Protein AF-A0A9D8JI64-F1 (afdb_monomer_lite)

Radius of gyration: 30.97 Å; chains: 1; bounding box: 107×60×76 Å

Secondary structure (DSSP, 8-state):
----SHHHHHHHHHHHHTTTT------S--B--SS---EE---HHHHHHEEEEE-TT--EEEEEEESSSSEEEEEGGGSPTTPPTT--EEEETTTEEEEEEEEE--S-SSSEEEEEESS--SS---B----TTSSPPEEEEEETTTTEEEEE-S--EEEEEEETTEEEE---B-TT-TTPEEEETTEEEEEEEEE-TTSSSEEEEETHHHHGGGS-------PPP-HHHHHHHHT-HHHHHHHHHHHHHTT--STHHHHHHHHHHHHHHHHHHHHHHHHHHHHHHHHHHHHS-------------------------------------HHHHHHHHHHHHHHHHHHHHHTT-S-HHHHHHHHHHHHTT--HHHHHHHHHTTS-EEEEEEE-SSS-HHHHHH-TTSSSSPPEEEEEEETTT--EE-TT---GGGS-PPEEEEEE--EEEEEEE-SSS-HHHHHH-GGGSS-EEEEEEEESEEE-TT---SS-EEEEEEE---

Foldseek 3Di:
DDDDDPVVVVVVVVVVVVVPPPPQVLPFDWQQQPDDQKDFDPDVLCLLFKFFKAFLVRDTQAIWGAQFFFKIKFFQVSDDPPRDFFSMWTAGPVPGTWTWGFPDPLPDLGRMGMTTTPGTRHRGAHADADDPPFPQKKWWTADPVVRTIIIFRPKDWAPPAPDVFKIKMNGTDGRRHGQIFTDTPSHGQWGWHYADPVSNITMTGGVVVVVCSVPDDDDDHDDPDDVVVVVCPVCPVVNVVVVVLVVVLVPDDDPVNVVVNVVVVVVVVVVVVVVVVVVVVVVVVVVVVVVVDPDDDDDDDDDDDDDDDDDDDDDDDDDDDDDDDDDDPPPVVVVVCVVVVCVVCVVVVVVVVDDPVRVVVVVVCVVVVHDPVVVCCVVVVLFPFDWDWDQQLQAFLQVVQQDCPVPQGRWGFPWKAFPVPRHTDDRRDSVDCPVRGTMTTTTGDQWHKQFDLQLQFFLQVVQCDPVSPHHAGFPWKDDPHTDDSRGSPNGGIITIGGHPRD

Sequence (502 aa):
MQLSASRYLVGLLLALTTVGCLQRNTSSTKAIIGGDDRQVVTDQTINAAVGTLHSGDGSALCTAFASSADEVVTAAHCLVAGTSDGQYQFWTKKHGYRKLERLSQSGVKSDVAVFKSSQLTPDFLPLASVQPNGSSARLIGFDFKTLSLVETTKGAIDVTSLKAGVYRHTFDTLPGQSGSPIVQDGKVVAVHIGSLKDGKVNLAVATREMEKADVLGGYPDFAPENPAASIIRRIGVKKIRDKVIEVILDDLTSDAYESAKTMVVNYIEKVWDRIKREAEAREFRTRALDRDNPGNLSPGGWTGPDFNRGADSRGTAIALTADGDADIDHKTELKIFLGGALGIIYERVLNRDFTADELRAMAQHIRNGGSYGFLKATVLKKLPINERHGNNGTVSCDTFCAERRFTDAPGSCVSAKISTTGRGVHCSEVPGFVDGGELTCSCLGDGFSKPGNNGTVSCRDFCWGEQWGAVGNCLAAYKGDSISCDTASGSPQDCVCGGFTQ

Structure (mmCIF, N/CA/C/O backbone):
data_AF-A0A9D8JI64-F1
#
_entry.id   AF-A0A9D8JI64-F1
#
loop_
_atom_site.group_PDB
_atom_site.id
_atom_site.type_symbol
_atom_site.label_atom_id
_atom_site.label_alt_id
_atom_site.label_comp_id
_atom_site.label_asym_id
_atom_site.label_entity_id
_atom_site.label_seq_id
_atom_site.pdbx_PDB_ins_code
_atom_site.Cartn_x
_atom_site.Cartn_y
_atom_site.Cartn_z
_atom_site.occupancy
_atom_site.B_iso_or_equiv
_atom_site.auth_seq_id
_atom_site.auth_comp_id
_atom_site.auth_asym_id
_atom_site.auth_atom_id
_atom_site.pdbx_PDB_model_num
ATOM 1 N N . MET A 1 1 ? 50.544 25.658 -16.348 1.00 45.50 1 MET A N 1
ATOM 2 C CA . MET A 1 1 ? 49.418 26.058 -15.470 1.00 45.50 1 MET A CA 1
ATOM 3 C C . MET A 1 1 ? 48.129 25.791 -16.240 1.00 45.50 1 MET A C 1
ATOM 5 O O . MET A 1 1 ? 48.132 26.077 -17.424 1.00 45.50 1 MET A O 1
ATOM 9 N N . GLN A 1 2 ? 47.095 25.240 -15.591 1.00 39.62 2 GLN A N 1
ATOM 10 C CA . GLN A 1 2 ? 45.799 24.774 -16.145 1.00 39.62 2 GLN A CA 1
ATOM 11 C C . GLN A 1 2 ? 45.737 23.332 -16.694 1.00 39.62 2 GLN A C 1
ATOM 13 O O . GLN A 1 2 ? 45.473 23.088 -17.862 1.00 39.62 2 GLN A O 1
ATOM 18 N N . LEU A 1 3 ? 45.881 22.358 -15.792 1.00 40.97 3 LEU A N 1
ATOM 19 C CA . LEU A 1 3 ? 45.312 21.009 -15.931 1.00 40.97 3 LEU A CA 1
ATOM 20 C C . LEU A 1 3 ? 44.625 20.658 -14.601 1.00 40.97 3 LEU A C 1
ATOM 22 O O . LEU A 1 3 ? 45.195 19.974 -13.758 1.00 40.97 3 LEU A O 1
ATOM 26 N N . SER A 1 4 ? 43.425 21.196 -14.361 1.00 43.09 4 SER A N 1
ATOM 27 C CA . SER A 1 4 ? 42.609 20.800 -13.197 1.00 43.09 4 SER A CA 1
ATOM 28 C C . SER A 1 4 ? 41.092 20.787 -13.429 1.00 43.09 4 SER A C 1
ATOM 30 O O . SER A 1 4 ? 40.374 20.319 -12.554 1.00 43.09 4 SER A O 1
ATOM 32 N N . ALA A 1 5 ? 40.580 21.199 -14.596 1.00 43.56 5 ALA A N 1
ATOM 33 C CA . ALA A 1 5 ? 39.131 21.258 -14.837 1.00 43.56 5 ALA A CA 1
ATOM 34 C C . ALA A 1 5 ? 38.501 19.917 -15.282 1.00 43.56 5 ALA A C 1
ATOM 36 O O . ALA A 1 5 ? 37.335 19.664 -14.992 1.00 43.56 5 ALA A O 1
ATOM 37 N N . SER A 1 6 ? 39.252 19.011 -15.926 1.00 42.59 6 SER A N 1
ATOM 38 C CA . SER A 1 6 ? 38.662 17.796 -16.525 1.00 42.59 6 SER A CA 1
ATOM 39 C C . SER A 1 6 ? 38.398 16.648 -15.542 1.00 42.59 6 SER A C 1
ATOM 41 O O . SER A 1 6 ? 37.558 15.794 -15.812 1.00 42.59 6 SER A O 1
ATOM 43 N N . ARG A 1 7 ? 39.051 16.632 -14.370 1.00 45.44 7 ARG A N 1
ATOM 44 C CA . ARG A 1 7 ? 38.837 15.585 -13.350 1.00 45.44 7 ARG A CA 1
ATOM 45 C C . ARG A 1 7 ? 37.571 15.801 -12.507 1.00 45.44 7 ARG A C 1
ATOM 47 O O . ARG A 1 7 ? 37.080 14.840 -11.926 1.00 45.44 7 ARG A O 1
ATOM 54 N N . TYR A 1 8 ? 37.008 17.014 -12.489 1.00 40.28 8 TYR A N 1
ATOM 55 C CA . TYR A 1 8 ? 35.777 17.317 -11.744 1.00 40.28 8 TYR A CA 1
ATOM 56 C C . TYR A 1 8 ? 34.495 17.055 -12.551 1.00 40.28 8 TYR A C 1
ATOM 58 O O . TYR A 1 8 ? 33.478 16.695 -11.965 1.00 40.28 8 TYR A O 1
ATOM 66 N N . LEU A 1 9 ? 34.541 17.148 -13.886 1.00 44.00 9 LEU A N 1
ATOM 67 C CA . LEU A 1 9 ? 33.356 16.943 -14.730 1.00 44.00 9 LEU A CA 1
ATOM 68 C C . LEU A 1 9 ? 32.970 15.455 -14.856 1.00 44.00 9 LEU A C 1
ATOM 70 O O . LEU A 1 9 ? 31.791 15.117 -14.823 1.00 44.00 9 LEU A O 1
ATOM 74 N N . VAL A 1 10 ? 33.959 14.552 -14.901 1.00 46.72 10 VAL A N 1
ATOM 75 C CA . VAL A 1 10 ? 33.727 13.093 -14.957 1.00 46.72 10 VAL A CA 1
ATOM 76 C C . VAL A 1 10 ? 33.235 12.543 -13.608 1.00 46.72 10 VAL A C 1
ATOM 78 O O . VAL A 1 10 ? 32.391 11.650 -13.579 1.00 46.72 10 VAL A O 1
ATOM 81 N N . GLY A 1 11 ? 33.675 13.125 -12.484 1.00 39.78 11 GLY A N 1
ATOM 82 C CA . GLY A 1 11 ? 33.158 12.787 -11.151 1.00 39.78 11 GLY A CA 1
ATOM 83 C C . GLY A 1 11 ? 31.704 13.229 -10.922 1.00 39.78 11 GLY A C 1
ATOM 84 O O . GLY A 1 11 ? 30.951 12.523 -10.257 1.00 39.78 11 GLY A O 1
ATOM 85 N N . LEU A 1 12 ? 31.282 14.355 -11.515 1.00 39.50 12 LEU A N 1
ATOM 86 C CA . LEU A 1 12 ? 29.910 14.873 -11.414 1.00 39.50 12 LEU A CA 1
ATOM 87 C C . LEU A 1 12 ? 28.910 14.054 -12.258 1.00 39.50 12 LEU A C 1
ATOM 89 O O . LEU A 1 12 ? 27.781 13.825 -11.831 1.00 39.50 12 LEU A O 1
ATOM 93 N N . LEU A 1 13 ? 29.337 13.555 -13.425 1.00 41.25 13 LEU A N 1
ATOM 94 C CA . LEU A 1 13 ? 28.503 12.756 -14.338 1.00 41.25 13 LEU A CA 1
ATOM 95 C C . LEU A 1 13 ? 28.274 11.304 -13.862 1.00 41.25 13 LEU A C 1
ATOM 97 O O . LEU A 1 13 ? 27.197 10.751 -14.088 1.00 41.25 13 LEU A O 1
ATOM 101 N N . LEU A 1 14 ? 29.219 10.706 -13.125 1.00 40.28 14 LEU A N 1
ATOM 102 C CA . LEU A 1 14 ? 29.039 9.393 -12.473 1.00 40.28 14 LEU A CA 1
ATOM 103 C C . LEU A 1 14 ? 28.172 9.460 -11.198 1.00 40.28 14 LEU A C 1
ATOM 105 O O . LEU A 1 14 ? 27.495 8.491 -10.853 1.00 40.28 14 LEU A O 1
ATOM 109 N N . ALA A 1 15 ? 28.123 10.613 -10.523 1.00 34.25 15 ALA A N 1
ATOM 110 C CA . ALA A 1 15 ? 27.244 10.828 -9.370 1.00 34.25 15 ALA A CA 1
ATOM 111 C C . ALA A 1 15 ? 25.772 11.082 -9.763 1.00 34.25 15 ALA A C 1
ATOM 113 O O . ALA A 1 15 ? 24.874 10.829 -8.966 1.00 34.25 15 ALA A O 1
ATOM 114 N N . LEU A 1 16 ? 25.502 11.549 -10.989 1.00 39.34 16 LEU A N 1
ATOM 115 C CA . LEU A 1 16 ? 24.140 11.837 -11.466 1.00 39.34 16 LEU A CA 1
ATOM 116 C C . LEU A 1 16 ? 23.422 10.614 -12.063 1.00 39.34 16 LEU A C 1
ATOM 118 O O . LEU A 1 16 ? 22.196 10.550 -12.023 1.00 39.34 16 LEU A O 1
ATOM 122 N N . THR A 1 17 ? 24.154 9.612 -12.556 1.00 38.16 17 THR A N 1
ATOM 123 C CA . THR A 1 17 ? 23.569 8.388 -13.143 1.00 38.16 17 THR A CA 1
ATOM 124 C C . THR A 1 17 ? 23.194 7.323 -12.106 1.00 38.16 17 THR A C 1
ATOM 126 O O . THR A 1 17 ? 22.336 6.486 -12.372 1.00 38.16 17 THR A O 1
ATOM 129 N N . THR A 1 18 ? 23.728 7.388 -10.883 1.00 39.91 18 THR A N 1
ATOM 130 C CA . THR A 1 18 ? 23.382 6.457 -9.788 1.00 39.91 18 THR A CA 1
ATOM 131 C C . THR A 1 18 ? 22.129 6.853 -8.991 1.00 39.91 18 THR A C 1
ATOM 133 O O . THR A 1 18 ? 21.651 6.071 -8.173 1.00 39.91 18 THR A O 1
ATOM 136 N N . VAL A 1 19 ? 21.528 8.018 -9.261 1.00 37.47 19 VAL A N 1
ATOM 137 C CA . VAL A 1 19 ? 20.305 8.500 -8.578 1.00 37.47 19 VAL A CA 1
ATOM 138 C C . VAL A 1 19 ? 19.015 8.138 -9.351 1.00 37.47 19 VAL A C 1
ATOM 140 O O . VAL A 1 19 ? 17.908 8.303 -8.843 1.00 37.47 19 VAL A O 1
ATOM 143 N N . GLY A 1 20 ? 19.128 7.581 -10.564 1.00 34.72 20 GLY A N 1
ATOM 144 C CA . GLY A 1 20 ? 18.019 7.449 -11.522 1.00 34.72 20 GLY A CA 1
ATOM 145 C C . GLY A 1 20 ? 17.162 6.173 -11.497 1.00 34.72 20 GLY A C 1
ATOM 146 O O . GLY A 1 20 ? 16.250 6.082 -12.309 1.00 34.72 20 GLY A O 1
ATOM 147 N N . CYS A 1 21 ? 17.395 5.188 -10.620 1.00 32.38 21 CYS A N 1
ATOM 148 C CA . CYS A 1 21 ? 16.613 3.927 -10.609 1.00 32.38 21 CYS A CA 1
ATOM 149 C C . CYS A 1 21 ? 15.942 3.579 -9.268 1.00 32.38 21 CYS A C 1
ATOM 151 O O . CYS A 1 21 ? 15.523 2.447 -9.055 1.00 32.38 21 CYS A O 1
ATOM 153 N N . LEU A 1 22 ? 15.772 4.547 -8.365 1.00 36.75 22 LEU A N 1
ATOM 154 C CA . LEU A 1 22 ? 15.004 4.356 -7.127 1.00 36.75 22 LEU A CA 1
ATOM 155 C C . LEU A 1 22 ? 14.008 5.498 -6.893 1.00 36.75 22 LEU A C 1
ATOM 157 O O . LEU A 1 22 ? 13.901 6.044 -5.798 1.00 36.75 22 LEU A O 1
ATOM 161 N N . GLN A 1 23 ? 13.202 5.835 -7.902 1.00 36.44 23 GLN A N 1
ATOM 162 C CA . GLN A 1 23 ? 11.906 6.452 -7.616 1.00 36.44 23 GLN A CA 1
ATOM 163 C C . GLN A 1 23 ? 10.962 5.364 -7.098 1.00 36.44 23 GLN A C 1
ATOM 165 O O . GLN A 1 23 ? 10.094 4.866 -7.806 1.00 36.44 23 GLN A O 1
ATOM 170 N N . ARG A 1 24 ? 11.143 4.987 -5.823 1.00 42.84 24 ARG A N 1
ATOM 171 C CA . ARG A 1 24 ? 10.059 4.362 -5.059 1.00 42.84 24 ARG A CA 1
ATOM 172 C C . ARG A 1 24 ? 8.864 5.301 -5.165 1.00 42.84 24 ARG A C 1
ATOM 174 O O . ARG A 1 24 ? 9.017 6.497 -4.918 1.00 42.84 24 ARG A O 1
ATOM 181 N N . ASN A 1 25 ? 7.705 4.765 -5.530 1.00 38.69 25 ASN A N 1
ATOM 182 C CA . ASN A 1 25 ? 6.422 5.460 -5.497 1.00 38.69 25 ASN A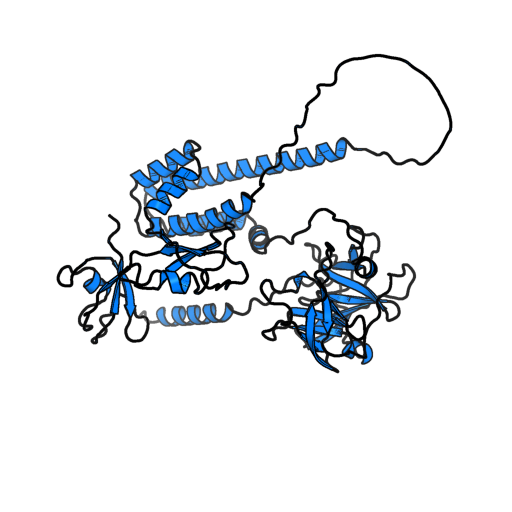 CA 1
ATOM 183 C C . ASN A 1 25 ? 6.110 5.918 -4.060 1.00 38.69 25 ASN A C 1
ATOM 185 O O . ASN A 1 25 ? 5.294 5.327 -3.367 1.00 38.69 25 ASN A O 1
ATOM 189 N N . THR A 1 26 ? 6.756 6.977 -3.572 1.00 38.41 26 THR A N 1
ATOM 190 C CA . THR A 1 26 ? 6.401 7.628 -2.311 1.00 38.41 26 THR A CA 1
ATOM 191 C C . THR A 1 26 ? 5.301 8.637 -2.609 1.00 38.41 26 THR A C 1
ATOM 193 O O . THR A 1 26 ? 5.514 9.851 -2.579 1.00 38.41 26 THR A O 1
ATOM 196 N N . SER A 1 27 ? 4.129 8.133 -2.993 1.00 39.97 27 SER A N 1
ATOM 197 C CA . SER A 1 27 ? 2.916 8.941 -2.961 1.00 39.97 27 SER A CA 1
ATOM 198 C C . SER A 1 27 ? 2.535 9.183 -1.498 1.00 39.97 27 SER A C 1
ATOM 200 O O . SER A 1 27 ? 2.616 8.275 -0.673 1.00 39.97 27 SER A O 1
ATOM 202 N N . SER A 1 28 ? 2.128 10.422 -1.217 1.00 48.34 28 SER A N 1
ATOM 203 C CA . SER A 1 28 ? 1.803 11.025 0.082 1.00 48.34 28 SER A CA 1
ATOM 204 C C . SER A 1 28 ? 3.001 11.595 0.853 1.00 48.34 28 SER A C 1
ATOM 206 O O . SER A 1 28 ? 3.819 10.906 1.463 1.00 48.34 28 SER A O 1
ATOM 208 N N . THR A 1 29 ? 3.097 12.925 0.805 1.00 55.81 29 THR A N 1
ATOM 209 C CA . THR A 1 29 ? 3.899 13.741 1.716 1.00 55.81 29 THR A CA 1
ATOM 210 C C . THR A 1 29 ? 3.515 13.406 3.150 1.00 55.81 29 THR A C 1
ATOM 212 O O . THR A 1 29 ? 2.342 13.501 3.488 1.00 55.81 29 THR A O 1
ATOM 215 N N . LYS A 1 30 ? 4.507 13.057 3.977 1.00 67.00 30 LYS A N 1
ATOM 216 C CA . LYS A 1 30 ? 4.402 12.950 5.438 1.00 67.00 30 LYS A CA 1
ATOM 217 C C . LYS A 1 30 ? 3.389 13.965 5.989 1.00 67.00 30 LYS A C 1
ATOM 219 O O . LYS A 1 30 ? 3.634 15.168 5.893 1.00 67.00 30 LYS A O 1
ATOM 224 N N . ALA A 1 31 ? 2.296 13.480 6.566 1.00 77.44 31 ALA A N 1
ATOM 225 C CA . ALA A 1 31 ? 1.298 14.302 7.234 1.00 77.44 31 ALA A CA 1
ATOM 226 C C . ALA A 1 31 ? 1.407 14.026 8.733 1.00 77.44 31 ALA A C 1
ATOM 228 O O . ALA A 1 31 ? 0.638 13.249 9.292 1.00 77.44 31 ALA A O 1
ATOM 229 N N . ILE A 1 32 ? 2.432 14.621 9.352 1.00 83.25 32 ILE A N 1
ATOM 230 C CA . ILE A 1 32 ? 2.481 14.741 10.809 1.00 83.25 32 ILE A CA 1
ATOM 231 C C . ILE A 1 32 ? 1.705 15.995 11.180 1.00 83.25 32 ILE A C 1
ATOM 233 O O . ILE A 1 32 ? 2.077 17.106 10.788 1.00 83.25 32 ILE A O 1
ATOM 237 N N . ILE A 1 33 ? 0.615 15.799 11.904 1.00 81.06 33 ILE A N 1
ATOM 238 C CA . ILE A 1 33 ? -0.328 16.825 12.311 1.00 81.06 33 ILE A CA 1
ATOM 239 C C . ILE A 1 33 ? 0.003 17.185 13.761 1.00 81.06 33 ILE A C 1
ATOM 241 O O . ILE A 1 33 ? -0.560 16.667 14.719 1.00 81.06 33 ILE A O 1
ATOM 245 N N . GLY A 1 34 ? 0.938 18.123 13.918 1.00 84.56 34 GLY A N 1
ATOM 246 C CA . GLY A 1 34 ? 1.419 18.562 15.227 1.00 84.56 34 GLY A CA 1
ATOM 247 C C . GLY A 1 34 ? 2.734 17.889 15.618 1.00 84.56 34 GLY A C 1
ATOM 248 O O . GLY A 1 34 ? 3.697 17.926 14.852 1.00 84.56 34 GLY A O 1
ATOM 249 N N . GLY A 1 35 ? 2.806 17.371 16.844 1.00 86.62 35 GLY A N 1
ATOM 250 C CA . GLY A 1 35 ? 3.982 16.657 17.341 1.00 86.62 35 GLY A CA 1
ATOM 251 C C . GLY A 1 35 ? 3.896 15.170 17.017 1.00 86.62 35 GLY A C 1
ATOM 252 O O . GLY A 1 35 ? 2.854 14.577 17.258 1.00 86.62 35 GLY A O 1
ATOM 253 N N . ASP A 1 36 ? 5.006 14.602 16.543 1.00 89.88 36 ASP A N 1
ATOM 254 C CA . ASP A 1 36 ? 5.134 13.183 16.198 1.00 89.88 36 ASP A CA 1
ATOM 255 C C . ASP A 1 36 ? 4.851 12.294 17.416 1.00 89.88 36 ASP A C 1
ATOM 257 O O . ASP A 1 36 ? 5.644 12.252 18.361 1.00 89.88 36 ASP A O 1
ATOM 261 N N . ASP A 1 37 ? 3.703 11.627 17.420 1.00 91.19 37 ASP A N 1
ATOM 262 C CA . ASP A 1 37 ? 3.229 10.830 18.555 1.00 91.19 37 ASP A CA 1
ATOM 263 C C . ASP A 1 37 ? 3.331 9.316 18.329 1.00 91.19 37 ASP A C 1
ATOM 265 O O . ASP A 1 37 ? 2.855 8.532 19.155 1.00 91.19 37 ASP A O 1
ATOM 269 N N . ARG A 1 38 ? 3.947 8.916 17.214 1.00 94.81 38 ARG A N 1
ATOM 270 C CA . ARG A 1 38 ? 4.038 7.526 16.773 1.00 94.81 38 ARG A CA 1
ATOM 271 C C . ARG A 1 38 ? 4.846 6.683 17.751 1.00 94.81 38 ARG A C 1
ATOM 273 O O . ARG A 1 38 ? 5.925 7.074 18.196 1.00 94.81 38 ARG A O 1
ATOM 280 N N . GLN A 1 39 ? 4.346 5.488 18.040 1.00 96.75 39 GLN A N 1
ATOM 281 C CA . GLN A 1 39 ? 4.976 4.517 18.935 1.00 96.75 39 GLN A CA 1
ATOM 282 C C . GLN A 1 39 ? 5.130 3.177 18.228 1.00 96.75 39 GLN A C 1
ATOM 284 O O . GLN A 1 39 ? 4.325 2.827 17.374 1.00 96.75 39 GLN A O 1
ATOM 289 N N . VAL A 1 40 ? 6.165 2.413 18.573 1.00 97.00 40 VAL A N 1
ATOM 290 C CA . VAL A 1 40 ? 6.356 1.067 18.016 1.00 97.00 40 VAL A CA 1
ATOM 291 C C . VAL A 1 40 ? 5.290 0.127 18.573 1.00 97.00 40 VAL A C 1
ATOM 293 O O . VAL A 1 40 ? 5.096 0.053 19.785 1.00 97.00 40 VAL A O 1
ATOM 296 N N . VAL A 1 41 ? 4.644 -0.639 17.696 1.00 96.56 41 VAL A N 1
ATOM 297 C CA . VAL A 1 41 ? 3.628 -1.622 18.087 1.00 96.56 41 VAL A CA 1
ATOM 298 C C . VAL A 1 41 ? 4.287 -2.842 18.729 1.00 96.56 41 VAL A C 1
ATOM 300 O O . VAL A 1 41 ? 5.047 -3.571 18.088 1.00 96.56 41 VAL A O 1
ATOM 303 N N . THR A 1 42 ? 3.946 -3.116 19.988 1.00 95.56 42 THR A N 1
ATOM 304 C CA . THR A 1 42 ? 4.435 -4.288 20.741 1.00 95.56 42 THR A CA 1
ATOM 305 C C . THR A 1 42 ? 3.450 -5.462 20.754 1.00 95.56 42 THR A C 1
ATOM 307 O O . THR A 1 42 ? 3.853 -6.600 21.009 1.00 95.56 42 THR A O 1
ATOM 310 N N . ASP A 1 43 ? 2.180 -5.210 20.426 1.00 95.38 43 ASP A N 1
ATOM 311 C CA . ASP A 1 43 ? 1.116 -6.213 20.349 1.00 95.38 43 ASP A CA 1
ATOM 312 C C . ASP A 1 43 ? 1.420 -7.253 19.255 1.00 95.38 43 ASP A C 1
ATOM 314 O O . ASP A 1 43 ? 1.556 -6.929 18.071 1.00 95.38 43 ASP A O 1
ATOM 318 N N . GLN A 1 44 ? 1.552 -8.520 19.652 1.00 94.69 44 GLN A N 1
ATOM 319 C CA . GLN A 1 44 ? 1.896 -9.618 18.743 1.00 94.69 44 GLN A CA 1
ATOM 320 C C . GLN A 1 44 ? 0.768 -9.964 17.768 1.00 94.69 44 GLN A C 1
ATOM 322 O O . GLN A 1 44 ? 1.048 -10.390 16.649 1.00 94.69 44 GLN A O 1
ATOM 327 N N . THR A 1 45 ? -0.488 -9.757 18.164 1.00 93.56 45 THR A N 1
ATOM 328 C CA . THR A 1 45 ? -1.658 -9.994 17.310 1.00 93.56 45 THR A CA 1
ATOM 329 C C . THR A 1 45 ? -1.672 -8.978 16.175 1.00 93.56 45 THR A C 1
ATOM 331 O O . THR A 1 45 ? -1.814 -9.340 15.010 1.00 93.56 45 THR A O 1
ATOM 334 N N . ILE A 1 46 ? -1.411 -7.706 16.491 1.00 96.12 46 ILE A N 1
ATOM 335 C CA . ILE A 1 46 ? -1.307 -6.645 15.480 1.00 96.12 46 ILE A CA 1
ATOM 336 C C . ILE A 1 46 ? -0.101 -6.876 14.566 1.00 96.12 46 ILE A C 1
ATOM 338 O O . ILE A 1 46 ? -0.238 -6.790 13.349 1.00 96.12 46 ILE A O 1
ATOM 342 N N . ASN A 1 47 ? 1.062 -7.231 15.126 1.00 93.94 47 ASN A N 1
ATOM 343 C CA . ASN A 1 47 ? 2.263 -7.552 14.342 1.00 93.94 47 ASN A CA 1
ATOM 344 C C . ASN A 1 47 ? 2.084 -8.754 13.397 1.00 93.94 47 ASN A C 1
ATOM 346 O O . ASN A 1 47 ? 2.850 -8.922 12.444 1.00 93.94 47 ASN A O 1
ATOM 350 N N . ALA A 1 48 ? 1.109 -9.615 13.681 1.00 96.12 48 ALA A N 1
ATOM 351 C CA . ALA A 1 48 ? 0.771 -10.756 12.850 1.00 96.12 48 ALA A CA 1
ATOM 352 C C . ALA A 1 48 ? -0.241 -10.419 11.749 1.00 96.12 48 ALA A C 1
ATOM 354 O O . ALA A 1 48 ? -0.160 -11.016 10.676 1.00 96.12 48 ALA A O 1
ATOM 355 N N . ALA A 1 49 ? -1.158 -9.486 12.018 1.00 97.69 49 ALA A N 1
ATOM 356 C CA . ALA A 1 49 ? -2.257 -9.124 11.129 1.00 97.69 49 ALA A CA 1
ATOM 357 C C . ALA A 1 49 ? -1.948 -7.934 10.206 1.00 97.69 49 ALA A C 1
ATOM 359 O O . ALA A 1 49 ? -2.546 -7.828 9.140 1.00 97.69 49 ALA A O 1
ATOM 360 N N . VAL A 1 50 ? -1.036 -7.036 10.591 1.00 98.12 50 VAL A N 1
ATOM 361 C CA . VAL A 1 50 ? -0.631 -5.863 9.798 1.00 98.12 50 VAL A CA 1
ATOM 362 C C . VAL A 1 50 ? 0.782 -6.070 9.263 1.00 98.12 50 VAL A C 1
ATOM 364 O O . VAL A 1 50 ? 1.643 -6.639 9.933 1.00 98.12 50 VAL A O 1
ATOM 367 N N . GLY A 1 51 ? 1.032 -5.612 8.043 1.00 97.56 51 GLY A N 1
ATOM 368 C CA . GLY A 1 51 ? 2.301 -5.819 7.367 1.00 97.56 51 GLY A CA 1
ATOM 369 C C . GLY A 1 51 ? 2.456 -4.957 6.126 1.00 97.56 51 GLY A C 1
ATOM 370 O O . GLY A 1 51 ? 1.901 -3.860 6.041 1.00 97.56 51 GLY A O 1
ATOM 371 N N . THR A 1 52 ? 3.220 -5.449 5.160 1.00 97.62 52 THR A N 1
ATOM 372 C CA . THR A 1 52 ? 3.537 -4.728 3.925 1.00 97.62 52 THR A CA 1
ATOM 373 C C . THR A 1 52 ? 3.005 -5.457 2.701 1.00 97.62 52 THR A C 1
ATOM 375 O O . THR A 1 52 ? 3.051 -6.685 2.605 1.00 97.62 52 THR A O 1
ATOM 378 N N . LEU A 1 53 ? 2.517 -4.679 1.740 1.00 96.62 53 LEU A N 1
ATOM 379 C CA . LEU A 1 53 ? 2.245 -5.130 0.384 1.00 96.62 53 LEU A CA 1
ATOM 380 C C . LEU A 1 53 ? 3.536 -5.057 -0.430 1.00 96.62 53 LEU A C 1
ATOM 382 O O . LEU A 1 53 ? 4.196 -4.016 -0.453 1.00 96.62 53 LEU A O 1
ATOM 386 N N . HIS A 1 54 ? 3.860 -6.135 -1.129 1.00 95.38 54 HIS A N 1
ATOM 387 C CA . HIS A 1 54 ? 4.987 -6.219 -2.044 1.00 95.38 54 HIS A CA 1
ATOM 388 C C . HIS A 1 54 ? 4.511 -6.506 -3.463 1.00 95.38 54 HIS A C 1
ATOM 390 O O . HIS A 1 54 ? 3.556 -7.256 -3.668 1.00 95.38 54 HIS A O 1
ATOM 396 N N . SER A 1 55 ? 5.193 -5.906 -4.432 1.00 92.12 55 SER A N 1
ATOM 397 C CA . SER A 1 55 ? 5.049 -6.209 -5.856 1.00 92.12 55 SER A CA 1
ATOM 398 C C . SER A 1 55 ? 5.737 -7.542 -6.213 1.00 92.12 55 SER A C 1
ATOM 400 O O . SER A 1 55 ? 6.465 -8.109 -5.393 1.00 92.12 55 SER A O 1
ATOM 402 N N . GLY A 1 56 ? 5.534 -8.039 -7.439 1.00 84.75 56 GLY A N 1
ATOM 403 C CA . GLY A 1 56 ? 6.154 -9.280 -7.930 1.00 84.75 56 GLY A CA 1
ATOM 404 C C . GLY A 1 56 ? 7.679 -9.251 -7.968 1.00 84.75 56 GLY A C 1
ATOM 405 O O . GLY A 1 56 ? 8.312 -10.299 -7.870 1.00 84.75 56 GLY A O 1
ATOM 406 N N . ASP A 1 57 ? 8.270 -8.059 -8.040 1.00 87.19 57 ASP A N 1
ATOM 407 C CA . ASP A 1 57 ? 9.717 -7.837 -7.932 1.00 87.19 57 ASP A CA 1
ATOM 408 C C . ASP A 1 57 ? 10.232 -7.804 -6.476 1.00 87.19 57 ASP A C 1
ATOM 410 O O . ASP A 1 57 ? 11.420 -7.595 -6.234 1.00 87.19 57 ASP A O 1
ATOM 414 N N . GLY A 1 58 ? 9.345 -7.987 -5.492 1.00 87.31 58 GLY A N 1
ATOM 415 C CA . GLY A 1 58 ? 9.659 -7.927 -4.067 1.00 87.31 58 GLY A CA 1
ATOM 416 C C . GLY A 1 58 ? 9.762 -6.510 -3.494 1.00 87.31 58 GLY A C 1
ATOM 417 O O . GLY A 1 58 ? 10.015 -6.363 -2.295 1.00 87.31 58 GLY A O 1
ATOM 418 N N . SER A 1 59 ? 9.548 -5.455 -4.287 1.00 88.38 59 SER A N 1
ATOM 419 C CA . SER A 1 59 ? 9.544 -4.080 -3.786 1.00 88.38 59 SER A CA 1
ATOM 420 C C . SER A 1 59 ? 8.344 -3.838 -2.873 1.00 88.38 59 SER A C 1
ATOM 422 O O . SER A 1 59 ? 7.203 -4.158 -3.205 1.00 88.38 59 SER A O 1
ATOM 424 N N . ALA A 1 60 ? 8.611 -3.287 -1.689 1.00 84.62 60 ALA A N 1
ATOM 425 C CA . ALA A 1 60 ? 7.570 -2.950 -0.732 1.00 84.62 60 ALA A CA 1
ATOM 426 C C . ALA A 1 60 ? 6.882 -1.645 -1.158 1.00 84.62 60 ALA A C 1
ATOM 428 O O . ALA A 1 60 ? 7.551 -0.632 -1.386 1.00 84.62 60 ALA A O 1
ATOM 429 N N . LEU A 1 61 ? 5.559 -1.690 -1.276 1.00 87.69 61 LEU A N 1
ATOM 430 C CA . LEU A 1 61 ? 4.744 -0.620 -1.845 1.00 87.69 61 LEU A CA 1
ATOM 431 C C . LEU A 1 61 ? 4.061 0.191 -0.744 1.00 87.69 61 LEU A C 1
ATOM 433 O O . LEU A 1 61 ? 4.220 1.407 -0.681 1.00 87.69 61 LEU A O 1
ATOM 437 N N . CYS A 1 62 ? 3.323 -0.496 0.130 1.00 96.12 62 CYS A N 1
ATOM 438 C CA . CYS A 1 62 ? 2.404 0.118 1.086 1.00 96.12 62 CYS A CA 1
ATOM 439 C C . CYS A 1 62 ? 2.166 -0.755 2.323 1.00 96.12 62 CYS A C 1
ATOM 441 O O . CYS A 1 62 ? 2.552 -1.926 2.341 1.00 96.12 62 CYS A O 1
ATOM 443 N N . THR A 1 63 ? 1.493 -0.214 3.339 1.00 97.88 63 THR A N 1
ATOM 444 C CA . THR A 1 63 ? 0.901 -1.018 4.414 1.00 97.88 63 THR A CA 1
ATOM 445 C C . THR A 1 63 ? -0.259 -1.855 3.864 1.00 97.88 63 THR A C 1
ATOM 447 O O . THR A 1 63 ? -1.033 -1.414 3.012 1.00 97.88 63 THR A O 1
ATOM 450 N N . ALA A 1 64 ? -0.413 -3.067 4.383 1.00 97.81 64 ALA A N 1
ATOM 451 C CA . ALA A 1 64 ? -1.598 -3.894 4.192 1.00 97.81 64 ALA A CA 1
ATOM 452 C C . ALA A 1 64 ? -1.960 -4.602 5.502 1.00 97.81 64 ALA A C 1
ATOM 454 O O . ALA A 1 64 ? -1.138 -4.683 6.419 1.00 97.81 64 ALA A O 1
ATOM 455 N N . PHE A 1 65 ? -3.178 -5.124 5.601 1.00 98.31 65 PHE A N 1
ATOM 456 C CA . PHE A 1 65 ? -3.611 -5.900 6.762 1.00 98.31 65 PHE A CA 1
ATOM 457 C C . PHE A 1 65 ? -4.543 -7.043 6.365 1.00 98.31 65 PHE A C 1
ATOM 459 O O . PHE A 1 65 ? -5.274 -6.933 5.385 1.00 98.31 65 PHE A O 1
ATOM 466 N N . ALA A 1 66 ? -4.534 -8.127 7.137 1.00 97.75 66 ALA A N 1
ATOM 467 C CA . ALA A 1 66 ? -5.497 -9.211 6.999 1.00 97.75 66 ALA A CA 1
ATOM 468 C C . ALA A 1 66 ? -6.831 -8.817 7.657 1.00 97.75 66 ALA A C 1
ATOM 470 O O . ALA A 1 66 ? -6.855 -8.520 8.855 1.00 97.75 66 ALA A O 1
ATOM 471 N N . SER A 1 67 ? -7.926 -8.793 6.892 1.00 96.44 67 SER A N 1
ATOM 472 C CA . SER A 1 67 ? -9.282 -8.491 7.393 1.00 96.44 67 SER A CA 1
ATOM 473 C C . SER A 1 67 ? -10.057 -9.739 7.813 1.00 96.44 67 SER A C 1
ATOM 475 O O . SER A 1 67 ? -10.965 -9.665 8.642 1.00 96.44 67 SER A O 1
ATOM 477 N N . SER A 1 68 ? -9.682 -10.886 7.256 1.00 96.31 68 SER A N 1
ATOM 478 C CA . SER A 1 68 ? -10.205 -12.211 7.577 1.00 96.31 68 SER A CA 1
ATOM 479 C C . SER A 1 68 ? -9.090 -13.252 7.415 1.00 96.31 68 SER A C 1
ATOM 481 O O . SER A 1 68 ? -7.929 -12.903 7.182 1.00 96.31 68 SER A O 1
ATOM 483 N N . ALA A 1 69 ? -9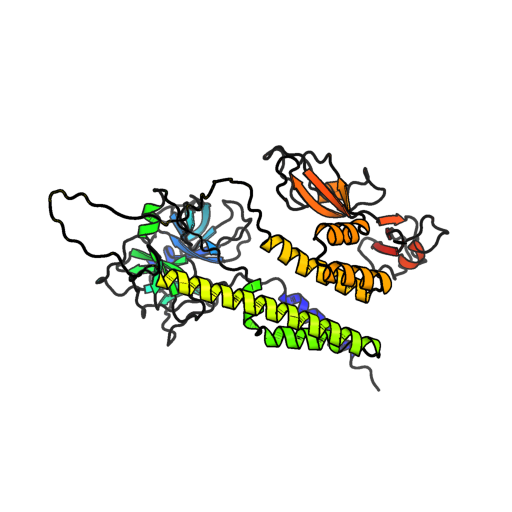.417 -14.538 7.566 1.00 96.19 69 ALA A N 1
ATOM 484 C CA . ALA A 1 69 ? -8.426 -15.603 7.458 1.00 96.19 69 ALA A CA 1
ATOM 485 C C . ALA A 1 69 ? -7.804 -15.701 6.056 1.00 96.19 69 ALA A C 1
ATOM 487 O O . ALA A 1 69 ? -6.668 -16.147 5.933 1.00 96.19 69 ALA A O 1
ATOM 488 N N . ASP A 1 70 ? -8.501 -15.293 5.002 1.00 96.19 70 ASP A N 1
ATOM 489 C CA . ASP A 1 70 ? -8.027 -15.384 3.623 1.00 96.19 70 ASP A CA 1
ATOM 490 C C . ASP A 1 70 ? -8.109 -14.062 2.859 1.00 96.19 70 ASP A C 1
ATOM 492 O O . ASP A 1 70 ? -7.824 -14.060 1.668 1.00 96.19 70 ASP A O 1
ATOM 496 N N . GLU A 1 71 ? -8.403 -12.935 3.511 1.00 95.56 71 GLU A N 1
ATOM 497 C CA . GLU A 1 71 ? -8.464 -11.628 2.850 1.00 95.56 71 GLU A CA 1
ATOM 498 C C . GLU A 1 71 ? -7.419 -10.644 3.370 1.00 95.56 71 GLU A C 1
ATOM 500 O O . GLU A 1 71 ? -7.212 -10.498 4.577 1.00 95.56 71 GLU A O 1
ATOM 505 N N . VAL A 1 72 ? -6.798 -9.920 2.438 1.00 96.06 72 VAL A N 1
ATOM 506 C CA . VAL A 1 72 ? -5.844 -8.839 2.702 1.00 96.06 72 VAL A CA 1
ATOM 507 C C . VAL A 1 72 ? -6.329 -7.552 2.048 1.00 96.06 72 VAL A C 1
ATOM 509 O O . VAL A 1 72 ? -6.712 -7.538 0.880 1.00 96.06 72 VAL A O 1
ATOM 512 N N . VAL A 1 73 ? -6.270 -6.456 2.798 1.00 95.75 73 VAL A N 1
ATOM 513 C CA . VAL A 1 73 ? -6.763 -5.136 2.406 1.00 95.75 73 VAL A CA 1
ATOM 514 C C . VAL A 1 73 ? -5.612 -4.134 2.374 1.00 95.75 73 VAL A C 1
ATOM 516 O O . VAL A 1 73 ? -4.731 -4.137 3.235 1.00 95.75 73 VAL A O 1
ATOM 519 N N . THR A 1 74 ? -5.626 -3.254 1.376 1.00 96.69 74 THR A N 1
ATOM 520 C CA . THR A 1 74 ? -4.685 -2.134 1.227 1.00 96.69 74 THR A CA 1
ATOM 521 C C . THR A 1 74 ? -5.333 -0.996 0.426 1.00 96.69 74 THR A C 1
ATOM 523 O O . THR A 1 74 ? -6.503 -1.088 0.049 1.00 96.69 74 THR A O 1
ATOM 526 N N . ALA A 1 75 ? -4.604 0.089 0.162 1.00 94.56 75 ALA A N 1
ATOM 527 C CA . ALA A 1 75 ? -5.082 1.157 -0.713 1.00 94.56 75 ALA A CA 1
ATOM 528 C C . ALA A 1 75 ? -4.900 0.787 -2.197 1.00 94.56 75 ALA A C 1
ATOM 530 O O . ALA A 1 75 ? -3.901 0.180 -2.580 1.00 94.56 75 ALA A O 1
ATOM 531 N N . ALA A 1 76 ? -5.847 1.163 -3.056 1.00 92.50 76 ALA A N 1
ATOM 532 C CA . ALA A 1 76 ? -5.827 0.773 -4.468 1.00 92.50 76 ALA A CA 1
ATOM 533 C C . ALA A 1 76 ? -4.715 1.468 -5.268 1.00 92.50 76 ALA A C 1
ATOM 535 O O . ALA A 1 76 ? -4.145 0.864 -6.174 1.00 92.50 76 ALA A O 1
ATOM 536 N N . HIS A 1 77 ? -4.350 2.704 -4.926 1.00 90.81 77 HIS A N 1
ATOM 537 C CA . HIS A 1 77 ? -3.257 3.426 -5.583 1.00 90.81 77 HIS A CA 1
ATOM 538 C C . HIS A 1 77 ? -1.872 2.836 -5.290 1.00 90.81 77 HIS A C 1
ATOM 540 O O . HIS A 1 77 ? -0.892 3.229 -5.921 1.00 90.81 77 HIS A O 1
ATOM 546 N N . CYS A 1 78 ? -1.769 1.915 -4.328 1.00 91.88 78 CYS A N 1
ATOM 547 C CA . CYS A 1 78 ? -0.544 1.165 -4.075 1.00 91.88 78 CYS A CA 1
ATOM 548 C C . CYS A 1 78 ? -0.255 0.143 -5.172 1.00 91.88 78 CYS A C 1
ATOM 550 O O . CYS A 1 78 ? 0.854 -0.376 -5.245 1.00 91.88 78 CYS A O 1
ATOM 552 N N . LEU A 1 79 ? -1.242 -0.165 -6.013 1.00 90.19 79 LEU A N 1
ATOM 553 C CA . LEU A 1 79 ? -1.106 -1.147 -7.071 1.00 90.19 79 LEU A CA 1
ATOM 554 C C . LEU A 1 79 ? -0.389 -0.527 -8.267 1.00 90.19 79 LEU A C 1
ATOM 556 O O . LEU A 1 79 ? -0.819 0.479 -8.831 1.00 90.19 79 LEU A O 1
ATOM 560 N N . VAL A 1 80 ? 0.729 -1.139 -8.643 1.00 80.44 80 VAL A N 1
ATOM 561 C CA . VAL A 1 80 ? 1.506 -0.754 -9.821 1.00 80.44 80 VAL A CA 1
ATOM 562 C C . VAL A 1 80 ? 0.757 -1.196 -11.080 1.00 80.44 80 VAL A C 1
ATOM 564 O O . VAL A 1 80 ? 0.417 -2.368 -11.238 1.00 80.44 80 VAL A O 1
ATOM 567 N N . ALA A 1 81 ? 0.486 -0.250 -11.981 1.00 74.25 81 ALA A N 1
ATOM 568 C CA . ALA A 1 81 ? -0.135 -0.551 -13.266 1.00 74.25 81 ALA A CA 1
ATOM 569 C C . ALA A 1 81 ? 0.739 -1.529 -14.073 1.00 74.25 81 ALA A C 1
ATOM 571 O O . ALA A 1 81 ? 1.956 -1.369 -14.134 1.00 74.25 81 ALA A O 1
ATOM 572 N N . GLY A 1 82 ? 0.116 -2.531 -14.696 1.00 68.50 82 GLY A N 1
ATOM 573 C CA . GLY A 1 82 ? 0.812 -3.543 -15.501 1.00 68.50 82 GLY A CA 1
ATOM 574 C C . GLY A 1 82 ? 1.358 -4.739 -14.713 1.00 68.50 82 GLY A C 1
ATOM 575 O O . GLY A 1 82 ? 1.801 -5.709 -15.322 1.00 68.50 82 GLY A O 1
ATOM 576 N N . THR A 1 83 ? 1.287 -4.730 -13.380 1.00 73.94 83 THR A N 1
ATOM 577 C CA . THR A 1 83 ? 1.526 -5.932 -12.574 1.00 73.94 83 THR A CA 1
ATOM 578 C C . THR A 1 83 ? 0.345 -6.887 -12.754 1.00 73.94 83 THR A C 1
ATOM 580 O O . THR A 1 83 ? -0.790 -6.532 -12.434 1.00 73.94 83 THR A O 1
ATOM 583 N N . SER A 1 84 ? 0.591 -8.084 -13.294 1.00 72.50 84 SER A N 1
ATOM 584 C CA . SER A 1 84 ? -0.463 -9.085 -13.487 1.00 72.50 84 SER A CA 1
ATOM 585 C C . SER A 1 84 ? -1.018 -9.568 -12.143 1.00 72.50 84 SER A C 1
ATOM 587 O O . SER A 1 84 ? -0.289 -9.640 -11.146 1.00 72.50 84 SER A O 1
ATOM 589 N N . ASP A 1 85 ? -2.292 -9.961 -12.122 1.00 66.25 85 ASP A N 1
ATOM 590 C CA . ASP A 1 85 ? -2.896 -10.602 -10.954 1.00 66.25 85 ASP A CA 1
ATOM 591 C C . ASP A 1 85 ? -2.054 -11.828 -10.532 1.00 66.25 85 ASP A C 1
ATOM 593 O O . ASP A 1 85 ? -1.529 -12.563 -11.370 1.00 66.25 85 ASP A O 1
ATOM 597 N N . GLY A 1 86 ? -1.835 -12.006 -9.224 1.00 65.56 86 GLY A N 1
ATOM 598 C CA . GLY A 1 86 ? -0.982 -13.076 -8.681 1.00 65.56 86 GLY A CA 1
ATOM 599 C C . GLY A 1 86 ? 0.483 -12.701 -8.411 1.00 65.56 86 GLY A C 1
ATOM 600 O O . GLY A 1 86 ? 1.222 -13.513 -7.850 1.00 65.56 86 GLY A O 1
ATOM 601 N N . GLN A 1 87 ? 0.920 -11.489 -8.766 1.00 86.75 87 GLN A N 1
ATOM 602 C CA . GLN A 1 87 ? 2.283 -11.023 -8.471 1.00 86.75 87 GLN A CA 1
ATOM 603 C C . GLN A 1 87 ? 2.424 -10.323 -7.115 1.00 86.75 87 GLN A C 1
ATOM 605 O O . GLN A 1 87 ? 3.542 -10.121 -6.653 1.00 86.75 87 GLN A O 1
ATOM 610 N N . TYR A 1 88 ? 1.331 -9.972 -6.443 1.00 94.25 88 TYR A N 1
ATOM 611 C CA . TYR A 1 88 ? 1.430 -9.316 -5.143 1.00 94.25 88 TYR A CA 1
ATOM 612 C C . TYR A 1 88 ? 1.698 -10.315 -4.019 1.00 94.25 88 TYR A C 1
ATOM 614 O O . TYR A 1 88 ? 1.224 -11.455 -4.028 1.00 94.25 88 TYR A O 1
ATOM 622 N N . GLN A 1 89 ? 2.450 -9.865 -3.020 1.00 95.88 89 GLN A N 1
ATOM 623 C CA . GLN A 1 89 ? 2.700 -10.620 -1.802 1.00 95.88 89 GLN A CA 1
ATOM 624 C C . GLN A 1 89 ? 2.368 -9.774 -0.576 1.00 95.88 89 GLN A C 1
ATOM 626 O O . GLN A 1 89 ? 2.626 -8.573 -0.545 1.00 95.88 89 GLN A O 1
ATOM 631 N N . PHE A 1 90 ? 1.811 -10.410 0.447 1.00 96.88 90 PHE A N 1
ATOM 632 C CA . PHE A 1 90 ? 1.612 -9.820 1.763 1.00 96.88 90 PHE A CA 1
ATOM 633 C C . PHE A 1 90 ? 2.662 -10.366 2.717 1.00 96.88 90 PHE A C 1
ATOM 635 O O . PHE A 1 90 ? 2.761 -11.582 2.880 1.00 96.88 90 PHE A O 1
ATOM 642 N N . TRP A 1 91 ? 3.442 -9.487 3.337 1.00 96.88 91 TRP A N 1
ATOM 643 C CA . TRP A 1 91 ? 4.442 -9.874 4.322 1.00 96.88 91 TRP A CA 1
ATOM 644 C C . TRP A 1 91 ? 4.062 -9.393 5.714 1.00 96.88 91 TRP A C 1
ATOM 646 O O . TRP A 1 91 ? 3.794 -8.208 5.901 1.00 96.88 91 TRP A O 1
ATOM 656 N N . THR A 1 92 ? 4.114 -10.284 6.705 1.00 96.38 92 THR A N 1
ATOM 657 C CA . THR A 1 92 ? 4.066 -9.903 8.126 1.00 96.38 92 THR A CA 1
ATOM 658 C C . THR A 1 92 ? 5.233 -10.506 8.888 1.00 96.38 92 THR A C 1
ATOM 660 O O . THR A 1 92 ? 5.814 -11.518 8.488 1.00 96.38 92 THR A O 1
ATOM 663 N N . LYS A 1 93 ? 5.571 -9.907 10.035 1.00 92.44 93 LYS A N 1
ATOM 664 C CA . LYS A 1 93 ? 6.706 -10.358 10.849 1.00 92.44 93 LYS A CA 1
ATOM 665 C C . LYS A 1 93 ? 6.531 -11.794 11.356 1.00 92.44 93 LYS A C 1
ATOM 667 O O . LYS A 1 93 ? 7.515 -12.519 11.460 1.00 92.44 93 LYS A O 1
ATOM 672 N N . LYS A 1 94 ? 5.295 -12.196 11.676 1.00 94.56 94 LYS A N 1
ATOM 673 C CA . LYS A 1 94 ? 4.978 -13.537 12.198 1.00 94.56 94 LYS A CA 1
ATOM 674 C C . LYS A 1 94 ? 4.874 -14.586 11.093 1.00 94.56 94 LYS A C 1
ATOM 676 O O . LYS A 1 94 ? 5.307 -15.715 11.292 1.00 94.56 94 LYS A O 1
ATOM 681 N N . HIS A 1 95 ? 4.290 -14.221 9.952 1.00 93.69 95 HIS A N 1
ATOM 682 C CA . HIS A 1 95 ? 3.872 -15.191 8.937 1.00 93.69 95 HIS A CA 1
ATOM 683 C C . HIS A 1 95 ? 4.735 -15.210 7.675 1.00 93.69 95 HIS A C 1
ATOM 685 O O . HIS A 1 95 ? 4.567 -16.100 6.845 1.00 93.69 95 HIS A O 1
ATOM 691 N N . GLY A 1 96 ? 5.665 -14.266 7.522 1.00 94.88 96 GLY A N 1
ATOM 692 C CA . GLY A 1 96 ? 6.453 -14.137 6.302 1.00 94.88 96 GLY A CA 1
ATOM 693 C C . GLY A 1 96 ? 5.588 -13.734 5.106 1.00 94.88 96 GLY A C 1
ATOM 694 O O . GLY A 1 96 ? 4.567 -13.070 5.274 1.00 94.88 96 GLY A O 1
ATOM 695 N N . TYR A 1 97 ? 6.024 -14.108 3.901 1.00 95.75 97 TYR A N 1
ATOM 696 C CA . TYR A 1 97 ? 5.354 -13.762 2.645 1.00 95.75 97 TYR A CA 1
ATOM 697 C C . TYR A 1 97 ? 4.217 -14.728 2.307 1.00 95.75 97 TYR A C 1
ATOM 699 O O . TYR A 1 97 ? 4.395 -15.945 2.321 1.00 95.75 97 TYR A O 1
ATOM 707 N N . ARG A 1 98 ? 3.080 -14.173 1.886 1.00 95.19 98 ARG A N 1
ATOM 708 C CA . ARG A 1 98 ? 1.928 -14.897 1.341 1.00 95.19 98 ARG A CA 1
ATOM 709 C C . ARG A 1 98 ? 1.595 -14.361 -0.041 1.00 95.19 98 ARG A C 1
ATOM 711 O O . ARG A 1 98 ? 1.521 -13.149 -0.218 1.00 95.19 98 ARG A O 1
ATOM 718 N N . LYS A 1 99 ? 1.381 -15.241 -1.022 1.00 95.06 99 LYS A N 1
ATOM 719 C CA . LYS A 1 99 ? 0.950 -14.807 -2.359 1.00 95.06 99 LYS A CA 1
ATOM 720 C C . LYS A 1 99 ? -0.497 -14.347 -2.311 1.00 95.06 99 LYS A C 1
ATOM 722 O O . LYS A 1 99 ? -1.318 -15.005 -1.664 1.00 95.06 99 LYS A O 1
ATOM 727 N N . LEU A 1 100 ? -0.776 -13.266 -3.023 1.00 94.38 100 LEU A N 1
ATOM 728 C CA . LEU A 1 100 ? -2.089 -12.661 -3.124 1.00 94.38 100 LEU A CA 1
ATOM 729 C C . LEU A 1 100 ? -2.660 -12.847 -4.527 1.00 94.38 100 LEU A C 1
ATOM 731 O O . LEU A 1 100 ? -1.988 -12.599 -5.526 1.00 94.38 100 LEU A O 1
ATOM 735 N N . GLU A 1 101 ? -3.925 -13.227 -4.584 1.00 92.19 101 GLU A N 1
ATOM 736 C CA . GLU A 1 101 ? -4.761 -13.220 -5.776 1.00 92.19 101 GLU A CA 1
ATOM 737 C C . GLU A 1 101 ? -5.778 -12.091 -5.629 1.00 92.19 101 GLU A C 1
ATOM 739 O O . GLU A 1 101 ? -6.349 -11.885 -4.562 1.00 92.19 101 GLU A O 1
ATOM 744 N N . ARG A 1 102 ? -5.987 -11.293 -6.668 1.00 83.75 102 ARG A N 1
ATOM 745 C CA . ARG A 1 102 ? -6.901 -10.158 -6.576 1.00 83.75 102 ARG A CA 1
ATOM 746 C C . ARG A 1 102 ? -8.341 -10.663 -6.666 1.00 83.75 102 ARG A C 1
ATOM 748 O O . ARG A 1 102 ? -8.710 -11.234 -7.681 1.00 83.75 102 ARG A O 1
ATOM 755 N N . LEU A 1 103 ? -9.152 -10.450 -5.626 1.00 79.44 103 LEU A N 1
ATOM 756 C CA . LEU A 1 103 ? -10.541 -10.943 -5.605 1.00 79.44 103 LEU A CA 1
ATOM 757 C C . LEU A 1 103 ? -11.442 -10.169 -6.563 1.00 79.44 103 LEU A C 1
ATOM 759 O O . LEU A 1 103 ? -12.320 -10.739 -7.198 1.00 79.44 103 LEU A O 1
ATOM 763 N N . SER A 1 104 ? -11.212 -8.867 -6.673 1.00 64.31 104 SER A N 1
ATOM 764 C CA . SER A 1 104 ? -11.725 -7.995 -7.725 1.00 64.31 104 SER A CA 1
ATOM 765 C C . SER A 1 104 ? -11.122 -6.603 -7.516 1.00 64.31 104 SER A C 1
ATOM 767 O O . SER A 1 104 ? -10.753 -6.228 -6.399 1.00 64.31 104 SER A O 1
ATOM 769 N N . GLN A 1 105 ? -11.051 -5.781 -8.569 1.00 60.44 105 GLN A N 1
ATOM 770 C CA . GLN A 1 105 ? -11.366 -4.373 -8.332 1.00 60.44 105 GLN A CA 1
ATOM 771 C C . GLN A 1 105 ? -12.843 -4.372 -8.029 1.00 60.44 105 GLN A C 1
ATOM 773 O O . GLN A 1 105 ? -13.652 -4.486 -8.948 1.00 60.44 105 GLN A O 1
ATOM 778 N N . SER A 1 106 ? -13.188 -4.306 -6.748 1.00 48.44 106 SER A N 1
ATOM 779 C CA . SER A 1 106 ? -14.550 -3.967 -6.389 1.00 48.44 106 SER A CA 1
ATOM 780 C C . SER A 1 106 ? -14.895 -2.731 -7.227 1.00 48.44 106 SER A C 1
ATOM 782 O O . SER A 1 106 ? -14.071 -1.819 -7.348 1.00 48.44 106 SER A O 1
ATOM 784 N N . GLY A 1 107 ? -16.035 -2.734 -7.925 1.00 47.06 107 GLY A N 1
ATOM 785 C CA . GLY A 1 107 ? -16.430 -1.666 -8.864 1.00 47.06 107 GLY A CA 1
ATOM 786 C C . GLY A 1 107 ? -16.633 -0.298 -8.193 1.00 47.06 107 GLY A C 1
ATOM 787 O O . GLY A 1 107 ? -17.286 0.597 -8.731 1.00 47.06 107 GLY A O 1
ATOM 788 N N . VAL A 1 108 ? -16.116 -0.149 -6.979 1.00 46.16 108 VAL A N 1
ATOM 789 C CA . VAL A 1 108 ? -16.267 0.954 -6.071 1.00 46.16 108 VAL A CA 1
ATOM 790 C C . VAL A 1 108 ? -15.152 1.947 -6.336 1.00 46.16 108 VAL A C 1
ATOM 792 O O . VAL A 1 108 ? -13.963 1.653 -6.363 1.00 46.16 108 VAL A O 1
ATOM 795 N N . LYS A 1 109 ? -15.583 3.190 -6.485 1.00 63.16 109 LYS A N 1
ATOM 796 C CA . LYS A 1 109 ? -14.787 4.410 -6.641 1.00 63.16 109 LYS A CA 1
ATOM 797 C C . LYS A 1 109 ? -13.984 4.770 -5.384 1.00 63.16 109 LYS A C 1
ATOM 799 O O . LYS A 1 109 ? -13.716 5.947 -5.147 1.00 63.16 109 LYS A O 1
ATOM 804 N N . SER A 1 110 ? -13.688 3.790 -4.540 1.00 78.38 110 SER A N 1
ATOM 805 C CA . SER A 1 110 ? -12.905 3.933 -3.328 1.00 78.38 110 SER A CA 1
ATOM 806 C C . SER A 1 110 ? -11.481 3.463 -3.597 1.00 78.38 110 SER A C 1
ATOM 808 O O . SER A 1 110 ? -11.230 2.521 -4.340 1.00 78.38 110 SER A O 1
ATOM 810 N N . ASP A 1 111 ? -10.523 4.152 -2.995 1.00 90.50 111 ASP A N 1
ATOM 811 C CA . ASP A 1 111 ? -9.099 3.869 -3.140 1.00 90.50 111 ASP A CA 1
ATOM 812 C C . ASP A 1 111 ? -8.674 2.691 -2.242 1.00 90.50 111 ASP A C 1
ATOM 814 O O . ASP A 1 111 ? -7.758 2.798 -1.433 1.00 90.50 111 ASP A O 1
ATOM 818 N N . VAL A 1 112 ? -9.391 1.567 -2.334 1.00 92.19 112 VAL A N 1
ATOM 819 C CA . VAL A 1 112 ? -9.184 0.355 -1.527 1.00 92.19 112 VAL A CA 1
ATOM 820 C C . VAL A 1 112 ? -9.128 -0.864 -2.441 1.00 92.19 112 VAL A C 1
ATOM 822 O O . VAL A 1 112 ? -9.933 -1.005 -3.357 1.00 92.19 112 VAL A O 1
ATOM 825 N N . ALA A 1 113 ? -8.179 -1.757 -2.183 1.00 91.88 113 ALA A N 1
ATOM 826 C CA . ALA A 1 113 ? -8.046 -3.033 -2.869 1.00 91.88 113 ALA A CA 1
ATOM 827 C C . ALA A 1 113 ? -8.143 -4.189 -1.871 1.00 91.88 113 ALA A C 1
ATOM 829 O O . ALA A 1 113 ? -7.598 -4.107 -0.768 1.00 91.88 113 ALA A O 1
ATOM 830 N N . VAL A 1 114 ? -8.818 -5.262 -2.289 1.00 92.69 114 VAL A N 1
ATOM 831 C CA . VAL A 1 114 ? -8.984 -6.493 -1.511 1.00 92.69 114 VAL A CA 1
ATOM 832 C C . VAL A 1 114 ? -8.411 -7.669 -2.297 1.00 92.69 114 VAL A C 1
ATOM 834 O O . VAL A 1 114 ? -8.649 -7.827 -3.497 1.00 92.69 114 VAL A O 1
ATOM 837 N N . PHE A 1 115 ? -7.634 -8.488 -1.605 1.00 93.31 115 PHE A N 1
ATOM 838 C CA . PHE A 1 115 ? -6.946 -9.651 -2.136 1.00 93.31 115 PHE A CA 1
ATOM 839 C C . PHE A 1 115 ? -7.354 -10.903 -1.378 1.00 93.31 115 PHE A C 1
ATOM 841 O O . PHE A 1 115 ? -7.504 -10.854 -0.163 1.00 93.31 115 PHE A O 1
ATOM 848 N N . LYS A 1 116 ? -7.416 -12.031 -2.080 1.00 94.75 116 LYS A N 1
ATOM 849 C CA . LYS A 1 116 ? -7.389 -13.363 -1.495 1.00 94.75 116 LYS A CA 1
ATOM 850 C C . LYS A 1 116 ? -5.951 -13.741 -1.205 1.00 94.75 116 LYS A C 1
ATOM 852 O O . LYS A 1 116 ? -5.091 -13.662 -2.079 1.00 94.75 116 LYS A O 1
ATOM 857 N N . SER A 1 117 ? -5.676 -14.214 -0.007 1.00 94.94 117 SER A N 1
ATOM 858 C CA . SER A 1 117 ? -4.416 -14.852 0.323 1.00 94.94 117 SER A CA 1
ATOM 859 C C . SER A 1 117 ? -4.464 -16.326 -0.074 1.00 94.94 117 SER A C 1
ATOM 861 O O . SER A 1 117 ? -5.374 -17.062 0.295 1.00 94.94 117 SER A O 1
ATOM 863 N N . SER A 1 118 ? -3.427 -16.787 -0.771 1.00 92.75 118 SER A N 1
ATOM 864 C CA . SER A 1 118 ? -3.214 -18.213 -1.080 1.00 92.75 118 SER A CA 1
ATOM 865 C C . SER A 1 118 ? -3.024 -19.096 0.164 1.00 92.75 118 SER A C 1
ATOM 867 O O . SER A 1 118 ? -3.088 -20.321 0.076 1.00 92.75 118 SER A O 1
ATOM 869 N N . GLN A 1 119 ? -2.753 -18.485 1.320 1.00 94.62 119 GLN A N 1
ATOM 870 C CA . GLN A 1 119 ? -2.548 -19.157 2.598 1.00 94.62 119 GLN A CA 1
ATOM 871 C C . GLN A 1 119 ? -3.363 -18.476 3.694 1.00 94.62 119 GLN A C 1
ATOM 873 O O . GLN A 1 119 ? -3.398 -17.246 3.767 1.00 94.62 119 GLN A O 1
ATOM 878 N N . LEU A 1 120 ? -3.944 -19.269 4.595 1.00 93.94 120 LEU A N 1
ATOM 879 C CA . LEU A 1 120 ? -4.700 -18.729 5.720 1.00 93.94 120 LEU A CA 1
ATOM 880 C C . LEU A 1 120 ? -3.797 -17.933 6.675 1.00 93.94 120 LEU A C 1
ATOM 882 O O . LEU A 1 120 ? -2.711 -18.380 7.055 1.00 93.94 120 LEU A O 1
ATOM 886 N N . THR A 1 121 ? -4.281 -16.769 7.093 1.00 91.94 121 THR A N 1
ATOM 887 C CA . THR A 1 121 ? -3.693 -15.892 8.102 1.00 91.94 121 THR A CA 1
ATOM 888 C C . THR A 1 121 ? -4.568 -15.965 9.356 1.00 91.94 121 THR A C 1
ATOM 890 O O . THR A 1 121 ? -5.589 -15.289 9.425 1.00 91.94 121 THR A O 1
ATOM 893 N N . PRO A 1 122 ? -4.223 -16.802 10.353 1.00 91.62 122 PRO A N 1
ATOM 894 C CA . PRO A 1 122 ? -5.081 -17.013 11.523 1.00 91.62 122 PRO A CA 1
ATOM 895 C C . PRO A 1 122 ? -5.213 -15.763 12.406 1.00 91.62 122 PRO A C 1
ATOM 897 O O . PRO A 1 122 ? -6.154 -15.664 13.186 1.00 91.62 122 PRO A O 1
ATOM 900 N N . ASP A 1 123 ? -4.277 -14.820 12.284 1.00 96.38 123 ASP A N 1
ATOM 901 C CA . ASP A 1 123 ? -4.310 -13.532 12.968 1.00 96.38 123 ASP A CA 1
ATOM 902 C C . ASP A 1 123 ? -4.792 -12.455 11.984 1.00 96.38 123 ASP A C 1
ATOM 904 O O . ASP A 1 123 ? -4.085 -12.114 11.035 1.00 96.38 123 ASP A O 1
ATOM 908 N N . PHE A 1 124 ? -5.984 -11.912 12.207 1.00 97.06 124 PHE A N 1
ATOM 909 C CA . PHE A 1 124 ? -6.585 -10.880 11.360 1.00 97.06 124 PHE A CA 1
ATOM 910 C C . PHE A 1 124 ? -7.337 -9.848 12.206 1.00 97.06 124 PHE A C 1
ATOM 912 O O . PHE A 1 124 ? -7.630 -10.079 13.381 1.00 97.06 124 PHE A O 1
ATOM 919 N N . LEU A 1 125 ? -7.642 -8.696 11.608 1.00 97.44 125 LEU A N 1
ATOM 920 C CA . LEU A 1 125 ? -8.400 -7.619 12.238 1.00 97.44 125 LEU A CA 1
ATOM 921 C C . LEU A 1 125 ? -9.787 -7.521 11.584 1.00 97.44 125 LEU A C 1
ATOM 923 O O . LEU A 1 125 ? -9.880 -7.052 10.448 1.00 97.44 125 LEU A O 1
ATOM 927 N N . PRO A 1 126 ? -10.870 -7.929 12.271 1.00 96.31 126 PRO A N 1
ATOM 928 C CA . PRO A 1 126 ? -12.200 -7.915 11.677 1.00 96.31 126 PRO A CA 1
ATOM 929 C C . PRO A 1 126 ? -12.647 -6.486 11.364 1.00 96.31 126 PRO A C 1
ATOM 931 O O . PRO A 1 126 ? -12.326 -5.541 12.092 1.00 96.31 126 PRO A O 1
ATOM 934 N N . LEU A 1 127 ? -13.423 -6.335 10.294 1.00 95.56 127 LEU A N 1
ATOM 935 C CA . LEU A 1 127 ? -14.009 -5.055 9.908 1.00 95.56 127 LEU A CA 1
ATOM 936 C C . LEU A 1 127 ? -15.201 -4.702 10.818 1.00 95.56 127 LEU A C 1
ATOM 938 O O . LEU A 1 127 ? -15.900 -5.577 11.333 1.00 95.56 127 LEU A O 1
ATOM 942 N N . ALA A 1 128 ? -15.428 -3.410 11.047 1.00 95.25 128 ALA A N 1
ATOM 943 C CA . ALA A 1 128 ? -16.594 -2.885 11.756 1.00 95.25 128 ALA A CA 1
ATOM 944 C C . ALA A 1 128 ? -16.919 -1.455 11.321 1.00 95.25 128 ALA A C 1
ATOM 946 O O . ALA A 1 128 ? -16.070 -0.755 10.790 1.00 95.25 128 ALA A O 1
ATOM 947 N N . SER A 1 129 ? -18.126 -0.967 11.604 1.00 93.25 129 SER A N 1
ATOM 948 C CA . SER A 1 129 ? -18.444 0.455 11.420 1.00 93.25 129 SER A CA 1
ATOM 949 C C . SER A 1 129 ? -17.831 1.324 12.522 1.00 93.25 129 SER A C 1
ATOM 951 O O . SER A 1 129 ? -17.860 0.939 13.693 1.00 93.25 129 SER A O 1
ATOM 953 N N . VAL A 1 130 ? -17.356 2.523 12.152 1.00 91.31 130 VAL A N 1
ATOM 954 C CA . VAL A 1 130 ? -16.903 3.555 13.104 1.00 91.31 130 VAL A CA 1
ATOM 955 C C . VAL A 1 130 ? -17.995 3.820 14.138 1.00 91.31 130 VAL A C 1
ATOM 957 O O . VAL A 1 130 ? -19.148 4.060 13.774 1.00 91.31 130 VAL A O 1
ATOM 960 N N . GLN A 1 131 ? -17.621 3.813 15.415 1.00 89.94 131 GLN A N 1
ATOM 961 C CA . GLN A 1 131 ? -18.509 4.170 16.515 1.00 89.94 131 GLN A CA 1
ATOM 962 C C . GLN A 1 131 ? -18.232 5.625 16.925 1.00 89.94 131 GLN A C 1
ATOM 964 O O . GLN A 1 131 ? -17.140 5.901 17.426 1.00 89.94 131 GLN A O 1
ATOM 969 N N . PRO A 1 132 ? -19.190 6.562 16.762 1.00 83.00 132 PRO A N 1
ATOM 970 C CA . PRO A 1 132 ? -18.991 7.976 17.111 1.00 83.00 132 PRO A CA 1
ATOM 971 C C . PRO A 1 132 ? -18.591 8.200 18.576 1.00 83.00 132 PRO A C 1
ATOM 973 O O . PRO A 1 132 ? -17.866 9.140 18.878 1.00 83.00 132 PRO A O 1
ATOM 976 N N . ASN A 1 133 ? -19.042 7.307 19.463 1.00 78.00 133 ASN A N 1
ATOM 977 C CA . ASN A 1 133 ? -18.775 7.333 20.903 1.00 78.00 133 ASN A CA 1
ATOM 978 C C . ASN A 1 133 ? -17.898 6.153 21.362 1.00 78.00 133 ASN A C 1
ATOM 980 O O . ASN A 1 133 ? -17.894 5.824 22.547 1.00 78.00 133 ASN A O 1
ATOM 984 N N . GLY A 1 134 ? -17.243 5.448 20.435 1.00 68.00 134 GLY A N 1
ATOM 985 C CA . GLY A 1 134 ? -16.399 4.305 20.786 1.00 68.00 134 GLY A CA 1
ATOM 986 C C . GLY A 1 134 ? -15.087 4.729 21.445 1.00 68.00 134 GLY A C 1
ATOM 987 O O . GLY A 1 134 ? -14.804 5.918 21.605 1.00 68.00 134 GLY A O 1
ATOM 988 N N . SER A 1 135 ? -14.266 3.744 21.810 1.00 76.94 135 SER A N 1
ATOM 989 C CA . SER A 1 135 ? -12.931 3.993 22.362 1.00 76.94 135 SER A CA 1
ATOM 990 C C . SER A 1 135 ? -12.050 4.814 21.409 1.00 76.94 135 SER A C 1
ATOM 992 O O . SER A 1 135 ? -12.370 5.003 20.230 1.00 76.94 135 SER A O 1
ATOM 994 N N . SER A 1 136 ? -10.926 5.322 21.924 1.00 89.75 136 SER A N 1
ATOM 995 C CA . SER A 1 136 ? -9.923 6.018 21.117 1.00 89.75 136 SER A CA 1
ATOM 996 C C . SER A 1 136 ? -9.478 5.138 19.948 1.00 89.75 136 SER A C 1
ATOM 998 O O . SER A 1 136 ? -8.939 4.049 20.157 1.00 89.75 136 SER A O 1
ATOM 1000 N N . ALA A 1 137 ? -9.694 5.615 18.724 1.00 95.12 137 ALA A N 1
ATOM 1001 C CA . ALA A 1 137 ? -9.184 4.953 17.536 1.00 95.12 137 ALA A CA 1
ATOM 1002 C C . ALA A 1 137 ? -7.665 5.154 17.413 1.00 95.12 137 ALA A C 1
ATOM 1004 O O . ALA A 1 137 ? -7.105 6.119 17.932 1.00 95.12 137 ALA A O 1
ATOM 1005 N N . ARG A 1 138 ? -7.003 4.240 16.707 1.00 96.69 138 ARG A N 1
ATOM 1006 C CA . ARG A 1 138 ? -5.568 4.304 16.408 1.00 96.69 138 ARG A CA 1
ATOM 1007 C C . ARG A 1 138 ? -5.298 3.930 14.961 1.00 96.69 138 ARG A C 1
ATOM 1009 O O . ARG A 1 138 ? -5.961 3.045 14.428 1.00 96.69 138 ARG A O 1
ATOM 1016 N N . LEU A 1 139 ? -4.323 4.574 14.332 1.00 97.44 139 LEU A N 1
ATOM 1017 C CA . LEU A 1 139 ? -3.832 4.194 13.005 1.00 97.44 139 LEU A CA 1
ATOM 1018 C C . LEU A 1 139 ? -2.584 3.339 13.171 1.00 97.44 139 LEU A C 1
ATOM 1020 O O . LEU A 1 139 ? -1.675 3.747 13.886 1.00 97.44 139 LEU A O 1
ATOM 1024 N N . ILE A 1 140 ? -2.533 2.183 12.513 1.00 98.25 140 ILE A N 1
ATOM 1025 C CA . ILE A 1 140 ? -1.388 1.268 12.579 1.00 98.25 140 ILE A CA 1
ATOM 1026 C C . ILE A 1 140 ? -0.790 1.132 11.185 1.00 98.25 140 ILE A C 1
ATOM 1028 O O . ILE A 1 140 ? -1.464 0.660 10.277 1.00 98.25 140 ILE A O 1
ATOM 1032 N N . GLY A 1 141 ? 0.472 1.512 11.012 1.00 97.31 141 GLY A N 1
ATOM 1033 C CA . GLY A 1 141 ? 1.134 1.501 9.712 1.00 97.31 141 GLY A CA 1
ATOM 1034 C C . GLY A 1 141 ? 2.570 1.007 9.771 1.00 97.31 141 GLY A C 1
ATOM 1035 O O . GLY A 1 141 ? 3.209 1.027 10.821 1.00 97.31 141 GLY A O 1
ATOM 1036 N N . PHE A 1 142 ? 3.105 0.583 8.629 1.00 96.50 142 PHE A N 1
ATOM 1037 C CA . PHE A 1 142 ? 4.506 0.191 8.532 1.00 96.50 142 PHE A CA 1
ATOM 1038 C C . PHE A 1 142 ? 5.393 1.416 8.285 1.00 96.50 142 PHE A C 1
ATOM 1040 O O . PHE A 1 142 ? 5.156 2.204 7.369 1.00 96.50 142 PHE A O 1
ATOM 1047 N N . ASP A 1 143 ? 6.420 1.602 9.110 1.00 95.38 143 ASP A N 1
ATOM 1048 C CA . ASP A 1 143 ? 7.470 2.590 8.884 1.00 95.38 143 ASP A CA 1
ATOM 1049 C C . ASP A 1 143 ? 8.605 1.948 8.077 1.00 95.38 143 ASP A C 1
ATOM 1051 O O . ASP A 1 143 ? 9.443 1.214 8.599 1.00 95.38 143 ASP A O 1
ATOM 1055 N N . PHE A 1 144 ? 8.658 2.267 6.785 1.00 92.12 144 PHE A N 1
ATOM 1056 C CA . PHE A 1 144 ? 9.653 1.740 5.847 1.00 92.12 144 PHE A CA 1
ATOM 1057 C C . PHE A 1 144 ? 11.085 2.224 6.107 1.00 92.12 144 PHE A C 1
ATOM 1059 O O . PHE A 1 144 ? 12.022 1.675 5.528 1.00 92.12 144 PHE A O 1
ATOM 1066 N N . LYS A 1 145 ? 11.280 3.246 6.950 1.00 91.81 145 LYS A N 1
ATOM 1067 C CA . LYS A 1 145 ? 12.613 3.711 7.346 1.00 91.81 145 LYS A CA 1
ATOM 1068 C C . LYS A 1 145 ? 13.166 2.873 8.492 1.00 91.81 145 LYS A C 1
ATOM 1070 O O . LYS A 1 145 ? 14.344 2.530 8.477 1.00 91.81 145 LYS A O 1
ATOM 1075 N N . THR A 1 146 ? 12.334 2.582 9.488 1.00 92.75 146 THR A N 1
ATOM 1076 C CA . THR A 1 146 ? 12.733 1.805 10.674 1.00 92.75 146 THR A CA 1
ATOM 1077 C C . THR A 1 146 ? 12.444 0.312 10.536 1.00 92.75 146 THR A C 1
ATOM 1079 O O . THR A 1 146 ? 12.898 -0.468 11.368 1.00 92.75 146 THR A O 1
ATOM 1082 N N . LEU A 1 147 ? 11.726 -0.087 9.480 1.00 92.00 147 LEU A N 1
ATOM 1083 C CA . LEU A 1 147 ? 11.261 -1.451 9.226 1.00 92.00 147 LEU A CA 1
ATOM 1084 C C . LEU A 1 147 ? 10.451 -2.011 10.403 1.00 92.00 147 LEU A C 1
ATOM 1086 O O . LEU A 1 147 ? 10.599 -3.171 10.789 1.00 92.00 147 LEU A O 1
ATOM 1090 N N . SER A 1 148 ? 9.610 -1.161 10.994 1.00 95.25 148 SER A N 1
ATOM 1091 C CA . SER A 1 148 ? 8.799 -1.497 12.162 1.00 95.25 148 SER A CA 1
ATOM 1092 C C . SER A 1 148 ? 7.347 -1.068 11.977 1.00 95.25 148 SER A C 1
ATOM 1094 O O . SER A 1 148 ? 7.055 -0.119 11.251 1.00 95.25 148 SER A O 1
ATOM 1096 N N . LEU A 1 149 ? 6.424 -1.777 12.630 1.00 96.69 149 LEU A N 1
ATOM 1097 C CA . LEU A 1 149 ? 5.052 -1.302 12.760 1.00 96.69 149 LEU A CA 1
ATOM 1098 C C . LEU A 1 149 ? 5.000 -0.206 13.813 1.00 96.69 149 LEU A C 1
ATOM 1100 O O . LEU A 1 149 ? 5.508 -0.370 14.925 1.00 96.69 149 LEU A O 1
ATOM 1104 N N . VAL A 1 150 ? 4.351 0.891 13.453 1.00 96.94 150 VAL A N 1
ATOM 1105 C CA . VAL A 1 150 ? 4.109 2.021 14.337 1.00 96.94 150 VAL A CA 1
ATOM 1106 C C . VAL A 1 150 ? 2.616 2.290 14.434 1.00 96.94 150 VAL A C 1
ATOM 1108 O O . VAL A 1 150 ? 1.874 2.083 13.473 1.00 96.94 150 VAL A O 1
ATOM 1111 N N . GLU A 1 151 ? 2.176 2.758 15.594 1.00 97.06 151 GLU A N 1
ATOM 1112 C CA . GLU A 1 151 ? 0.820 3.234 15.817 1.00 97.06 151 GLU A CA 1
ATOM 1113 C C . GLU A 1 151 ? 0.802 4.704 16.231 1.00 97.06 151 GLU A C 1
ATOM 1115 O O . GLU A 1 151 ? 1.692 5.171 16.942 1.00 97.06 151 GLU A O 1
ATOM 1120 N N . THR A 1 152 ? -0.242 5.410 15.808 1.00 95.19 152 THR A N 1
ATOM 1121 C CA . THR A 1 152 ? -0.601 6.746 16.293 1.00 95.19 152 THR A CA 1
ATOM 1122 C C . THR A 1 152 ? -1.917 6.656 17.041 1.00 95.19 152 THR A C 1
ATOM 1124 O O . THR A 1 152 ? -2.909 6.150 16.510 1.00 95.19 152 THR A O 1
ATOM 1127 N N . THR A 1 153 ? -1.922 7.158 18.274 1.00 92.56 153 THR A N 1
ATOM 1128 C CA . THR A 1 153 ? -3.087 7.131 19.172 1.00 92.56 153 THR A CA 1
ATOM 1129 C C . THR A 1 153 ? -3.677 8.517 19.404 1.00 92.56 153 THR A C 1
ATOM 1131 O O . THR A 1 153 ? -4.845 8.628 19.772 1.00 92.56 153 THR A O 1
ATOM 1134 N N . LYS A 1 154 ? -2.922 9.593 19.145 1.00 89.25 154 LYS A N 1
ATOM 1135 C CA . LYS A 1 154 ? -3.442 10.960 19.156 1.00 89.25 154 LYS A CA 1
ATOM 1136 C C . LYS A 1 154 ? -3.956 11.293 17.766 1.00 89.25 154 LYS A C 1
ATOM 1138 O O . LYS A 1 154 ? -3.232 11.677 16.858 1.00 89.25 154 LYS A O 1
ATOM 1143 N N . GLY A 1 155 ? -5.257 11.147 17.615 1.00 88.69 155 GLY A N 1
ATOM 1144 C CA . GLY A 1 155 ? -5.975 11.581 16.436 1.00 88.69 155 GLY A CA 1
ATOM 1145 C C . GLY A 1 155 ? -7.461 11.346 16.621 1.00 88.69 155 GLY A C 1
ATOM 1146 O O . GLY A 1 155 ? -7.894 10.658 17.544 1.00 88.69 155 GLY A O 1
ATOM 1147 N N . ALA A 1 156 ? -8.248 11.944 15.745 1.00 91.38 156 ALA A N 1
ATOM 1148 C CA . ALA A 1 156 ? -9.678 11.720 15.678 1.00 91.38 156 ALA A CA 1
ATOM 1149 C C . ALA A 1 156 ? -10.057 11.362 14.247 1.00 91.38 156 ALA A C 1
ATOM 1151 O O . ALA A 1 156 ? -9.430 11.829 13.292 1.00 91.38 156 ALA A O 1
ATOM 1152 N N . ILE A 1 157 ? -11.095 10.541 14.116 1.00 91.50 157 ILE A N 1
ATOM 1153 C CA . ILE A 1 157 ? -11.799 10.344 12.854 1.00 91.50 157 ILE A CA 1
ATOM 1154 C C . ILE A 1 157 ? -12.933 11.359 12.834 1.00 91.50 157 ILE A C 1
ATOM 1156 O O . ILE A 1 157 ? -13.809 11.343 13.695 1.00 91.50 157 ILE A O 1
ATOM 1160 N N . ASP A 1 158 ? -12.924 12.225 11.837 1.00 90.94 158 ASP A N 1
ATOM 1161 C CA . ASP A 1 158 ? -14.057 13.071 11.525 1.00 90.94 158 ASP A CA 1
ATOM 1162 C C . ASP A 1 158 ? -14.969 12.313 10.553 1.00 90.94 158 ASP A C 1
ATOM 1164 O O . ASP A 1 158 ? -14.684 12.151 9.359 1.00 90.94 158 ASP A O 1
ATOM 1168 N N . VAL A 1 159 ? -16.063 11.795 11.117 1.00 85.56 159 VAL A N 1
ATOM 1169 C CA . VAL A 1 159 ? -17.101 11.051 10.395 1.00 85.56 159 VAL A CA 1
ATOM 1170 C C . VAL A 1 159 ? -18.032 11.962 9.596 1.00 85.56 159 VAL A C 1
ATOM 1172 O O . VAL A 1 159 ? -18.897 11.446 8.881 1.00 85.56 159 VAL A O 1
ATOM 1175 N N . THR A 1 160 ? -17.875 13.292 9.676 1.00 81.19 160 THR A N 1
ATOM 1176 C CA . THR A 1 160 ? -18.564 14.209 8.764 1.00 81.19 160 THR A CA 1
ATOM 1177 C C . THR A 1 160 ? -17.967 14.020 7.371 1.00 81.19 160 THR A C 1
ATOM 1179 O O . THR A 1 160 ? -16.901 14.512 7.005 1.00 81.19 160 THR A O 1
ATOM 1182 N N . SER A 1 161 ? -18.611 13.136 6.614 1.00 64.25 161 SER A N 1
ATOM 1183 C CA . SER A 1 161 ? -18.030 12.587 5.401 1.00 64.25 161 SER A CA 1
ATOM 1184 C C . SER A 1 161 ? -17.892 13.671 4.336 1.00 64.25 161 SER A C 1
ATOM 1186 O O . SER A 1 161 ? -18.876 14.334 4.010 1.00 64.25 161 SER A O 1
ATOM 1188 N N . LEU A 1 162 ? -16.708 13.795 3.730 1.00 65.38 162 LEU A N 1
ATOM 1189 C CA . LEU A 1 162 ? -16.514 14.639 2.540 1.00 65.38 162 LEU A CA 1
ATOM 1190 C C . LEU A 1 162 ? -17.395 14.182 1.370 1.00 65.38 162 LEU A C 1
ATOM 1192 O O . LEU A 1 162 ? -17.837 14.978 0.547 1.00 65.38 162 LEU A O 1
ATOM 1196 N N . LYS A 1 163 ? -17.593 12.867 1.306 1.00 77.38 163 LYS A N 1
ATOM 1197 C CA . LYS A 1 163 ? -18.414 12.104 0.372 1.00 77.38 163 LYS A CA 1
ATOM 1198 C C . LYS A 1 163 ? -18.795 10.814 1.094 1.00 77.38 163 LYS A C 1
ATOM 1200 O O . LYS A 1 163 ? -18.019 10.363 1.936 1.00 77.38 163 LYS A O 1
ATOM 1205 N N . ALA A 1 164 ? -19.941 10.216 0.763 1.00 78.44 164 ALA A N 1
ATOM 1206 C CA . ALA A 1 164 ? -20.361 8.939 1.341 1.00 78.44 164 ALA A CA 1
ATOM 1207 C C . ALA A 1 164 ? -19.189 7.939 1.354 1.00 78.44 164 ALA A C 1
ATOM 1209 O O . ALA A 1 164 ? -18.635 7.621 0.302 1.00 78.44 164 ALA A O 1
ATOM 1210 N N . GLY A 1 165 ? -18.769 7.530 2.556 1.00 85.81 165 GLY A N 1
ATOM 1211 C CA . GLY A 1 165 ? -17.700 6.551 2.734 1.00 85.81 165 GLY A CA 1
ATOM 1212 C C . GLY A 1 165 ? -16.276 7.064 2.896 1.00 85.81 165 GLY A C 1
ATOM 1213 O O . GLY A 1 165 ? -15.400 6.254 3.175 1.00 85.81 165 GLY A O 1
ATOM 1214 N N . VAL A 1 166 ? -16.017 8.364 2.734 1.00 91.00 166 VAL A N 1
ATOM 1215 C CA . VAL A 1 166 ? -14.677 8.945 2.911 1.00 91.00 166 VAL A CA 1
ATOM 1216 C C . VAL A 1 166 ? -14.658 9.825 4.154 1.00 91.00 166 VAL A C 1
ATOM 1218 O O . VAL A 1 166 ? -15.397 10.809 4.245 1.00 91.00 166 VAL A O 1
ATOM 1221 N N . TYR A 1 167 ? -13.785 9.478 5.093 1.00 92.50 167 TYR A N 1
ATOM 1222 C CA . TYR A 1 167 ? -13.567 10.185 6.348 1.00 92.50 167 TYR A CA 1
ATOM 1223 C C . TYR A 1 167 ? -12.287 11.005 6.311 1.00 92.50 167 TYR A C 1
ATOM 1225 O O . TYR A 1 167 ? -11.326 10.684 5.606 1.00 92.50 167 TYR A O 1
ATOM 1233 N N . ARG A 1 168 ? -12.277 12.060 7.120 1.00 93.00 168 ARG A N 1
ATOM 1234 C CA . ARG A 1 168 ? -11.062 12.792 7.467 1.00 93.00 168 ARG A CA 1
ATOM 1235 C C . ARG A 1 168 ? -10.514 12.228 8.771 1.00 93.00 168 ARG A C 1
ATOM 1237 O O . ARG A 1 168 ? -11.278 11.786 9.623 1.00 93.00 168 ARG A O 1
ATOM 1244 N N . HIS A 1 169 ? -9.203 12.257 8.953 1.00 94.12 169 HIS A N 1
ATOM 1245 C CA . HIS A 1 169 ? -8.606 11.972 10.250 1.00 94.12 169 HIS A CA 1
ATOM 1246 C C . HIS A 1 169 ? -7.345 12.790 10.499 1.00 94.12 169 HIS A C 1
ATOM 1248 O O . HIS A 1 169 ? -6.737 13.333 9.573 1.00 94.12 169 HIS A O 1
ATOM 1254 N N . THR A 1 170 ? -6.959 12.860 11.771 1.00 93.88 170 THR A N 1
ATOM 1255 C CA . THR A 1 170 ? -5.781 13.610 12.227 1.00 93.88 170 THR A CA 1
ATOM 1256 C C . THR A 1 170 ? -4.633 12.739 12.725 1.00 93.88 170 THR A C 1
ATOM 1258 O O . THR A 1 170 ? -3.645 13.281 13.196 1.00 93.88 170 THR A O 1
ATOM 1261 N N . PHE A 1 171 ? -4.733 11.409 12.608 1.00 95.06 171 PHE A N 1
ATOM 1262 C CA . PHE A 1 171 ? -3.603 10.525 12.915 1.00 95.06 171 PHE A CA 1
ATOM 1263 C C . PHE A 1 171 ? -2.387 10.855 12.042 1.00 95.06 171 PHE A C 1
ATOM 1265 O O . PHE A 1 171 ? -2.552 11.025 10.831 1.00 95.06 171 PHE A O 1
ATOM 1272 N N . ASP A 1 172 ? -1.202 10.892 12.650 1.00 95.00 172 ASP A N 1
ATOM 1273 C CA . ASP A 1 172 ? 0.080 11.060 11.969 1.00 95.00 172 ASP A CA 1
ATOM 1274 C C . ASP A 1 172 ? 0.359 9.908 11.004 1.00 95.00 172 ASP A C 1
ATOM 1276 O O . ASP A 1 172 ? 0.174 8.737 11.339 1.00 95.00 172 ASP A O 1
ATOM 1280 N N . THR A 1 173 ? 0.854 10.238 9.808 1.00 95.06 173 THR A N 1
ATOM 1281 C CA . THR A 1 173 ? 1.208 9.234 8.796 1.00 95.06 173 THR A CA 1
ATOM 1282 C C . THR A 1 173 ? 2.575 9.460 8.155 1.00 95.06 173 THR A C 1
ATOM 1284 O O . THR A 1 173 ? 3.113 10.573 8.097 1.00 95.06 173 THR A O 1
ATOM 1287 N N . LEU A 1 174 ? 3.157 8.370 7.648 1.00 93.88 174 LEU A N 1
ATOM 1288 C CA . LEU A 1 174 ? 4.396 8.364 6.869 1.00 93.88 174 LEU A CA 1
ATOM 1289 C C . LEU A 1 174 ? 4.182 7.964 5.405 1.00 93.88 174 LEU A C 1
ATOM 1291 O O . LEU A 1 174 ? 3.220 7.265 5.086 1.00 93.88 174 LEU A O 1
ATOM 1295 N N . PRO A 1 175 ? 5.135 8.310 4.517 1.00 93.00 175 PRO A N 1
ATOM 1296 C CA . PRO A 1 175 ? 5.218 7.694 3.199 1.00 93.00 175 PRO A CA 1
ATOM 1297 C C . PRO A 1 175 ? 5.203 6.161 3.293 1.00 93.00 175 PRO A C 1
ATOM 1299 O O . PRO A 1 175 ? 5.938 5.576 4.090 1.00 93.00 175 PRO A O 1
ATOM 1302 N N . GLY A 1 176 ? 4.363 5.533 2.469 1.00 92.69 176 GLY A N 1
ATOM 1303 C CA . GLY A 1 176 ? 4.131 4.086 2.468 1.00 92.69 176 GLY A CA 1
ATOM 1304 C C . GLY A 1 176 ? 3.012 3.620 3.406 1.00 92.69 176 GLY A C 1
ATOM 1305 O O . GLY A 1 176 ? 2.591 2.475 3.308 1.00 92.69 176 GLY A O 1
ATOM 1306 N N . GLN A 1 177 ? 2.462 4.480 4.269 1.00 96.44 177 GLN A N 1
ATOM 1307 C CA . GLN A 1 177 ? 1.370 4.079 5.164 1.00 96.44 177 GLN A CA 1
ATOM 1308 C C . GLN A 1 177 ? -0.017 4.061 4.514 1.00 96.44 177 GLN A C 1
ATOM 1310 O O . GLN A 1 177 ? -0.998 3.754 5.190 1.00 96.44 177 GLN A O 1
ATOM 1315 N N . SER A 1 178 ? -0.140 4.331 3.219 1.00 96.06 178 SER A N 1
ATOM 1316 C CA . SER A 1 178 ? -1.360 4.011 2.474 1.00 96.06 178 SER A CA 1
ATOM 1317 C C . SER A 1 178 ? -1.751 2.542 2.691 1.00 96.06 178 SER A C 1
ATOM 1319 O O . SER A 1 178 ? -0.887 1.673 2.753 1.00 96.06 178 SER A O 1
ATOM 1321 N N . GLY A 1 179 ? -3.041 2.270 2.878 1.00 97.12 179 GLY A N 1
ATOM 1322 C CA . GLY A 1 179 ? -3.564 0.953 3.250 1.00 97.12 179 GLY A CA 1
ATOM 1323 C C . GLY A 1 179 ? -3.516 0.635 4.750 1.00 97.12 179 GLY A C 1
ATOM 1324 O O . GLY A 1 179 ? -3.976 -0.431 5.151 1.00 97.12 179 GLY A O 1
ATOM 1325 N N . SER A 1 180 ? -2.999 1.537 5.593 1.00 98.25 180 SER A N 1
ATOM 1326 C CA . SER A 1 180 ? -2.954 1.330 7.048 1.00 98.25 180 SER A CA 1
ATOM 1327 C C . SER A 1 180 ? -4.360 1.261 7.659 1.00 98.25 180 SER A C 1
ATOM 1329 O O . SER A 1 180 ? -5.170 2.160 7.400 1.00 98.25 180 SER A O 1
ATOM 1331 N N . PRO A 1 181 ? -4.673 0.245 8.484 1.00 98.25 181 PRO A N 1
ATOM 1332 C CA . PRO A 1 181 ? -5.949 0.176 9.179 1.00 98.25 181 PRO A CA 1
ATOM 1333 C C . PRO A 1 181 ? -6.046 1.241 10.275 1.00 98.25 181 PRO A C 1
ATOM 1335 O O . PRO A 1 181 ? -5.103 1.481 11.036 1.00 98.25 181 PRO A O 1
ATOM 1338 N N . ILE A 1 182 ? -7.231 1.834 10.395 1.00 97.69 182 ILE A N 1
ATOM 1339 C CA . ILE A 1 182 ? -7.651 2.600 11.564 1.00 97.69 182 ILE A CA 1
ATOM 1340 C C . ILE A 1 182 ? -8.513 1.677 12.423 1.00 97.69 182 ILE A C 1
ATOM 1342 O O . ILE A 1 182 ? -9.562 1.209 11.977 1.00 97.69 182 ILE A O 1
ATOM 1346 N N . VAL A 1 183 ? -8.054 1.399 13.639 1.00 97.00 183 VAL A N 1
ATOM 1347 C CA . VAL A 1 183 ? -8.616 0.396 14.546 1.00 97.00 183 VAL A CA 1
ATOM 1348 C C . VAL A 1 183 ? -9.315 1.063 15.724 1.00 97.00 183 VAL A C 1
ATOM 1350 O O . VAL A 1 183 ? -8.739 1.932 16.374 1.00 97.00 183 VAL A O 1
ATOM 1353 N N . GLN A 1 184 ? -10.529 0.611 16.026 1.00 95.44 184 GLN A N 1
ATOM 1354 C CA . GLN A 1 184 ? -11.332 0.995 17.186 1.00 95.44 184 GLN A CA 1
ATOM 1355 C C . GLN A 1 184 ? -11.887 -0.281 17.832 1.00 95.44 184 GLN A C 1
ATOM 1357 O O . GLN A 1 184 ? -12.388 -1.155 17.125 1.00 95.44 184 GLN A O 1
ATOM 1362 N N . ASP A 1 185 ? -11.744 -0.438 19.152 1.00 94.19 185 ASP A N 1
ATOM 1363 C CA . ASP A 1 185 ? -12.190 -1.641 19.885 1.00 94.19 185 ASP A CA 1
ATOM 1364 C C . ASP A 1 185 ? -11.674 -2.974 19.293 1.00 94.19 185 ASP A C 1
ATOM 1366 O O . ASP A 1 185 ? -12.378 -3.983 19.253 1.00 94.19 185 ASP A O 1
ATOM 1370 N N . GLY A 1 186 ? -10.434 -2.976 18.788 1.00 94.75 186 GLY A N 1
ATOM 1371 C CA . GLY A 1 186 ? -9.809 -4.154 18.170 1.00 94.75 186 GLY A CA 1
ATOM 1372 C C . GLY A 1 186 ? -10.324 -4.501 16.767 1.00 94.75 186 GLY A C 1
ATOM 1373 O O . GLY A 1 186 ? -9.940 -5.534 16.225 1.00 94.75 186 GLY A O 1
ATOM 1374 N N . LYS A 1 187 ? -11.161 -3.650 16.164 1.00 96.25 187 LYS A N 1
ATOM 1375 C CA . LYS A 1 187 ? -11.734 -3.839 14.824 1.00 96.25 187 LYS A CA 1
ATOM 1376 C C . LYS A 1 187 ? -11.319 -2.716 13.882 1.00 96.25 187 LYS A C 1
ATOM 1378 O O . LYS A 1 187 ? -11.160 -1.578 14.315 1.00 96.25 187 LYS A O 1
ATOM 1383 N N . VAL A 1 188 ? -11.161 -3.007 12.593 1.00 97.06 188 VAL A N 1
ATOM 1384 C CA . VAL A 1 188 ? -10.846 -1.983 11.586 1.00 97.06 188 VAL A CA 1
ATOM 1385 C C . VAL A 1 188 ? -12.113 -1.232 11.213 1.00 97.06 188 VAL A C 1
ATOM 1387 O O . VAL A 1 188 ? -13.086 -1.829 10.757 1.00 97.06 188 VAL A O 1
ATOM 1390 N N . VAL A 1 189 ? -12.090 0.087 11.378 1.00 96.06 189 VAL A N 1
ATOM 1391 C CA . VAL A 1 189 ? -13.233 0.961 11.087 1.00 96.06 189 VAL A CA 1
ATOM 1392 C C . VAL A 1 189 ? -13.043 1.833 9.848 1.00 96.06 189 VAL A C 1
ATOM 1394 O O . VAL A 1 189 ? -14.017 2.313 9.261 1.00 96.06 189 VAL A O 1
ATOM 1397 N N . ALA A 1 190 ? -11.794 2.018 9.416 1.00 96.06 190 ALA A N 1
ATOM 1398 C CA . ALA A 1 190 ? -11.457 2.688 8.168 1.00 96.06 190 ALA A CA 1
ATOM 1399 C C . ALA A 1 190 ? -10.059 2.283 7.665 1.00 96.06 190 ALA A C 1
ATOM 1401 O O . ALA A 1 190 ? -9.248 1.757 8.425 1.00 96.06 190 ALA A O 1
ATOM 1402 N N . VAL A 1 191 ? -9.769 2.560 6.393 1.00 97.00 191 VAL A N 1
ATOM 1403 C CA . VAL A 1 191 ? -8.472 2.315 5.741 1.00 97.00 191 VAL A CA 1
ATOM 1404 C C . VAL A 1 191 ? -7.877 3.645 5.301 1.00 97.00 191 VAL A C 1
ATOM 1406 O O . VAL A 1 191 ? -8.521 4.376 4.552 1.00 97.00 191 VAL A O 1
ATOM 1409 N N . HIS A 1 192 ? -6.667 3.976 5.751 1.00 97.19 192 HIS A N 1
ATOM 1410 C CA . HIS A 1 192 ? -5.967 5.191 5.331 1.00 97.19 192 HIS A CA 1
ATOM 1411 C C . HIS A 1 192 ? -5.610 5.140 3.839 1.00 97.19 192 HIS A C 1
ATOM 1413 O O . HIS A 1 192 ? -5.005 4.172 3.382 1.00 97.19 192 HIS A O 1
ATOM 1419 N N . ILE A 1 193 ? -5.932 6.196 3.089 1.00 94.56 193 ILE A N 1
ATOM 1420 C CA . ILE A 1 193 ? -5.710 6.272 1.630 1.00 94.56 193 ILE A CA 1
ATOM 1421 C C . ILE A 1 193 ? -4.829 7.456 1.201 1.00 94.56 193 ILE A C 1
ATOM 1423 O O . ILE A 1 193 ? -4.615 7.677 0.015 1.00 94.56 193 ILE A O 1
ATOM 1427 N N . GLY A 1 194 ? -4.295 8.228 2.149 1.00 93.81 194 GLY A N 1
ATOM 1428 C CA . GLY A 1 194 ? -3.391 9.348 1.876 1.00 93.81 194 GLY A CA 1
ATOM 1429 C C . GLY A 1 194 ? -3.828 10.643 2.553 1.00 93.81 194 GLY A C 1
ATOM 1430 O O . GLY A 1 194 ? -4.615 10.632 3.496 1.00 93.81 194 GLY A O 1
ATOM 1431 N N . SER A 1 195 ? -3.316 11.778 2.081 1.00 90.94 195 SER A N 1
ATOM 1432 C CA . SER A 1 195 ? -3.585 13.095 2.666 1.00 90.94 195 SER A CA 1
ATOM 1433 C C . SER A 1 195 ? -4.179 14.076 1.657 1.00 90.94 195 SER A C 1
ATOM 1435 O O . SER A 1 195 ? -3.986 13.958 0.445 1.00 90.94 195 SER A O 1
ATOM 1437 N N . LEU A 1 196 ? -4.862 15.110 2.155 1.00 86.19 196 LEU A N 1
ATOM 1438 C CA . LEU A 1 196 ? -5.165 16.287 1.340 1.00 86.19 196 LEU A CA 1
ATOM 1439 C C . LEU A 1 196 ? -3.876 17.060 1.008 1.00 86.19 196 LEU A C 1
ATOM 1441 O O . LEU A 1 196 ? -2.843 16.906 1.664 1.00 86.19 196 LEU A O 1
ATOM 1445 N N . LYS A 1 197 ? -3.931 17.893 -0.044 1.00 74.69 197 LYS A N 1
ATOM 1446 C CA . LYS A 1 197 ? -2.768 18.602 -0.623 1.00 74.69 197 LYS A CA 1
ATOM 1447 C C . LYS A 1 197 ? -2.029 19.523 0.361 1.00 74.69 197 LYS A C 1
ATOM 1449 O O . LYS A 1 197 ? -0.891 19.887 0.085 1.00 74.69 197 LYS A O 1
ATOM 1454 N N . ASP A 1 198 ? -2.657 19.918 1.465 1.00 78.06 198 ASP A N 1
ATOM 1455 C CA . ASP A 1 198 ? -2.045 20.752 2.502 1.00 78.06 198 ASP A CA 1
ATOM 1456 C C . ASP A 1 198 ? -1.323 19.946 3.595 1.00 78.06 198 ASP A C 1
ATOM 1458 O O . ASP A 1 198 ? -0.662 20.547 4.439 1.00 78.06 198 ASP A O 1
ATOM 1462 N N . GLY A 1 199 ? -1.435 18.609 3.587 1.00 74.75 199 GLY A N 1
ATOM 1463 C CA . GLY A 1 199 ? -0.841 17.719 4.587 1.00 74.75 199 GLY A CA 1
ATOM 1464 C C . GLY A 1 199 ? -1.401 17.903 6.001 1.00 74.75 199 GLY A C 1
ATOM 1465 O O . GLY A 1 199 ? -0.857 17.339 6.944 1.00 74.75 199 GLY A O 1
ATOM 1466 N N . LYS A 1 200 ? -2.465 18.700 6.165 1.00 83.06 200 LYS A N 1
ATOM 1467 C CA . LYS A 1 200 ? -3.065 19.006 7.475 1.00 83.06 200 LYS A CA 1
ATOM 1468 C C . LYS A 1 200 ? -4.162 18.030 7.865 1.00 83.06 200 LYS A C 1
ATOM 1470 O O . LYS A 1 200 ? -4.573 18.003 9.019 1.00 83.06 200 LYS A O 1
ATOM 1475 N N . VAL A 1 201 ? -4.674 17.283 6.892 1.00 87.25 201 VAL A N 1
ATOM 1476 C CA . VAL A 1 201 ? -5.764 16.332 7.070 1.00 87.25 201 VAL A CA 1
ATOM 1477 C C . VAL A 1 201 ? -5.458 15.087 6.258 1.00 87.25 201 VAL A C 1
ATOM 1479 O O . VAL A 1 201 ? -5.152 15.163 5.063 1.00 87.25 201 VAL A O 1
ATOM 1482 N N . ASN A 1 202 ? -5.582 13.942 6.912 1.00 93.94 202 ASN A N 1
ATOM 1483 C CA . ASN A 1 202 ? -5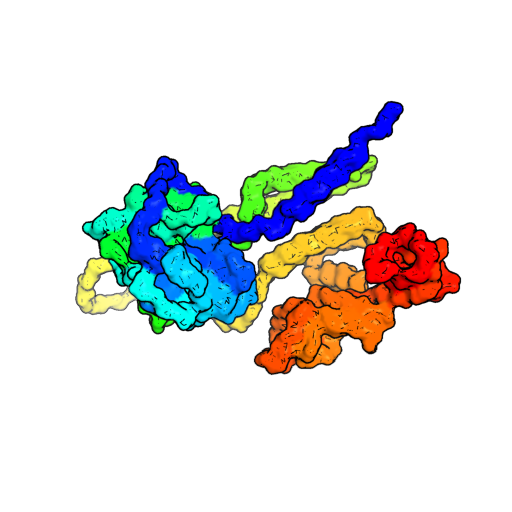.489 12.643 6.280 1.00 93.94 202 ASN A CA 1
ATOM 1484 C C . ASN A 1 202 ? -6.879 12.128 5.889 1.00 93.94 202 ASN A C 1
ATOM 1486 O O . ASN A 1 202 ? -7.896 12.537 6.451 1.00 93.94 202 ASN A O 1
ATOM 1490 N N . LEU A 1 203 ? -6.923 11.259 4.885 1.00 93.94 203 LEU A N 1
ATOM 1491 C CA . LEU A 1 203 ? -8.132 10.664 4.336 1.00 93.94 203 LEU A CA 1
ATOM 1492 C C . LEU A 1 203 ? -8.152 9.165 4.609 1.00 93.94 203 LEU A C 1
ATOM 1494 O O . LEU A 1 203 ? -7.131 8.481 4.504 1.00 93.94 203 LEU A O 1
ATOM 1498 N N . ALA A 1 204 ? -9.342 8.652 4.896 1.00 95.19 204 ALA A N 1
ATOM 1499 C CA . ALA A 1 204 ? -9.586 7.227 5.026 1.00 95.19 204 ALA A CA 1
ATOM 1500 C C . ALA A 1 204 ? -10.921 6.827 4.393 1.00 95.19 204 ALA A C 1
ATOM 1502 O O . ALA A 1 204 ? -11.845 7.635 4.310 1.00 95.19 204 ALA A O 1
ATOM 1503 N N . VAL A 1 205 ? -11.034 5.574 3.967 1.00 94.00 205 VAL A N 1
ATOM 1504 C CA . VAL A 1 205 ? -12.284 4.979 3.476 1.00 94.00 205 VAL A CA 1
ATOM 1505 C C . VAL A 1 205 ? -12.906 4.138 4.581 1.00 94.00 205 VAL A C 1
ATOM 1507 O O . VAL A 1 205 ? -12.222 3.335 5.208 1.00 94.00 205 VAL A O 1
ATOM 1510 N N . ALA A 1 206 ? -14.202 4.310 4.819 1.00 93.25 206 ALA A N 1
ATOM 1511 C CA . ALA A 1 206 ? -14.965 3.519 5.772 1.00 93.25 206 ALA A CA 1
ATOM 1512 C C . ALA A 1 206 ? -15.054 2.053 5.332 1.00 93.25 206 ALA A C 1
ATOM 1514 O O . ALA A 1 206 ? -15.430 1.760 4.198 1.00 93.25 206 ALA A O 1
ATOM 1515 N N . THR A 1 207 ? -14.822 1.124 6.252 1.00 90.50 207 THR A N 1
ATOM 1516 C CA . THR A 1 207 ? -14.923 -0.324 5.986 1.00 90.50 207 THR A CA 1
ATOM 1517 C C . THR A 1 207 ? -16.332 -0.772 5.599 1.00 90.50 207 THR A C 1
ATOM 1519 O O . THR A 1 207 ? -16.478 -1.649 4.758 1.00 90.50 207 THR A O 1
ATOM 1522 N N . ARG A 1 208 ? -17.386 -0.118 6.106 1.00 83.06 208 ARG A N 1
ATOM 1523 C CA . ARG A 1 208 ? -18.781 -0.394 5.701 1.00 83.06 208 ARG A CA 1
ATOM 1524 C C . ARG A 1 208 ? -19.045 -0.199 4.201 1.00 83.06 208 ARG A C 1
ATOM 1526 O O . ARG A 1 208 ? -20.008 -0.741 3.674 1.00 83.06 208 ARG A O 1
ATOM 1533 N N . GLU A 1 209 ? -18.241 0.619 3.517 1.00 76.31 209 GLU A N 1
ATOM 1534 C CA . GLU A 1 209 ? -18.362 0.758 2.061 1.00 76.31 209 GLU A CA 1
ATOM 1535 C C . GLU A 1 209 ? -17.672 -0.389 1.317 1.00 76.31 209 GLU A C 1
ATOM 1537 O O . GLU A 1 209 ? -17.971 -0.621 0.151 1.00 76.31 209 GLU A O 1
ATOM 1542 N N . MET A 1 210 ? -16.772 -1.119 1.982 1.00 74.75 210 MET A N 1
ATOM 1543 C CA . MET A 1 210 ? -16.180 -2.341 1.440 1.00 74.75 210 MET A CA 1
ATOM 1544 C C . MET A 1 210 ? -17.194 -3.489 1.463 1.00 74.75 210 MET A C 1
ATOM 1546 O O . MET A 1 210 ? -17.274 -4.241 0.502 1.00 74.75 210 MET A O 1
ATOM 1550 N N . GLU A 1 211 ? -18.023 -3.574 2.509 1.00 68.81 211 GLU A N 1
ATOM 1551 C CA . GLU A 1 211 ? -19.090 -4.586 2.629 1.00 68.81 211 GLU A CA 1
ATOM 1552 C C . GLU A 1 211 ? -20.193 -4.416 1.572 1.00 68.81 211 GLU A C 1
ATOM 1554 O O . GLU A 1 211 ? -20.821 -5.382 1.154 1.00 68.81 211 GLU A O 1
ATOM 1559 N N . LYS A 1 212 ? -20.428 -3.182 1.109 1.00 56.00 212 LYS A N 1
ATOM 1560 C CA . LYS A 1 212 ? -21.428 -2.877 0.073 1.00 56.00 212 LYS A CA 1
ATOM 1561 C C . LYS A 1 212 ? -20.935 -3.113 -1.351 1.00 56.00 212 LYS A C 1
ATOM 1563 O O . LYS A 1 212 ? -21.704 -2.907 -2.285 1.00 56.00 212 LYS A O 1
ATOM 1568 N N . ALA A 1 213 ? -19.678 -3.506 -1.535 1.00 49.75 213 ALA A N 1
ATOM 1569 C CA . ALA A 1 213 ? -19.068 -3.591 -2.854 1.00 49.75 213 ALA A CA 1
ATOM 1570 C C . ALA A 1 213 ? -19.641 -4.702 -3.758 1.00 49.75 213 ALA A C 1
ATOM 1572 O O . ALA A 1 213 ? -19.364 -4.695 -4.955 1.00 49.75 213 ALA A O 1
ATOM 1573 N N . ASP A 1 214 ? -20.505 -5.571 -3.222 1.00 41.06 214 ASP A N 1
ATOM 1574 C CA . ASP A 1 214 ? -21.348 -6.488 -4.004 1.00 41.06 214 ASP A CA 1
ATOM 1575 C C . ASP A 1 214 ? -22.595 -5.818 -4.630 1.00 41.06 214 ASP A C 1
ATOM 1577 O O . ASP A 1 214 ? -23.317 -6.452 -5.398 1.00 41.06 214 ASP A O 1
ATOM 1581 N N . VAL A 1 215 ? -22.874 -4.533 -4.359 1.00 31.47 215 VAL A N 1
ATOM 1582 C CA . VAL A 1 215 ? -24.085 -3.840 -4.841 1.00 31.47 215 VAL A CA 1
ATOM 1583 C C . VAL A 1 215 ? -23.725 -2.603 -5.678 1.00 31.47 215 VAL A C 1
ATOM 1585 O O . VAL A 1 215 ? -23.336 -1.552 -5.173 1.00 31.47 215 VAL A O 1
ATOM 1588 N N . LEU A 1 216 ? -23.862 -2.758 -6.997 1.00 29.47 216 LEU A N 1
ATOM 1589 C CA . LEU A 1 216 ? -23.541 -1.805 -8.068 1.00 29.47 216 LEU A CA 1
ATOM 1590 C C . LEU A 1 216 ? -24.271 -0.444 -7.969 1.00 29.47 216 LEU A C 1
ATOM 1592 O O . LEU A 1 216 ? -25.481 -0.392 -7.760 1.00 29.47 216 LEU A O 1
ATOM 1596 N N . GLY A 1 217 ? -23.553 0.652 -8.266 1.00 27.14 217 GLY A N 1
ATOM 1597 C CA . GLY A 1 217 ? -24.124 1.978 -8.570 1.00 27.14 217 GLY A CA 1
ATOM 1598 C C . GLY A 1 217 ? -23.075 3.102 -8.676 1.00 27.14 217 GLY A C 1
ATOM 1599 O O . GLY A 1 217 ? -22.484 3.511 -7.680 1.00 27.14 217 GLY A O 1
ATOM 1600 N N . GLY A 1 218 ? -22.816 3.612 -9.888 1.00 27.47 218 GLY A N 1
ATOM 1601 C CA . GLY A 1 218 ? -21.751 4.587 -10.182 1.00 27.47 218 GLY A CA 1
ATOM 1602 C C . GLY A 1 218 ? -22.008 6.044 -9.737 1.00 27.47 218 GLY A C 1
ATOM 1603 O O . GLY A 1 218 ? -23.121 6.545 -9.818 1.00 27.47 218 GLY A O 1
ATOM 1604 N N . TYR A 1 219 ? -20.939 6.744 -9.327 1.00 35.81 219 TYR A N 1
ATOM 1605 C CA . TYR A 1 219 ? -20.849 8.191 -9.024 1.00 35.81 219 TYR A CA 1
ATOM 1606 C C . TYR A 1 219 ? -19.707 8.880 -9.810 1.00 35.81 219 TYR A C 1
ATOM 1608 O O . TYR A 1 219 ? -18.823 8.186 -10.264 1.00 35.81 219 TYR A O 1
ATOM 1616 N N . PRO A 1 220 ? -19.595 10.207 -9.966 1.00 33.16 220 PRO A N 1
ATOM 1617 C CA . PRO A 1 220 ? -18.549 10.814 -10.807 1.00 33.16 220 PRO A CA 1
ATOM 1618 C C . PRO A 1 220 ? -17.119 10.675 -10.237 1.00 33.16 220 PRO A C 1
ATOM 1620 O O . PRO A 1 220 ? -16.926 10.573 -9.018 1.00 33.16 220 PRO A O 1
ATOM 1623 N N . ASP A 1 221 ? -16.144 10.659 -11.152 1.00 35.19 221 ASP A N 1
ATOM 1624 C CA . ASP A 1 221 ? -14.751 10.220 -10.992 1.00 35.19 221 ASP A CA 1
ATOM 1625 C C . ASP A 1 221 ? -13.829 11.176 -10.218 1.00 35.19 221 ASP A C 1
ATOM 1627 O O . ASP A 1 221 ? -13.847 12.391 -10.404 1.00 35.19 221 ASP A O 1
ATOM 1631 N N . PHE A 1 222 ? -12.936 10.592 -9.413 1.00 38.06 222 PHE A N 1
ATOM 1632 C CA . PHE A 1 222 ? -11.677 11.204 -8.988 1.00 38.06 222 PHE A CA 1
ATOM 1633 C C . PHE A 1 222 ? -10.537 10.309 -9.477 1.00 38.06 222 PHE A C 1
ATOM 1635 O O . PHE A 1 222 ? -10.184 9.334 -8.821 1.00 38.06 222 PHE A O 1
ATOM 1642 N N . ALA A 1 223 ? -9.955 10.637 -10.628 1.00 34.16 223 ALA A N 1
ATOM 1643 C CA . ALA A 1 223 ? -8.629 10.142 -10.975 1.00 34.16 223 ALA A CA 1
ATOM 1644 C C . ALA A 1 223 ? -7.589 11.002 -10.227 1.00 34.16 223 ALA A C 1
ATOM 1646 O O . ALA A 1 223 ? -7.680 12.235 -10.290 1.00 34.16 223 ALA A O 1
ATOM 1647 N N . PRO A 1 224 ? -6.609 10.421 -9.511 1.00 39.03 224 PRO A N 1
ATOM 1648 C CA . PRO A 1 224 ? -5.493 11.199 -8.986 1.00 39.03 224 PRO A CA 1
ATOM 1649 C C . PRO A 1 224 ? -4.744 11.869 -10.152 1.00 39.03 224 PRO A C 1
ATOM 1651 O O . PRO A 1 224 ? -4.399 11.230 -11.144 1.00 39.03 224 PRO A O 1
ATOM 1654 N N . GLU A 1 225 ? -4.531 13.187 -10.061 1.00 34.59 225 GLU A N 1
ATOM 1655 C CA . GLU A 1 225 ? -3.804 13.951 -11.082 1.00 34.59 225 GLU A CA 1
ATOM 1656 C C . GLU A 1 225 ? -2.375 13.398 -11.258 1.00 34.59 225 GLU A C 1
ATOM 1658 O O . GLU A 1 225 ? -1.635 13.242 -10.286 1.00 34.59 225 GLU A O 1
ATOM 1663 N N . ASN A 1 226 ? -1.985 13.172 -12.518 1.00 37.38 226 ASN A N 1
ATOM 1664 C CA . ASN A 1 226 ? -0.644 12.779 -12.963 1.00 37.38 226 ASN A CA 1
ATOM 1665 C C . ASN A 1 226 ? 0.472 13.588 -12.237 1.00 37.38 226 ASN A C 1
ATOM 1667 O O . ASN A 1 226 ? 0.395 14.825 -12.210 1.00 37.38 226 ASN A O 1
ATOM 1671 N N . PRO A 1 227 ? 1.537 12.940 -11.712 1.00 39.53 227 PRO A N 1
ATOM 1672 C CA . PRO A 1 227 ? 2.668 13.584 -11.027 1.00 39.53 227 PRO A CA 1
ATOM 1673 C C . PRO A 1 227 ? 3.290 14.776 -11.775 1.00 39.53 227 PRO A C 1
ATOM 1675 O O . PRO A 1 227 ? 3.745 15.734 -11.140 1.00 39.53 227 PRO A O 1
ATOM 1678 N N . ALA A 1 228 ? 3.244 14.777 -13.111 1.00 33.28 228 ALA A N 1
ATOM 1679 C CA . ALA A 1 228 ? 3.740 15.864 -13.957 1.00 33.28 228 ALA A CA 1
ATOM 1680 C C . ALA A 1 228 ? 3.000 17.200 -13.728 1.00 33.28 228 ALA A C 1
ATOM 1682 O O . ALA A 1 228 ? 3.618 18.267 -13.741 1.00 33.28 228 ALA A O 1
ATOM 1683 N N . ALA A 1 229 ? 1.695 17.167 -13.426 1.00 35.78 229 ALA A N 1
ATOM 1684 C CA . ALA A 1 229 ? 0.907 18.369 -13.128 1.00 35.78 229 ALA A CA 1
ATOM 1685 C C . ALA A 1 229 ? 1.279 18.996 -11.767 1.00 35.78 229 ALA A C 1
ATOM 1687 O O . ALA A 1 229 ? 1.139 20.206 -11.567 1.00 35.78 229 ALA A O 1
ATOM 1688 N N . SER A 1 230 ? 1.791 18.181 -10.838 1.00 38.81 230 SER A N 1
ATOM 1689 C CA . SER A 1 230 ? 2.263 18.601 -9.513 1.00 38.81 230 SER A CA 1
ATOM 1690 C C . SER A 1 230 ? 3.618 19.319 -9.593 1.00 38.81 230 SER A C 1
ATOM 1692 O O . SER A 1 230 ? 3.810 20.344 -8.937 1.00 38.81 230 SER A O 1
ATOM 1694 N N . ILE A 1 231 ? 4.520 18.863 -10.469 1.00 34.59 231 ILE A N 1
ATOM 1695 C CA . ILE A 1 231 ? 5.838 19.483 -10.696 1.00 34.59 231 ILE A CA 1
ATOM 1696 C C . ILE A 1 231 ? 5.691 20.889 -11.300 1.00 34.59 231 ILE A C 1
ATOM 1698 O O . ILE A 1 231 ? 6.326 21.834 -10.825 1.00 34.59 231 ILE A O 1
ATOM 1702 N N . ILE A 1 232 ? 4.776 21.060 -12.261 1.00 35.59 232 ILE A N 1
ATOM 1703 C CA . ILE A 1 232 ? 4.498 22.355 -12.908 1.00 35.59 232 ILE A CA 1
ATOM 1704 C C . ILE A 1 232 ? 3.934 23.384 -11.909 1.00 35.59 232 ILE A C 1
ATOM 1706 O O . ILE A 1 232 ? 4.241 24.574 -12.003 1.00 35.59 232 ILE A O 1
ATOM 1710 N N . ARG A 1 233 ? 3.165 22.947 -10.898 1.00 43.66 233 ARG A N 1
ATOM 1711 C CA . ARG A 1 233 ? 2.703 23.833 -9.811 1.00 43.66 233 ARG A CA 1
ATOM 1712 C C . ARG A 1 233 ? 3.791 24.128 -8.771 1.00 43.66 233 ARG A C 1
ATOM 1714 O O . ARG A 1 233 ? 3.825 25.242 -8.255 1.00 43.66 233 ARG A O 1
ATOM 1721 N N . ARG A 1 234 ? 4.676 23.170 -8.463 1.00 39.97 234 ARG A N 1
ATOM 1722 C CA . ARG A 1 234 ? 5.669 23.257 -7.368 1.00 39.97 234 ARG A CA 1
ATOM 1723 C C . ARG A 1 234 ? 6.826 24.214 -7.619 1.00 39.97 234 ARG A C 1
ATOM 1725 O O . ARG A 1 234 ? 7.312 24.819 -6.671 1.00 39.97 234 ARG A O 1
ATOM 1732 N N . ILE A 1 235 ? 7.261 24.385 -8.862 1.00 41.28 235 ILE A N 1
ATOM 1733 C CA . ILE A 1 235 ? 8.362 25.316 -9.155 1.00 41.28 235 ILE A CA 1
ATOM 1734 C C . ILE A 1 235 ? 7.860 26.775 -9.141 1.00 41.28 235 ILE A C 1
ATOM 1736 O O . ILE A 1 235 ? 8.655 27.704 -9.074 1.00 41.28 235 ILE A O 1
ATOM 1740 N N . GLY A 1 236 ? 6.544 27.006 -9.076 1.00 41.19 236 GLY A N 1
ATOM 1741 C CA . GLY A 1 236 ? 5.947 28.306 -9.344 1.00 41.19 236 GLY A CA 1
ATOM 1742 C C . GLY A 1 236 ? 6.035 28.563 -10.843 1.00 41.19 236 GLY A C 1
ATOM 1743 O O . GLY A 1 236 ? 7.120 28.643 -11.409 1.00 41.19 236 GLY A O 1
ATOM 1744 N N . VAL A 1 237 ? 4.891 28.689 -11.512 1.00 43.25 237 VAL A N 1
ATOM 1745 C CA . VAL A 1 237 ? 4.823 28.814 -12.981 1.00 43.25 237 VAL A CA 1
ATOM 1746 C C . VAL A 1 237 ? 5.653 30.001 -13.491 1.00 43.25 237 VAL A C 1
ATOM 1748 O O . VAL A 1 237 ? 6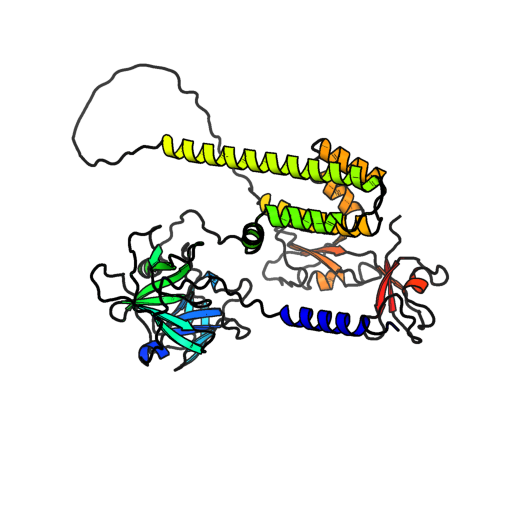.267 29.924 -14.549 1.00 43.25 237 VAL A O 1
ATOM 1751 N N . LYS A 1 238 ? 5.778 31.053 -12.672 1.00 46.56 238 LYS A N 1
ATOM 1752 C CA . LYS A 1 238 ? 6.687 32.183 -12.895 1.00 46.56 238 LYS A CA 1
ATOM 1753 C C . LYS A 1 238 ? 8.166 31.770 -12.900 1.00 46.56 238 LYS A C 1
ATOM 1755 O O . LYS A 1 238 ? 8.901 32.203 -13.765 1.00 46.56 238 LYS A O 1
ATOM 1760 N N . LYS A 1 239 ? 8.591 30.893 -11.991 1.00 48.94 239 LYS A N 1
ATOM 1761 C CA . LYS A 1 239 ? 9.975 30.413 -11.874 1.00 48.94 239 LYS A CA 1
ATOM 1762 C C . LYS A 1 239 ? 10.336 29.420 -12.984 1.00 48.94 239 LYS A C 1
ATOM 1764 O O . LYS A 1 239 ? 11.465 29.452 -13.439 1.00 48.94 239 LYS A O 1
ATOM 1769 N N . ILE A 1 240 ? 9.394 28.589 -13.456 1.00 46.72 240 ILE A N 1
ATOM 1770 C CA . ILE A 1 240 ? 9.597 27.764 -14.668 1.00 46.72 240 ILE A CA 1
ATOM 1771 C C . ILE A 1 240 ? 9.710 28.668 -15.894 1.00 46.72 240 ILE A C 1
ATOM 1773 O O . ILE A 1 240 ? 10.651 28.517 -16.657 1.00 46.72 240 ILE A O 1
ATOM 1777 N N . ARG A 1 241 ? 8.790 29.629 -16.060 1.00 55.69 241 ARG A N 1
ATOM 1778 C CA . ARG A 1 241 ? 8.841 30.636 -17.129 1.00 55.69 241 ARG A CA 1
ATOM 1779 C C . ARG A 1 241 ? 10.183 31.366 -17.130 1.00 55.69 241 ARG A C 1
ATOM 1781 O O . ARG A 1 241 ? 10.833 31.414 -18.160 1.00 55.69 241 ARG A O 1
ATOM 1788 N N . ASP A 1 242 ? 10.601 31.880 -15.979 1.00 55.72 242 ASP A N 1
ATOM 1789 C CA . ASP A 1 242 ? 11.831 32.657 -15.849 1.00 55.72 242 ASP A CA 1
ATOM 1790 C C . ASP A 1 242 ? 13.071 31.768 -16.068 1.00 55.72 242 ASP A C 1
ATOM 1792 O O . ASP A 1 242 ? 14.005 32.217 -16.716 1.00 55.72 242 ASP A O 1
ATOM 1796 N N . LYS A 1 243 ? 13.056 30.490 -15.646 1.00 52.06 243 LYS A N 1
ATOM 1797 C CA . LYS A 1 243 ? 14.163 29.539 -15.873 1.00 52.06 243 LYS A CA 1
ATOM 1798 C C . LYS A 1 243 ? 14.241 29.029 -17.314 1.00 52.06 243 LYS A C 1
ATOM 1800 O O . LYS A 1 243 ? 15.331 28.835 -17.827 1.00 52.06 243 LYS A O 1
ATOM 1805 N N . VAL A 1 244 ? 13.103 28.816 -17.973 1.00 50.62 244 VAL A N 1
ATOM 1806 C CA . VAL A 1 244 ? 13.038 28.456 -19.399 1.00 50.62 244 VAL A CA 1
ATOM 1807 C C . VAL A 1 244 ? 13.488 29.638 -20.254 1.00 50.62 244 VAL A C 1
ATOM 1809 O O . VAL A 1 244 ? 14.235 29.442 -21.200 1.00 50.62 244 VAL A O 1
ATOM 1812 N N . ILE A 1 245 ? 13.097 30.863 -19.889 1.00 55.41 245 ILE A N 1
ATOM 1813 C CA . ILE A 1 245 ? 13.602 32.092 -20.506 1.00 55.41 245 ILE A CA 1
ATOM 1814 C C . ILE A 1 245 ? 15.116 32.212 -20.274 1.00 55.41 245 ILE A C 1
ATOM 1816 O O . ILE A 1 245 ? 15.840 32.386 -21.236 1.00 55.41 245 ILE A O 1
ATOM 1820 N N . GLU A 1 246 ? 15.613 32.044 -19.050 1.00 52.19 246 GLU A N 1
ATOM 1821 C CA . GLU A 1 246 ? 17.051 32.093 -18.727 1.00 52.19 246 GLU A CA 1
ATOM 1822 C C . GLU A 1 246 ? 17.867 31.055 -19.526 1.00 52.19 246 GLU A C 1
ATOM 1824 O O . GLU A 1 246 ? 18.826 31.416 -20.194 1.00 52.19 246 GLU A O 1
ATOM 1829 N N . VAL A 1 247 ? 17.433 29.788 -19.555 1.00 50.62 247 VAL A N 1
ATOM 1830 C CA . VAL A 1 247 ? 18.134 28.692 -20.256 1.00 50.62 247 VAL A CA 1
ATOM 1831 C C . VAL A 1 247 ? 18.081 28.835 -21.780 1.00 50.62 247 VAL A C 1
ATOM 1833 O O . VAL A 1 247 ? 19.042 28.497 -22.457 1.00 50.62 247 VAL A O 1
ATOM 1836 N N . ILE A 1 248 ? 16.978 29.340 -22.341 1.00 52.97 248 ILE A N 1
ATOM 1837 C CA . ILE A 1 248 ? 16.869 29.578 -23.790 1.00 52.97 248 ILE A CA 1
ATOM 1838 C C . ILE A 1 248 ? 17.642 30.843 -24.206 1.00 52.97 248 ILE A C 1
ATOM 1840 O O . ILE A 1 248 ? 18.073 30.941 -25.354 1.00 52.97 248 ILE A O 1
ATOM 1844 N N . LEU A 1 249 ? 17.804 31.819 -23.305 1.00 51.78 249 LEU A N 1
ATOM 1845 C CA . LEU A 1 249 ? 18.398 33.119 -23.623 1.00 51.78 249 LEU A CA 1
ATOM 1846 C C . LEU A 1 249 ? 19.908 33.222 -23.373 1.00 51.78 249 LEU A C 1
ATOM 1848 O O . LEU A 1 249 ? 20.505 34.128 -23.955 1.00 51.78 249 LEU A O 1
ATOM 1852 N N . ASP A 1 250 ? 20.510 32.337 -22.572 1.00 48.03 250 ASP A N 1
ATOM 1853 C CA . ASP A 1 250 ? 21.958 32.346 -22.288 1.00 48.03 250 ASP A CA 1
ATOM 1854 C C . ASP A 1 250 ? 22.827 31.849 -23.467 1.00 48.03 250 ASP A C 1
ATOM 1856 O O . ASP A 1 250 ? 24.002 32.201 -23.546 1.00 48.03 250 ASP A O 1
ATOM 1860 N N . ASP A 1 251 ? 22.259 31.115 -24.434 1.00 49.41 251 ASP A N 1
ATOM 1861 C CA . ASP A 1 251 ? 23.014 30.462 -25.524 1.00 49.41 251 ASP A CA 1
ATOM 1862 C C . ASP A 1 251 ? 22.982 31.191 -26.889 1.00 49.41 251 ASP A C 1
ATOM 1864 O O . ASP A 1 251 ? 23.457 30.661 -27.897 1.00 49.41 251 ASP A O 1
ATOM 1868 N N . LEU A 1 252 ? 22.442 32.414 -26.981 1.00 51.19 252 LEU A N 1
ATOM 1869 C CA . LEU A 1 252 ? 22.228 33.089 -28.274 1.00 51.19 252 LEU A CA 1
ATOM 1870 C C . LEU A 1 252 ? 22.849 34.502 -28.323 1.00 51.19 252 LEU A C 1
ATOM 1872 O O . LEU A 1 252 ? 22.398 35.418 -27.646 1.00 51.19 252 LEU A O 1
ATOM 1876 N N . THR A 1 253 ? 23.867 34.700 -29.174 1.00 50.34 253 THR A N 1
ATOM 1877 C CA . THR A 1 253 ? 24.727 35.909 -29.218 1.00 50.34 253 THR A CA 1
ATOM 1878 C C . THR A 1 253 ? 24.758 36.640 -30.581 1.00 50.34 253 THR A C 1
ATOM 1880 O O . THR A 1 253 ? 25.828 36.934 -31.110 1.00 50.34 253 THR A O 1
ATOM 1883 N N . SER A 1 254 ? 23.616 36.978 -31.200 1.00 57.81 254 SER A N 1
ATOM 1884 C CA . SER A 1 254 ? 23.613 37.817 -32.433 1.00 57.81 254 SER A CA 1
ATOM 1885 C C . SER A 1 254 ? 22.333 38.631 -32.620 1.00 57.81 254 SER A C 1
ATOM 1887 O O . SER A 1 254 ? 21.322 38.232 -32.088 1.00 57.81 254 SER A O 1
ATOM 1889 N N . ASP A 1 255 ? 22.297 39.697 -33.425 1.00 46.66 255 ASP A N 1
ATOM 1890 C CA . ASP A 1 255 ? 21.127 40.597 -33.583 1.00 46.66 255 ASP A CA 1
ATOM 1891 C C . ASP A 1 255 ? 19.799 39.926 -34.021 1.00 46.66 255 ASP A C 1
ATOM 1893 O O . ASP A 1 255 ? 18.712 40.450 -33.764 1.00 46.66 255 ASP A O 1
ATOM 1897 N N . ALA A 1 256 ? 19.843 38.721 -34.609 1.00 49.03 256 ALA A N 1
ATOM 1898 C CA . ALA A 1 256 ? 18.649 37.892 -34.833 1.00 49.03 256 ALA A CA 1
ATOM 1899 C C . ALA A 1 256 ? 17.957 37.463 -33.511 1.00 49.03 256 ALA A C 1
ATOM 1901 O O . ALA A 1 256 ? 16.758 37.170 -33.493 1.00 49.03 256 ALA A O 1
ATOM 1902 N N . TYR A 1 257 ? 18.706 37.492 -32.404 1.00 54.50 257 TYR A N 1
ATOM 1903 C CA . TYR A 1 257 ? 18.317 37.236 -31.016 1.00 54.50 257 TYR A CA 1
ATOM 1904 C C . TYR A 1 257 ? 17.238 38.185 -30.526 1.00 54.50 257 TYR A C 1
ATOM 1906 O O . TYR A 1 257 ? 16.222 37.712 -30.041 1.00 54.50 257 TYR A O 1
ATOM 1914 N N . GLU A 1 258 ? 17.394 39.503 -30.676 1.00 54.34 258 GLU A N 1
ATOM 1915 C CA . GLU A 1 258 ? 16.432 40.448 -30.088 1.00 54.34 258 GLU A CA 1
ATOM 1916 C C . GLU A 1 258 ? 15.073 40.394 -30.801 1.00 54.34 258 GLU A C 1
ATOM 1918 O O . GLU A 1 258 ? 14.018 40.512 -30.170 1.00 54.34 258 GLU A O 1
ATOM 1923 N N . SER A 1 259 ? 15.075 40.087 -32.101 1.00 55.88 259 SER A N 1
ATOM 1924 C CA . SER A 1 259 ? 13.843 39.846 -32.861 1.00 55.88 259 SER A CA 1
ATOM 1925 C C . SER A 1 259 ? 13.170 38.524 -32.473 1.00 55.88 259 SER A C 1
ATOM 1927 O O . SER A 1 259 ? 11.960 38.499 -32.234 1.00 55.88 259 SER A O 1
ATOM 1929 N N . ALA A 1 260 ? 13.931 37.428 -32.355 1.00 51.88 260 ALA A N 1
ATOM 1930 C CA . ALA A 1 260 ? 13.401 36.126 -31.943 1.00 51.88 260 ALA A CA 1
ATOM 1931 C C . ALA A 1 260 ? 12.915 36.135 -30.481 1.00 51.88 260 ALA A C 1
ATOM 1933 O O . ALA A 1 260 ? 11.823 35.651 -30.189 1.00 51.88 260 ALA A O 1
ATOM 1934 N N . LYS A 1 261 ? 13.670 36.772 -29.582 1.00 53.53 261 LYS A N 1
ATOM 1935 C CA . LYS A 1 261 ? 13.339 37.000 -28.169 1.00 53.53 261 LYS A CA 1
ATOM 1936 C C . LYS A 1 261 ? 12.035 37.767 -28.027 1.00 53.53 261 LYS A C 1
ATOM 1938 O O . LYS A 1 261 ? 11.125 37.296 -27.352 1.00 53.53 261 LYS A O 1
ATOM 1943 N N . THR A 1 262 ? 11.893 38.885 -28.736 1.00 64.38 262 THR A N 1
ATOM 1944 C CA . THR A 1 262 ? 10.650 39.668 -28.735 1.00 64.38 262 THR A CA 1
ATOM 1945 C C . THR A 1 262 ? 9.470 38.836 -29.247 1.00 64.38 262 THR A C 1
ATOM 1947 O O . THR A 1 262 ? 8.377 38.885 -28.686 1.00 64.38 262 THR A O 1
ATOM 1950 N N . MET A 1 263 ? 9.673 38.017 -30.281 1.00 59.50 263 MET A N 1
ATOM 1951 C CA . MET A 1 263 ? 8.615 37.184 -30.857 1.00 59.50 263 MET A CA 1
ATOM 1952 C C . MET A 1 263 ? 8.171 36.048 -29.923 1.00 59.50 263 MET A C 1
ATOM 1954 O O . MET A 1 263 ? 6.970 35.825 -29.760 1.00 59.50 263 MET A O 1
ATOM 1958 N N . VAL A 1 264 ? 9.124 35.364 -29.286 1.00 58.53 264 VAL A N 1
ATOM 1959 C CA . VAL A 1 264 ? 8.870 34.273 -28.335 1.00 58.53 264 VAL A CA 1
ATOM 1960 C C . VAL A 1 264 ? 8.217 34.807 -27.062 1.00 58.53 264 VAL A C 1
ATOM 1962 O O . VAL A 1 264 ? 7.214 34.248 -26.621 1.00 58.53 264 VAL A O 1
ATOM 1965 N N . VAL A 1 265 ? 8.706 35.926 -26.518 1.00 68.56 265 VAL A N 1
ATOM 1966 C CA . VAL A 1 265 ? 8.107 36.580 -25.343 1.00 68.56 265 VAL A CA 1
ATOM 1967 C C . VAL A 1 265 ? 6.666 37.001 -25.639 1.00 68.56 265 VAL A C 1
ATOM 1969 O O . VAL A 1 265 ? 5.759 36.603 -24.911 1.00 68.56 265 VAL A O 1
ATOM 1972 N N . ASN A 1 266 ? 6.418 37.677 -26.765 1.00 65.56 266 ASN A N 1
ATOM 1973 C CA . ASN A 1 266 ? 5.065 38.087 -27.159 1.00 65.56 266 ASN A CA 1
ATOM 1974 C C . ASN A 1 266 ? 4.115 36.896 -27.375 1.00 65.56 266 ASN A C 1
ATOM 1976 O O . ASN A 1 266 ? 2.915 36.992 -27.105 1.00 65.56 266 ASN A O 1
ATOM 1980 N N . TYR A 1 267 ? 4.616 35.771 -27.891 1.00 63.84 267 TYR A N 1
ATOM 1981 C CA . TYR A 1 267 ? 3.813 34.560 -28.053 1.00 63.84 267 TYR A CA 1
ATOM 1982 C C . TYR A 1 267 ? 3.450 33.943 -26.697 1.00 63.84 267 TYR A C 1
ATOM 1984 O O . TYR A 1 267 ? 2.283 33.624 -26.462 1.00 63.84 267 TYR A O 1
ATOM 1992 N N . ILE A 1 268 ? 4.421 33.838 -25.785 1.00 66.62 268 ILE A N 1
ATOM 1993 C CA . ILE A 1 268 ? 4.209 33.336 -24.422 1.00 66.62 268 ILE A CA 1
ATOM 1994 C C . ILE A 1 268 ? 3.194 34.212 -23.677 1.00 66.62 268 ILE A C 1
ATOM 1996 O O . ILE A 1 268 ? 2.279 33.677 -23.051 1.00 66.62 268 ILE A O 1
ATOM 2000 N N . GLU A 1 269 ? 3.291 35.538 -23.791 1.00 65.12 269 GLU A N 1
ATOM 2001 C CA . GLU A 1 269 ? 2.339 36.476 -23.182 1.00 65.12 269 GLU A CA 1
ATOM 2002 C C . GLU A 1 269 ? 0.919 36.323 -23.747 1.00 65.12 269 GLU A C 1
ATOM 2004 O O . GLU A 1 269 ? -0.054 36.277 -22.994 1.00 65.12 269 GLU A O 1
ATOM 2009 N N . LYS A 1 270 ? 0.768 36.133 -25.063 1.00 64.69 270 LYS A N 1
ATOM 2010 C CA . LYS A 1 270 ? -0.553 35.902 -25.675 1.00 64.69 270 LYS A CA 1
ATOM 2011 C C . LYS A 1 270 ? -1.190 34.583 -25.244 1.00 64.69 270 LYS A C 1
ATOM 2013 O O . LYS A 1 270 ? -2.401 34.531 -25.011 1.00 64.69 270 LYS A O 1
ATOM 2018 N N . VAL A 1 271 ? -0.398 33.515 -25.150 1.00 61.69 271 VAL A N 1
ATOM 2019 C CA . VAL A 1 271 ? -0.869 32.216 -24.645 1.00 61.69 271 VAL A CA 1
ATOM 2020 C C . VAL A 1 271 ? -1.267 32.340 -23.171 1.00 61.69 271 VAL A C 1
ATOM 2022 O O . VAL A 1 271 ? -2.319 31.833 -22.778 1.00 61.69 271 VAL A O 1
ATOM 2025 N N . TRP A 1 272 ? -0.487 33.079 -22.379 1.00 61.56 272 TRP A N 1
ATOM 2026 C CA . TRP A 1 272 ? -0.773 33.369 -20.975 1.00 61.56 272 TRP A CA 1
ATOM 2027 C C . TRP A 1 272 ? -2.111 34.091 -20.780 1.00 61.56 272 TRP A C 1
ATOM 2029 O O . TRP A 1 272 ? -2.950 33.639 -19.999 1.00 61.56 272 TRP A O 1
ATOM 2039 N N . ASP A 1 273 ? -2.360 35.157 -21.541 1.00 66.44 273 ASP A N 1
ATOM 2040 C CA . ASP A 1 273 ? -3.614 35.913 -21.468 1.00 66.44 273 ASP A CA 1
ATOM 2041 C C . ASP A 1 273 ? -4.830 35.070 -21.853 1.00 66.44 273 ASP A C 1
ATOM 2043 O O . ASP A 1 273 ? -5.912 35.218 -21.279 1.00 66.44 273 ASP A O 1
ATOM 2047 N N . ARG A 1 274 ? -4.669 34.157 -22.817 1.00 63.22 274 ARG A N 1
ATOM 2048 C CA . ARG A 1 274 ? -5.734 33.225 -23.194 1.00 63.22 274 ARG A CA 1
ATOM 2049 C C . ARG A 1 274 ? -6.057 32.252 -22.060 1.00 63.22 274 ARG A C 1
ATOM 2051 O O . ARG A 1 274 ? -7.227 32.115 -21.716 1.00 63.22 274 ARG A O 1
ATOM 2058 N N . ILE A 1 275 ? -5.040 31.641 -21.449 1.00 60.75 275 ILE A N 1
ATOM 2059 C CA . ILE A 1 275 ? -5.215 30.725 -20.309 1.00 60.75 275 ILE A CA 1
ATOM 2060 C C . ILE A 1 275 ? -5.884 31.449 -19.134 1.00 60.75 275 ILE A C 1
ATOM 2062 O O . ILE A 1 275 ? -6.798 30.906 -18.514 1.00 60.75 275 ILE A O 1
ATOM 2066 N N . LYS A 1 276 ? -5.469 32.690 -18.850 1.00 63.72 276 LYS A N 1
ATOM 2067 C CA . LYS A 1 276 ? -6.046 33.511 -17.781 1.00 63.72 276 LYS A CA 1
ATOM 2068 C C . LYS A 1 276 ? -7.534 33.787 -18.016 1.00 63.72 276 LYS A C 1
ATOM 2070 O O . LYS A 1 276 ? -8.342 33.522 -17.128 1.00 63.72 276 LYS A O 1
ATOM 2075 N N . ARG A 1 277 ? -7.910 34.223 -19.225 1.00 67.44 277 ARG A N 1
ATOM 2076 C CA . ARG A 1 277 ? -9.318 34.466 -19.590 1.00 67.44 277 ARG A CA 1
ATOM 2077 C C . ARG A 1 277 ? -10.175 33.204 -19.499 1.00 67.44 277 ARG A C 1
ATOM 2079 O O . ARG A 1 277 ? -11.308 33.266 -19.034 1.00 67.44 277 ARG A O 1
ATOM 2086 N N . GLU A 1 278 ? -9.649 32.054 -19.917 1.00 65.19 278 GLU A N 1
ATOM 2087 C CA . GLU A 1 278 ? -10.371 30.778 -19.833 1.00 65.19 278 GLU A CA 1
ATOM 2088 C C . GLU A 1 278 ? -10.560 30.311 -18.377 1.00 65.19 278 GLU A C 1
ATOM 2090 O O . GLU A 1 278 ? -11.620 29.780 -18.037 1.00 65.19 278 GLU A O 1
ATOM 2095 N N . ALA A 1 279 ? -9.580 30.558 -17.500 1.00 59.44 279 ALA A N 1
ATOM 2096 C CA . ALA A 1 279 ? -9.691 30.278 -16.069 1.00 59.44 279 ALA A CA 1
ATOM 2097 C C . ALA A 1 279 ? -10.725 31.186 -15.377 1.00 59.44 279 ALA A C 1
ATOM 2099 O O . ALA A 1 279 ? -11.593 30.685 -14.661 1.00 59.44 279 ALA A O 1
ATOM 2100 N N . GLU A 1 280 ? -10.695 32.493 -15.651 1.00 72.06 280 GLU A N 1
ATOM 2101 C CA . GLU A 1 280 ? -11.651 33.474 -15.111 1.00 72.06 280 GLU A CA 1
ATOM 2102 C C . GLU A 1 280 ? -13.085 33.195 -15.597 1.00 72.06 280 GLU A C 1
ATOM 2104 O O . GLU A 1 280 ? -14.031 33.187 -14.807 1.00 72.06 280 GLU A O 1
ATOM 2109 N N . ALA A 1 281 ? -13.260 32.858 -16.880 1.00 65.50 281 ALA A N 1
ATOM 2110 C CA . ALA A 1 281 ? -14.560 32.480 -17.441 1.00 65.50 281 ALA A CA 1
ATOM 2111 C C . ALA A 1 281 ? -15.113 31.167 -16.858 1.00 65.50 281 ALA A C 1
ATOM 2113 O O . ALA A 1 281 ? -16.323 30.923 -16.897 1.00 65.50 281 ALA A O 1
ATOM 2114 N N . ARG A 1 282 ? -14.243 30.290 -16.349 1.00 58.31 282 ARG A N 1
ATOM 2115 C CA . ARG A 1 282 ? -14.643 29.053 -15.673 1.00 58.31 282 ARG A CA 1
ATOM 2116 C C . ARG A 1 282 ? -15.069 29.326 -14.238 1.00 58.31 282 ARG A C 1
ATOM 2118 O O . ARG A 1 282 ? -16.111 28.834 -13.830 1.00 58.31 282 ARG A O 1
ATOM 2125 N N . GLU A 1 283 ? -14.316 30.144 -13.511 1.00 61.41 283 GLU A N 1
ATOM 2126 C CA . GLU A 1 283 ? -14.674 30.564 -12.154 1.00 61.41 283 GLU A CA 1
ATOM 2127 C C . GLU A 1 283 ? -16.011 31.318 -12.131 1.00 61.41 283 GLU A C 1
ATOM 2129 O O . GLU A 1 283 ? -16.859 31.054 -11.280 1.00 61.41 283 GLU A O 1
ATOM 2134 N N . PHE A 1 284 ? -16.246 32.180 -13.125 1.00 63.09 284 PHE A N 1
ATOM 2135 C CA . PHE A 1 284 ? -17.529 32.854 -13.308 1.00 63.09 284 PHE A CA 1
ATOM 2136 C C . PHE A 1 284 ? -18.683 31.867 -13.552 1.00 63.09 284 PHE A C 1
ATOM 2138 O O . PHE A 1 284 ? -19.733 31.988 -12.925 1.00 63.09 284 PHE A O 1
ATOM 2145 N N . ARG A 1 285 ? -18.483 30.853 -14.409 1.00 68.38 285 ARG A N 1
ATOM 2146 C CA . ARG A 1 285 ? -19.491 29.809 -14.676 1.00 68.38 285 ARG A CA 1
ATOM 2147 C C . ARG A 1 285 ? -19.809 28.965 -13.443 1.00 68.38 285 ARG A C 1
ATOM 2149 O O . ARG A 1 285 ? -20.978 28.692 -13.198 1.00 68.38 285 ARG A O 1
ATOM 2156 N N . THR A 1 286 ? -18.804 28.600 -12.649 1.00 58.66 286 THR A N 1
ATOM 2157 C CA . THR A 1 286 ? -19.018 27.850 -11.402 1.00 58.66 286 THR A CA 1
ATOM 2158 C C . THR A 1 286 ? -19.823 28.673 -10.393 1.00 58.66 286 THR A C 1
ATOM 2160 O O . THR A 1 286 ? -20.789 28.171 -9.832 1.00 58.66 286 THR A O 1
ATOM 2163 N N . ARG A 1 287 ? -19.503 29.965 -10.229 1.00 60.25 287 ARG A N 1
ATOM 2164 C CA . ARG A 1 287 ? -20.251 30.858 -9.326 1.00 60.25 287 ARG A CA 1
ATOM 2165 C C . ARG A 1 287 ? -21.683 31.136 -9.794 1.00 60.25 287 ARG A C 1
ATOM 2167 O O . ARG A 1 287 ? -22.552 31.351 -8.957 1.00 60.25 287 ARG A O 1
ATOM 2174 N N . ALA A 1 288 ? -21.929 31.164 -11.104 1.00 62.84 288 ALA A N 1
ATOM 2175 C CA . ALA A 1 288 ? -23.276 31.318 -11.652 1.00 62.84 288 ALA A CA 1
ATOM 2176 C C . ALA A 1 288 ? -24.145 30.081 -11.362 1.00 62.84 288 ALA A C 1
ATOM 2178 O O . ALA A 1 288 ? -25.277 30.227 -10.915 1.00 62.84 288 ALA A O 1
ATOM 2179 N N . LEU A 1 289 ? -23.585 28.875 -11.514 1.00 57.75 289 LEU A N 1
ATOM 2180 C CA . LEU A 1 289 ? -24.283 27.617 -11.219 1.00 57.75 289 LEU A CA 1
ATOM 2181 C C . LEU A 1 289 ? -24.618 27.448 -9.727 1.00 57.75 289 LEU A C 1
ATOM 2183 O O . LEU A 1 289 ? -25.681 26.926 -9.405 1.00 57.75 289 LEU A O 1
ATOM 2187 N N . ASP A 1 290 ? -23.762 27.938 -8.825 1.00 52.88 290 ASP A N 1
ATOM 2188 C CA . ASP A 1 290 ? -24.034 27.918 -7.379 1.00 52.88 290 ASP A CA 1
ATOM 2189 C C . ASP A 1 290 ? -25.117 28.931 -6.961 1.00 52.88 290 ASP A C 1
ATOM 2191 O O . ASP A 1 290 ? -25.794 28.746 -5.949 1.00 52.88 290 ASP A O 1
ATOM 2195 N N . ARG A 1 291 ? -25.300 30.013 -7.729 1.00 56.44 291 ARG A N 1
ATOM 2196 C CA . ARG A 1 291 ? -26.267 31.076 -7.418 1.00 56.44 291 ARG A CA 1
ATOM 2197 C C . ARG A 1 291 ? -27.695 30.734 -7.850 1.00 56.44 291 ARG A C 1
ATOM 2199 O O . ARG A 1 291 ? -28.633 31.198 -7.206 1.00 56.44 291 ARG A O 1
ATOM 2206 N N . ASP A 1 292 ? -27.851 29.906 -8.880 1.00 55.62 292 ASP A N 1
ATOM 2207 C CA . ASP A 1 292 ? -29.156 29.526 -9.438 1.00 55.62 292 ASP A CA 1
ATOM 2208 C C . ASP A 1 292 ? -29.778 28.285 -8.768 1.00 55.62 292 ASP A C 1
ATOM 2210 O O . ASP A 1 292 ? -30.851 27.843 -9.174 1.00 55.62 292 ASP A O 1
ATOM 2214 N N . ASN A 1 293 ? -29.163 27.743 -7.706 1.00 50.66 293 ASN A N 1
ATOM 2215 C CA . ASN A 1 293 ? -29.730 26.628 -6.938 1.00 50.66 293 ASN A CA 1
ATOM 2216 C C . ASN A 1 293 ? -29.815 26.868 -5.409 1.00 50.66 293 ASN A C 1
ATOM 2218 O O . ASN A 1 293 ? -29.291 26.069 -4.624 1.00 50.66 293 ASN A O 1
ATOM 2222 N N . PRO A 1 294 ? -30.467 27.950 -4.930 1.00 44.50 294 PRO A N 1
ATOM 2223 C CA . PRO A 1 294 ? -30.659 28.170 -3.505 1.00 44.50 294 PRO A CA 1
ATOM 2224 C C . PRO A 1 294 ? -31.879 27.383 -2.998 1.00 44.50 294 PRO A C 1
ATOM 2226 O O . PRO A 1 294 ? -32.980 27.909 -2.920 1.00 44.50 294 PRO A O 1
ATOM 2229 N N . GLY A 1 295 ? -31.659 26.127 -2.606 1.00 42.12 295 GLY A N 1
ATOM 2230 C CA . GLY A 1 295 ? -32.450 25.438 -1.581 1.00 42.12 295 GLY A CA 1
ATOM 2231 C C . GLY A 1 295 ? -33.860 24.962 -1.957 1.00 42.12 295 GLY A C 1
ATOM 2232 O O . GLY A 1 295 ? -34.793 25.742 -2.098 1.00 42.12 295 GLY A O 1
ATOM 2233 N N . ASN A 1 296 ? -34.057 23.642 -1.929 1.00 36.56 296 ASN A N 1
ATOM 2234 C CA . ASN A 1 296 ? -35.371 23.070 -1.650 1.00 36.56 296 ASN A CA 1
ATOM 2235 C C . ASN A 1 296 ? -35.228 21.927 -0.636 1.00 36.56 296 ASN A C 1
ATOM 2237 O O . ASN A 1 296 ? -35.054 20.763 -0.989 1.00 36.56 296 ASN A O 1
ATOM 2241 N N . LEU A 1 297 ? -35.238 22.292 0.647 1.00 40.12 297 LEU A N 1
ATOM 2242 C CA . LEU A 1 297 ? -35.427 21.373 1.764 1.00 40.12 297 LEU A CA 1
ATOM 2243 C C . LEU A 1 297 ? -36.411 22.008 2.748 1.00 40.12 297 LEU A C 1
ATOM 2245 O O . LEU A 1 297 ? -36.070 22.922 3.494 1.00 40.12 297 LEU A O 1
ATOM 2249 N N . SER A 1 298 ? -37.637 21.495 2.760 1.00 35.53 298 SER A N 1
ATOM 2250 C CA . SER A 1 298 ? -38.516 21.493 3.932 1.00 35.53 298 SER A CA 1
ATOM 2251 C C . SER A 1 298 ? -39.477 20.302 3.833 1.00 35.53 298 SER A C 1
ATOM 2253 O O . SER A 1 298 ? -40.075 20.108 2.775 1.00 35.53 298 SER A O 1
ATOM 2255 N N . PRO A 1 299 ? -39.628 19.490 4.897 1.00 44.88 299 PRO A N 1
ATOM 2256 C CA . PRO A 1 299 ? -40.593 18.402 4.949 1.00 44.88 299 PRO A CA 1
ATOM 2257 C C . PRO A 1 299 ? -41.876 18.866 5.657 1.00 44.88 299 PRO A C 1
ATOM 2259 O O . PRO A 1 299 ? -41.835 19.347 6.787 1.00 44.88 299 PRO A O 1
ATOM 2262 N N . GLY A 1 300 ? -43.029 18.693 5.019 1.00 34.91 300 GLY A N 1
ATOM 2263 C CA . GLY A 1 300 ? -44.328 18.937 5.644 1.00 34.91 300 GLY A CA 1
ATOM 2264 C C . GLY A 1 300 ? -45.455 18.622 4.673 1.00 34.91 300 GLY A C 1
ATOM 2265 O O . GLY A 1 300 ? -45.578 19.276 3.644 1.00 34.91 300 GLY A O 1
ATOM 2266 N N . GLY A 1 301 ? -46.233 17.579 4.967 1.00 39.62 301 GLY A N 1
ATOM 2267 C CA . GLY A 1 301 ? -47.382 17.187 4.154 1.00 39.62 301 GLY A CA 1
ATOM 2268 C C . GLY A 1 301 ? -48.522 18.199 4.219 1.00 39.62 301 GLY A C 1
ATOM 2269 O O . GLY A 1 301 ? -48.584 18.983 5.156 1.00 39.62 301 GLY A O 1
ATOM 2270 N N . TRP A 1 302 ? -49.429 18.136 3.244 1.00 29.31 302 TRP A N 1
ATOM 2271 C CA . TRP A 1 302 ? -50.872 18.348 3.394 1.00 29.31 302 TRP A CA 1
ATOM 2272 C C . TRP A 1 302 ? -51.591 17.928 2.099 1.00 29.31 302 TRP A C 1
ATOM 2274 O O . TRP A 1 302 ? -51.007 17.867 1.020 1.00 29.31 302 TRP A O 1
ATOM 2284 N N . THR A 1 303 ? -52.851 17.553 2.267 1.00 40.88 303 THR A N 1
ATOM 2285 C CA . THR A 1 303 ? -53.754 16.856 1.346 1.00 40.88 303 THR A CA 1
ATOM 2286 C C . THR A 1 303 ? -54.638 17.802 0.520 1.00 40.88 303 THR A C 1
ATOM 2288 O O . THR A 1 303 ? -55.238 18.696 1.106 1.00 40.88 303 THR A O 1
ATOM 2291 N N . GLY A 1 304 ? -54.863 17.489 -0.765 1.00 29.16 304 GLY A N 1
ATOM 2292 C CA . GLY A 1 304 ? -56.104 17.806 -1.512 1.00 29.16 304 GLY A CA 1
ATOM 2293 C C . GLY A 1 304 ? -56.338 19.256 -2.005 1.00 29.16 304 GLY A C 1
ATOM 2294 O O . GLY A 1 304 ? -55.561 20.137 -1.667 1.00 29.16 304 GLY A O 1
ATOM 2295 N N . PRO A 1 305 ? -57.383 19.504 -2.833 1.00 52.06 305 PRO A N 1
ATOM 2296 C CA . PRO A 1 305 ? -57.210 19.696 -4.285 1.00 52.06 305 PRO A CA 1
ATOM 2297 C C . PRO A 1 305 ? -57.717 21.043 -4.866 1.00 52.06 305 PRO A C 1
ATOM 2299 O O . PRO A 1 305 ? -58.359 21.831 -4.181 1.00 52.06 305 PRO A O 1
ATOM 2302 N N . ASP A 1 306 ? -57.463 21.201 -6.176 1.00 36.16 306 ASP A N 1
ATOM 2303 C CA . ASP A 1 306 ? -57.987 22.169 -7.162 1.00 36.16 306 ASP A CA 1
ATOM 2304 C C . ASP A 1 306 ? -57.590 23.653 -7.049 1.00 36.16 306 ASP A C 1
ATOM 2306 O O . ASP A 1 306 ? -57.924 24.328 -6.087 1.00 36.16 306 ASP A O 1
ATOM 2310 N N . PHE A 1 307 ? -56.973 24.199 -8.116 1.00 31.81 307 PHE A N 1
ATOM 2311 C CA . PHE A 1 307 ? -57.532 25.332 -8.880 1.00 31.81 307 PHE A CA 1
ATOM 2312 C C . PHE A 1 307 ? -56.751 25.636 -10.178 1.00 31.81 307 PHE A C 1
ATOM 2314 O O . PHE A 1 307 ? -55.536 25.810 -10.193 1.00 31.81 307 PHE A O 1
ATOM 2321 N N . ASN A 1 308 ? -57.515 25.759 -11.266 1.00 34.69 308 ASN A N 1
ATOM 2322 C CA . ASN A 1 308 ? -57.144 26.256 -12.594 1.00 34.69 308 ASN A CA 1
ATOM 2323 C C . ASN A 1 308 ? -56.994 27.794 -12.627 1.00 34.69 308 ASN A C 1
ATOM 2325 O O . ASN A 1 308 ? -57.889 28.494 -12.143 1.00 34.69 308 ASN A O 1
ATOM 2329 N N . ARG A 1 309 ? -55.941 28.292 -13.298 1.00 31.69 309 ARG A N 1
ATOM 2330 C CA . ARG A 1 309 ? -55.778 29.569 -14.059 1.00 31.69 309 ARG A CA 1
ATOM 2331 C C . ARG A 1 309 ? -54.261 29.777 -14.232 1.00 31.69 309 ARG A C 1
ATOM 2333 O O . ARG A 1 309 ? -53.556 29.733 -13.239 1.00 31.69 309 ARG A O 1
ATOM 2340 N N . GLY A 1 310 ? -53.651 29.907 -15.408 1.00 29.20 310 GLY A N 1
ATOM 2341 C CA . GLY A 1 310 ? -53.993 30.696 -16.593 1.00 29.20 310 GLY A CA 1
ATOM 2342 C C . GLY A 1 310 ? -52.873 31.738 -16.785 1.00 29.20 310 GLY A C 1
ATOM 2343 O O . GLY A 1 310 ? -52.510 32.364 -15.795 1.00 29.20 310 GLY A O 1
ATOM 2344 N N . ALA A 1 311 ? -52.389 31.918 -18.026 1.00 30.33 311 ALA A N 1
ATOM 2345 C CA . ALA A 1 311 ? -51.372 32.891 -18.483 1.00 30.33 311 ALA A CA 1
ATOM 2346 C C . ALA A 1 311 ? -49.894 32.577 -18.122 1.00 30.33 311 ALA A C 1
ATOM 2348 O O . ALA A 1 311 ? -49.608 32.130 -17.023 1.00 30.33 311 ALA A O 1
ATOM 2349 N N . ASP A 1 312 ? -48.858 32.761 -18.949 1.00 30.09 312 ASP A N 1
ATOM 2350 C CA . ASP A 1 312 ? -48.716 33.282 -20.309 1.00 30.09 312 ASP A CA 1
ATOM 2351 C C . ASP A 1 312 ? -47.361 32.842 -20.900 1.00 30.09 312 ASP A C 1
ATOM 2353 O O . ASP A 1 312 ? -46.397 32.513 -20.209 1.00 30.09 312 ASP A O 1
ATOM 2357 N N . SER A 1 313 ? -47.316 32.876 -22.226 1.00 34.44 313 SER A N 1
ATOM 2358 C CA . SER A 1 313 ? -46.189 32.665 -23.129 1.00 34.44 313 SER A CA 1
ATOM 2359 C C . SER A 1 313 ? -44.902 33.436 -22.791 1.00 34.44 313 SER A C 1
ATOM 2361 O O . SER A 1 313 ? -44.927 34.666 -22.732 1.00 34.44 313 SER A O 1
ATOM 2363 N N . ARG A 1 314 ? -43.770 32.715 -22.728 1.00 31.06 314 ARG A N 1
ATOM 2364 C CA . ARG A 1 314 ? -42.455 32.999 -23.363 1.00 31.06 314 ARG A CA 1
ATOM 2365 C C . ARG A 1 314 ? -41.379 32.138 -22.693 1.00 31.06 314 ARG A C 1
ATOM 2367 O O . ARG A 1 314 ? -40.693 32.570 -21.776 1.00 31.06 314 ARG A O 1
ATOM 2374 N N . GLY A 1 315 ? -41.226 30.914 -23.184 1.00 25.86 315 GLY A N 1
ATOM 2375 C CA . GLY A 1 315 ? -40.100 30.047 -22.856 1.00 25.86 315 GLY A CA 1
ATOM 2376 C C . GLY A 1 315 ? -39.585 29.434 -24.144 1.00 25.86 315 GLY A C 1
ATOM 2377 O O . GLY A 1 315 ? -40.211 28.535 -24.696 1.00 25.86 315 GLY A O 1
ATOM 2378 N N . THR A 1 316 ? -38.492 29.986 -24.658 1.00 26.23 316 THR A N 1
ATOM 2379 C CA . THR A 1 316 ? -37.746 29.459 -25.797 1.00 26.23 316 THR A CA 1
ATOM 2380 C C . THR A 1 316 ? -37.364 28.010 -25.507 1.00 26.23 316 THR A C 1
ATOM 2382 O O . THR A 1 316 ? -36.538 27.745 -24.637 1.00 26.23 316 THR A O 1
ATOM 2385 N N . ALA A 1 317 ? -37.978 27.074 -26.226 1.00 23.84 317 ALA A N 1
ATOM 2386 C CA . ALA A 1 317 ? -37.551 25.688 -26.250 1.00 23.84 317 ALA A CA 1
ATOM 2387 C C . ALA A 1 317 ? -36.200 25.613 -26.975 1.00 23.84 317 ALA A C 1
ATOM 2389 O O . ALA A 1 317 ? -36.131 25.812 -28.187 1.00 23.84 317 ALA A O 1
ATOM 2390 N N . ILE A 1 318 ? -35.125 25.339 -26.238 1.00 25.41 318 ILE A N 1
ATOM 2391 C CA . ILE A 1 318 ? -33.910 24.775 -26.824 1.00 25.41 318 ILE A CA 1
ATOM 2392 C C . ILE A 1 318 ? -34.047 23.265 -26.667 1.00 25.41 318 ILE A C 1
ATOM 2394 O O . ILE A 1 318 ? -33.888 22.717 -25.578 1.00 25.41 318 ILE A O 1
ATOM 2398 N N . ALA A 1 319 ? -34.415 22.616 -27.767 1.00 24.72 319 ALA A N 1
ATOM 2399 C CA . ALA A 1 319 ? -34.321 21.177 -27.913 1.00 24.72 319 ALA A CA 1
ATOM 2400 C C . ALA A 1 319 ? -32.840 20.777 -27.847 1.00 24.72 319 ALA A C 1
ATOM 2402 O O . ALA A 1 319 ? -32.039 21.228 -28.663 1.00 24.72 319 ALA A O 1
ATOM 2403 N N . LEU A 1 320 ? -32.478 19.938 -26.877 1.00 24.31 320 LEU A N 1
ATOM 2404 C CA . LEU A 1 320 ? -31.244 19.163 -26.927 1.00 24.31 320 LEU A CA 1
ATOM 2405 C C . LEU A 1 320 ? -31.599 17.814 -27.545 1.00 24.31 320 LEU A C 1
ATOM 2407 O O . LEU A 1 320 ? -32.141 16.932 -26.881 1.00 24.31 320 LEU A O 1
ATOM 2411 N N . THR A 1 321 ? -31.342 17.689 -28.843 1.00 25.42 321 THR A N 1
ATOM 2412 C CA . THR A 1 321 ? -31.229 16.396 -29.510 1.00 25.42 321 THR A CA 1
ATOM 2413 C C . THR A 1 321 ? -30.007 15.678 -28.955 1.00 25.42 321 THR A C 1
ATOM 2415 O O . THR A 1 321 ? -28.900 16.217 -28.947 1.00 25.42 321 THR A O 1
ATOM 2418 N N . ALA A 1 322 ? -30.243 14.470 -28.456 1.00 33.66 322 ALA A N 1
ATOM 2419 C CA . ALA A 1 322 ? -29.210 13.494 -28.194 1.00 33.66 322 ALA A CA 1
ATOM 2420 C C . ALA A 1 322 ? -28.648 13.015 -29.535 1.00 33.66 322 ALA A C 1
ATOM 2422 O O . ALA A 1 322 ? -29.385 12.416 -30.307 1.00 33.66 322 ALA A O 1
ATOM 2423 N N . ASP A 1 323 ? -27.363 13.261 -29.763 1.00 24.67 323 ASP A N 1
ATOM 2424 C CA . ASP A 1 323 ? -26.530 12.440 -30.634 1.00 24.67 323 ASP A CA 1
ATOM 2425 C C . ASP A 1 323 ? -25.284 12.087 -29.826 1.00 24.67 323 ASP A C 1
ATOM 2427 O O . ASP A 1 323 ? -24.535 12.956 -29.372 1.00 24.67 323 ASP A O 1
ATOM 2431 N N . GLY A 1 324 ? -25.138 10.793 -29.554 1.00 35.50 324 GLY A N 1
ATOM 2432 C CA . GLY A 1 324 ? -23.907 10.229 -29.037 1.00 35.50 324 GLY A CA 1
ATOM 2433 C C . GLY A 1 324 ? -22.958 9.978 -30.196 1.00 35.50 324 GLY A C 1
ATOM 2434 O O . GLY A 1 324 ? -23.377 9.402 -31.189 1.00 35.50 324 GLY A O 1
ATOM 2435 N N . ASP A 1 325 ? -21.701 10.392 -30.045 1.00 26.20 325 ASP A N 1
ATOM 2436 C CA . ASP A 1 325 ? -20.550 9.687 -30.605 1.00 26.20 325 ASP A CA 1
ATOM 2437 C C . ASP A 1 325 ? -19.228 10.202 -30.001 1.00 26.20 325 ASP A C 1
ATOM 2439 O O . ASP A 1 325 ? -19.009 11.401 -29.844 1.00 26.20 325 ASP A O 1
ATOM 2443 N N . ALA A 1 326 ? -18.383 9.233 -29.633 1.00 34.91 326 ALA A N 1
ATOM 2444 C CA . ALA A 1 326 ? -16.933 9.262 -29.404 1.00 34.91 326 ALA A CA 1
ATOM 2445 C C . ALA A 1 326 ? -16.263 10.571 -28.914 1.00 34.91 326 ALA A C 1
ATOM 2447 O O . ALA A 1 326 ? -15.661 11.308 -29.694 1.00 34.91 326 ALA A O 1
ATOM 2448 N N . ASP A 1 327 ? -16.206 10.775 -27.593 1.00 29.83 327 ASP A N 1
ATOM 2449 C CA . ASP A 1 327 ? -15.325 11.778 -26.972 1.00 29.83 327 ASP A CA 1
ATOM 2450 C C . ASP A 1 327 ? -13.952 11.147 -26.652 1.00 29.83 327 ASP A C 1
ATOM 2452 O O . ASP A 1 327 ? -13.689 10.658 -25.550 1.00 29.83 327 ASP A O 1
ATOM 2456 N N . ILE A 1 328 ? -13.081 11.078 -27.666 1.00 34.06 328 ILE A N 1
ATOM 2457 C CA . ILE A 1 328 ? -11.659 10.746 -27.495 1.00 34.06 328 ILE A CA 1
ATOM 2458 C C . ILE A 1 328 ? -10.945 11.983 -26.935 1.00 34.06 328 ILE A C 1
ATOM 2460 O O . ILE A 1 328 ? -10.948 13.053 -27.549 1.00 34.06 328 ILE A O 1
ATOM 2464 N N . ASP A 1 329 ? -10.304 11.812 -25.775 1.00 42.91 329 ASP A N 1
ATOM 2465 C CA . ASP A 1 329 ? -9.640 12.849 -24.979 1.00 42.91 329 ASP A CA 1
ATOM 2466 C C . ASP A 1 329 ? -8.559 13.634 -25.753 1.00 42.91 329 ASP A C 1
ATOM 2468 O O . ASP A 1 329 ? -7.355 13.362 -25.680 1.00 42.91 329 ASP A O 1
ATOM 2472 N N . HIS A 1 330 ? -8.995 14.707 -26.417 1.00 37.25 330 HIS A N 1
ATOM 2473 C CA . HIS A 1 330 ? -8.151 15.695 -27.093 1.00 37.25 330 HIS A CA 1
ATOM 2474 C C . HIS A 1 330 ? -7.083 16.321 -26.170 1.00 37.25 330 HIS A C 1
ATOM 2476 O O . HIS A 1 330 ? -6.125 16.928 -26.654 1.00 37.25 330 HIS A O 1
ATOM 2482 N N . LYS A 1 331 ? -7.199 16.208 -24.834 1.00 40.22 331 LYS A N 1
ATOM 2483 C CA . LYS A 1 331 ? -6.247 16.815 -23.884 1.00 40.22 331 LYS A CA 1
ATOM 2484 C C . LYS A 1 331 ? -5.008 15.963 -23.649 1.00 40.22 331 LYS A C 1
ATOM 2486 O O . LYS A 1 331 ? -3.992 16.532 -23.247 1.00 40.22 331 LYS A O 1
ATOM 2491 N N . THR A 1 332 ? -5.070 14.652 -23.859 1.00 38.22 332 THR A N 1
ATOM 2492 C CA . THR A 1 332 ? -3.914 13.762 -23.672 1.00 38.22 332 THR A CA 1
ATOM 2493 C C . THR A 1 332 ? -3.045 13.729 -24.928 1.00 38.22 332 THR A C 1
ATOM 2495 O O . THR A 1 332 ? -1.827 13.889 -24.822 1.00 38.22 332 THR A O 1
ATOM 2498 N N . GLU A 1 333 ? -3.657 13.709 -26.116 1.00 36.50 333 GLU A N 1
ATOM 2499 C CA . GLU A 1 333 ? -2.932 13.844 -27.387 1.00 36.50 333 GLU A CA 1
ATOM 2500 C C . GLU A 1 333 ? -2.221 15.199 -27.512 1.00 36.50 333 GLU A C 1
ATOM 2502 O O . GLU A 1 333 ? -1.041 15.243 -27.856 1.00 36.50 333 GLU A O 1
ATOM 2507 N N . LEU A 1 334 ? -2.873 16.309 -27.141 1.00 37.72 334 LEU A N 1
ATOM 2508 C CA . LEU A 1 334 ? -2.272 17.646 -27.228 1.00 37.72 334 LEU A CA 1
ATOM 2509 C C . LEU A 1 334 ? -1.066 17.824 -26.281 1.00 37.72 334 LEU A C 1
ATOM 2511 O O . LEU A 1 334 ? -0.130 18.554 -26.604 1.00 37.72 334 LEU A O 1
ATOM 2515 N N . LYS A 1 335 ? -1.058 17.154 -25.118 1.00 40.25 335 LYS A N 1
ATOM 2516 C CA . LYS A 1 335 ? 0.005 17.268 -24.097 1.00 40.25 335 LYS A CA 1
ATOM 2517 C C . LYS A 1 335 ? 1.222 16.397 -24.398 1.00 40.25 335 LYS A C 1
ATOM 2519 O O . LYS A 1 335 ? 2.345 16.868 -24.232 1.00 40.25 335 LYS A O 1
ATOM 2524 N N . ILE A 1 336 ? 1.002 15.163 -24.856 1.00 36.94 336 ILE A N 1
ATOM 2525 C CA . ILE A 1 336 ? 2.077 14.268 -25.308 1.00 36.94 336 ILE A CA 1
ATOM 2526 C C . ILE A 1 336 ? 2.720 14.848 -26.577 1.00 36.94 336 ILE A C 1
ATOM 2528 O O . ILE A 1 336 ? 3.944 14.867 -26.705 1.00 36.94 336 ILE A O 1
ATOM 2532 N N . PHE A 1 337 ? 1.910 15.437 -27.464 1.00 39.19 337 PHE A N 1
ATOM 2533 C CA . PHE A 1 337 ? 2.393 16.055 -28.693 1.00 39.19 337 PHE A CA 1
ATOM 2534 C C . PHE A 1 337 ? 3.134 17.379 -28.464 1.00 39.19 337 PHE A C 1
ATOM 2536 O O . PHE A 1 337 ? 4.174 17.573 -29.073 1.00 39.19 337 PHE A O 1
ATOM 2543 N N . LEU A 1 338 ? 2.688 18.279 -27.575 1.00 43.84 338 LEU A N 1
ATOM 2544 C CA . LEU A 1 338 ? 3.430 19.523 -27.300 1.00 43.84 338 LEU A CA 1
ATOM 2545 C C . LEU A 1 338 ? 4.797 19.257 -26.655 1.00 43.84 338 LEU A C 1
ATOM 2547 O O . LEU A 1 338 ? 5.757 19.930 -27.008 1.00 43.84 338 LEU A O 1
ATOM 2551 N N . GLY A 1 339 ? 4.910 18.264 -25.766 1.00 39.31 339 GLY A N 1
ATOM 2552 C CA . GLY A 1 339 ? 6.197 17.871 -25.179 1.00 39.31 339 GLY A CA 1
ATOM 2553 C C . GLY A 1 339 ? 7.147 17.226 -26.195 1.00 39.31 339 GLY A C 1
ATOM 2554 O O . GLY A 1 339 ? 8.316 17.598 -26.259 1.00 39.31 339 GLY A O 1
ATOM 2555 N N . GLY A 1 340 ? 6.638 16.310 -27.028 1.00 39.09 340 GLY A N 1
ATOM 2556 C CA . GLY A 1 340 ? 7.433 15.621 -28.051 1.00 39.09 340 GLY A CA 1
ATOM 2557 C C . GLY A 1 340 ? 7.777 16.497 -29.259 1.00 39.09 340 GLY A C 1
ATOM 2558 O O . GLY A 1 340 ? 8.929 16.551 -29.676 1.00 39.09 340 GLY A O 1
ATOM 2559 N N . ALA A 1 341 ? 6.810 17.242 -29.797 1.00 44.84 341 ALA A N 1
ATOM 2560 C CA . ALA A 1 341 ? 7.013 18.106 -30.957 1.00 44.84 341 ALA A CA 1
ATOM 2561 C C . ALA A 1 341 ? 7.898 19.313 -30.627 1.00 44.84 341 ALA A C 1
ATOM 2563 O O . ALA A 1 341 ? 8.734 19.669 -31.448 1.00 44.84 341 ALA A O 1
ATOM 2564 N N . LEU A 1 342 ? 7.781 19.919 -29.434 1.00 46.47 342 LEU A N 1
ATOM 2565 C CA . LEU A 1 342 ? 8.699 20.993 -29.033 1.00 46.47 342 LEU A CA 1
ATOM 2566 C C . LEU A 1 342 ? 10.109 20.464 -28.770 1.00 46.47 342 LEU A C 1
ATOM 2568 O O . LEU A 1 342 ? 11.054 21.149 -29.135 1.00 46.47 342 LEU A O 1
ATOM 2572 N N . GLY A 1 343 ? 10.263 19.253 -28.221 1.00 43.47 343 GLY A N 1
ATOM 2573 C CA . GLY A 1 343 ? 11.572 18.607 -28.073 1.00 43.47 343 GLY A CA 1
ATOM 2574 C C . GLY A 1 343 ? 12.250 18.331 -29.419 1.00 43.47 343 GLY A C 1
ATOM 2575 O O . GLY A 1 343 ? 13.403 18.701 -29.607 1.00 43.47 343 GLY A O 1
ATOM 2576 N N . ILE A 1 344 ? 11.509 17.779 -30.386 1.00 45.38 344 ILE A N 1
ATOM 2577 C CA . ILE A 1 344 ? 12.014 17.464 -31.735 1.00 45.38 344 ILE A CA 1
ATOM 2578 C C . ILE A 1 344 ? 12.296 18.739 -32.546 1.00 45.38 344 ILE A C 1
ATOM 2580 O O . ILE A 1 344 ? 13.312 18.823 -33.233 1.00 45.38 344 ILE A O 1
ATOM 2584 N N . ILE A 1 345 ? 11.425 19.751 -32.463 1.00 47.56 345 ILE A N 1
ATOM 2585 C CA . ILE A 1 345 ? 11.641 21.047 -33.124 1.00 47.56 345 ILE A CA 1
ATOM 2586 C C . ILE A 1 345 ? 12.840 21.767 -32.493 1.00 47.56 345 ILE A C 1
ATOM 2588 O O . ILE A 1 345 ? 13.648 22.329 -33.222 1.00 47.56 345 ILE A O 1
ATOM 2592 N N . TYR A 1 346 ? 12.997 21.724 -31.168 1.00 45.66 346 TYR A N 1
ATOM 2593 C CA . TYR A 1 346 ? 14.130 22.334 -30.469 1.00 45.66 346 TYR A CA 1
ATOM 2594 C C . TYR A 1 346 ? 15.457 21.652 -30.829 1.00 45.66 346 TYR A C 1
ATOM 2596 O O . TYR A 1 346 ? 16.400 22.336 -31.221 1.00 45.66 346 TYR A O 1
ATOM 2604 N N . GLU A 1 347 ? 15.516 20.318 -30.805 1.00 43.59 347 GLU A N 1
ATOM 2605 C CA . GLU A 1 347 ? 16.729 19.565 -31.148 1.00 43.59 347 GLU A CA 1
ATOM 2606 C C . GLU A 1 347 ? 17.137 19.754 -32.624 1.00 43.59 347 GLU A C 1
ATOM 2608 O O . GLU A 1 347 ? 18.314 19.922 -32.936 1.00 43.59 347 GLU A O 1
ATOM 2613 N N . ARG A 1 348 ? 16.172 19.830 -33.551 1.00 49.06 348 ARG A N 1
ATOM 2614 C CA . ARG A 1 348 ? 16.464 20.026 -34.983 1.00 49.06 348 ARG A CA 1
ATOM 2615 C C . ARG A 1 348 ? 16.699 21.474 -35.406 1.00 49.06 348 ARG A C 1
ATOM 2617 O O . ARG A 1 348 ? 17.449 21.710 -36.352 1.00 49.06 348 ARG A O 1
ATOM 2624 N N . VAL A 1 349 ? 16.126 22.455 -34.704 1.00 45.88 349 VAL A N 1
ATOM 2625 C CA . VAL A 1 349 ? 16.501 23.872 -34.870 1.00 45.88 349 VAL A CA 1
ATOM 2626 C C . VAL A 1 349 ? 17.945 24.092 -34.411 1.00 45.88 349 VAL A C 1
ATOM 2628 O O . VAL A 1 349 ? 18.679 24.827 -35.070 1.00 45.88 349 VAL A O 1
ATOM 2631 N N . LEU A 1 350 ? 18.386 23.397 -33.354 1.00 44.94 350 LEU A N 1
ATOM 2632 C CA . LEU A 1 350 ? 19.789 23.388 -32.928 1.00 44.94 350 LEU A CA 1
ATOM 2633 C C . LEU A 1 350 ? 20.711 22.690 -33.949 1.00 44.94 350 LEU A C 1
ATOM 2635 O O . LEU A 1 350 ? 21.824 23.163 -34.170 1.00 44.94 350 LEU A O 1
ATOM 2639 N N . ASN A 1 351 ? 20.229 21.652 -34.644 1.00 41.81 351 ASN A N 1
ATOM 2640 C CA . ASN A 1 351 ? 20.981 20.941 -35.693 1.00 41.81 351 ASN A CA 1
ATOM 2641 C C . ASN A 1 351 ? 20.876 21.550 -37.113 1.00 41.81 351 ASN A C 1
ATOM 2643 O O . ASN A 1 351 ? 21.496 21.032 -38.036 1.00 41.81 351 ASN A O 1
ATOM 2647 N N . ARG A 1 352 ? 20.176 22.684 -37.290 1.00 45.00 352 ARG A N 1
ATOM 2648 C CA . ARG A 1 352 ? 19.988 23.416 -38.569 1.00 45.00 352 ARG A CA 1
ATOM 2649 C C . ARG A 1 352 ? 19.230 22.670 -39.682 1.00 45.00 352 ARG A C 1
ATOM 2651 O O . ARG A 1 352 ? 19.387 23.006 -40.853 1.00 45.00 352 ARG A O 1
ATOM 2658 N N . ASP A 1 353 ? 18.333 21.753 -39.337 1.00 47.84 353 ASP A N 1
ATOM 2659 C CA . ASP A 1 353 ? 17.585 20.944 -40.321 1.00 47.84 353 ASP A CA 1
ATOM 2660 C C . ASP A 1 353 ? 16.389 21.666 -40.984 1.00 47.84 353 ASP A C 1
ATOM 2662 O O . ASP A 1 353 ? 15.664 21.070 -41.782 1.00 47.84 353 ASP A O 1
ATOM 2666 N N . PHE A 1 354 ? 16.140 22.938 -40.653 1.00 51.34 354 PHE A N 1
ATOM 2667 C CA . PHE A 1 354 ? 15.065 23.736 -41.248 1.00 51.34 354 PHE A CA 1
ATOM 2668 C C . PHE A 1 354 ? 15.606 25.044 -41.813 1.00 51.34 354 PHE A C 1
ATOM 2670 O O . PHE A 1 354 ? 16.333 25.783 -41.144 1.00 51.34 354 PHE A O 1
ATOM 2677 N N . THR A 1 355 ? 15.197 25.372 -43.034 1.00 62.25 355 THR A N 1
ATOM 2678 C CA . THR A 1 355 ? 15.501 26.671 -43.631 1.00 62.25 355 THR A CA 1
ATOM 2679 C C . THR A 1 355 ? 14.695 27.780 -42.949 1.00 62.25 355 THR A C 1
ATOM 2681 O O . THR A 1 355 ? 13.603 27.572 -42.408 1.00 62.25 355 THR A O 1
ATOM 2684 N N . ALA A 1 356 ? 15.217 29.008 -42.992 1.00 51.84 356 ALA A N 1
ATOM 2685 C CA . ALA A 1 356 ? 14.533 30.171 -42.426 1.00 51.84 356 ALA A CA 1
ATOM 2686 C C . ALA A 1 356 ? 13.149 30.409 -43.062 1.00 51.84 356 ALA A C 1
ATOM 2688 O O . ALA A 1 356 ? 12.243 30.905 -42.391 1.00 51.84 356 ALA A O 1
ATOM 2689 N N . ASP A 1 357 ? 12.971 30.038 -44.331 1.00 54.22 357 ASP A N 1
ATOM 2690 C CA . ASP A 1 357 ? 11.701 30.177 -45.043 1.00 54.22 357 ASP A CA 1
ATOM 2691 C C . ASP A 1 357 ? 10.677 29.115 -44.627 1.00 54.22 357 ASP A C 1
ATOM 2693 O O . ASP A 1 357 ? 9.498 29.437 -44.475 1.00 54.22 357 ASP A O 1
ATOM 2697 N N . GLU A 1 358 ? 11.110 27.889 -44.320 1.00 52.78 358 GLU A N 1
ATOM 2698 C CA . GLU A 1 358 ? 10.241 26.846 -43.759 1.00 52.78 358 GLU A CA 1
ATOM 2699 C C . GLU A 1 358 ? 9.748 27.222 -42.357 1.00 52.78 358 GLU A C 1
ATOM 2701 O O . GLU A 1 358 ? 8.552 27.132 -42.070 1.00 52.78 358 GLU A O 1
ATOM 2706 N N . LEU A 1 359 ? 10.638 27.738 -41.502 1.00 52.75 359 LEU A N 1
ATOM 2707 C CA . LEU A 1 359 ? 10.261 28.221 -40.171 1.00 52.75 359 LEU A CA 1
ATOM 2708 C C . LEU A 1 359 ? 9.283 29.404 -40.253 1.00 52.75 359 LEU A C 1
ATOM 2710 O O . LEU A 1 359 ? 8.320 29.469 -39.482 1.00 52.75 359 LEU A O 1
ATOM 2714 N N . ARG A 1 360 ? 9.469 30.316 -41.219 1.00 54.69 360 ARG A N 1
ATOM 2715 C CA . ARG A 1 360 ? 8.520 31.413 -41.484 1.00 54.69 360 ARG A CA 1
ATOM 2716 C C . ARG A 1 360 ? 7.175 30.895 -41.978 1.00 54.69 360 ARG A C 1
ATOM 2718 O O . ARG A 1 360 ? 6.151 31.353 -41.476 1.00 54.69 360 ARG A O 1
ATOM 2725 N N . ALA A 1 361 ? 7.157 29.935 -42.900 1.00 56.78 361 ALA A N 1
ATOM 2726 C CA . ALA A 1 361 ? 5.928 29.344 -43.422 1.00 56.78 361 ALA A CA 1
ATOM 2727 C C . ALA A 1 361 ? 5.133 28.614 -42.325 1.00 56.78 361 ALA A C 1
ATOM 2729 O O . ALA A 1 361 ? 3.924 28.820 -42.202 1.00 56.78 361 ALA A O 1
ATOM 2730 N N . MET A 1 362 ? 5.808 27.847 -41.460 1.00 54.81 362 MET A N 1
ATOM 2731 C CA . MET A 1 362 ? 5.193 27.195 -40.296 1.00 54.81 362 MET A CA 1
ATOM 2732 C C . MET A 1 362 ? 4.627 28.225 -39.313 1.00 54.81 362 MET A C 1
ATOM 2734 O O . MET A 1 362 ? 3.469 28.129 -38.902 1.00 54.81 362 MET A O 1
ATOM 2738 N N . ALA A 1 363 ? 5.399 29.266 -38.992 1.00 54.25 363 ALA A N 1
ATOM 2739 C CA . ALA A 1 363 ? 4.957 30.339 -38.106 1.00 54.25 363 ALA A CA 1
ATOM 2740 C C . ALA A 1 363 ? 3.787 31.153 -38.687 1.00 54.25 363 ALA A C 1
ATOM 2742 O O . ALA A 1 363 ? 2.953 31.658 -37.932 1.00 54.25 363 ALA A O 1
ATOM 2743 N N . GLN A 1 364 ? 3.715 31.306 -40.011 1.00 52.62 364 GLN A N 1
ATOM 2744 C CA . GLN A 1 364 ? 2.641 32.023 -40.699 1.00 52.62 364 GLN A CA 1
ATOM 2745 C C . GLN A 1 364 ? 1.363 31.181 -40.796 1.00 52.62 364 GLN A C 1
ATOM 2747 O O . GLN A 1 364 ? 0.272 31.704 -40.580 1.00 52.62 364 GLN A O 1
ATOM 2752 N N . HIS A 1 365 ? 1.485 29.869 -41.009 1.00 51.12 365 HIS A N 1
ATOM 2753 C CA . HIS A 1 365 ? 0.351 28.944 -40.995 1.00 51.12 365 HIS A CA 1
ATOM 2754 C C . HIS A 1 365 ? -0.284 28.823 -39.599 1.00 51.12 365 HIS A C 1
ATOM 2756 O O . HIS A 1 365 ? -1.506 28.901 -39.467 1.00 51.12 365 HIS A O 1
ATOM 2762 N N . ILE A 1 366 ? 0.539 28.734 -38.543 1.00 52.66 366 ILE A N 1
ATOM 2763 C CA . ILE A 1 366 ? 0.073 28.760 -37.144 1.00 52.66 366 ILE A CA 1
ATOM 2764 C C . ILE A 1 366 ? -0.609 30.100 -36.827 1.00 52.66 366 ILE A C 1
ATOM 2766 O O . ILE A 1 366 ? -1.671 30.121 -36.206 1.00 52.66 366 ILE A O 1
ATOM 2770 N N . ARG A 1 367 ? -0.045 31.225 -37.298 1.00 50.00 367 ARG A N 1
ATOM 2771 C CA . ARG A 1 367 ? -0.655 32.560 -37.143 1.00 50.00 367 ARG A CA 1
ATOM 2772 C C . ARG A 1 367 ? -2.045 32.666 -37.767 1.00 50.00 367 ARG A C 1
ATOM 2774 O O . ARG A 1 367 ? -2.874 33.398 -37.237 1.00 50.00 367 ARG A O 1
ATOM 2781 N N . ASN A 1 368 ? -2.296 31.927 -38.843 1.00 56.22 368 ASN A N 1
ATOM 2782 C CA . ASN A 1 368 ? -3.564 31.942 -39.568 1.00 56.22 368 ASN A CA 1
ATOM 2783 C C . ASN A 1 368 ? -4.573 30.895 -39.059 1.00 56.22 368 ASN A C 1
ATOM 2785 O O . ASN A 1 368 ? -5.604 30.692 -39.692 1.00 56.22 368 ASN A O 1
ATOM 2789 N N . GLY A 1 369 ? -4.299 30.228 -37.930 1.00 49.94 369 GLY A N 1
ATOM 2790 C CA . GLY A 1 369 ? -5.219 29.250 -37.337 1.00 49.94 369 GLY A CA 1
ATOM 2791 C C . GLY A 1 369 ? -5.296 27.918 -38.090 1.00 49.94 369 GLY A C 1
ATOM 2792 O O . GLY A 1 369 ? -6.302 27.220 -37.988 1.00 49.94 369 GLY A O 1
ATOM 2793 N N . GLY A 1 370 ? -4.257 27.570 -38.856 1.00 50.84 370 GLY A N 1
ATOM 2794 C CA . GLY A 1 370 ? -4.188 26.314 -39.600 1.00 50.84 370 GLY A CA 1
ATOM 2795 C C . GLY A 1 370 ? -4.310 25.067 -38.713 1.00 50.84 370 GLY A C 1
ATOM 2796 O O . GLY A 1 370 ? -3.854 25.050 -37.568 1.00 50.84 370 GLY A O 1
ATOM 2797 N N . SER A 1 371 ? -4.959 24.022 -39.235 1.00 52.41 371 SER A N 1
ATOM 2798 C CA . SER A 1 371 ? -5.312 22.824 -38.464 1.00 52.41 371 SER A CA 1
ATOM 2799 C C . SER A 1 371 ? -4.132 21.864 -38.234 1.00 52.41 371 SER A C 1
ATOM 2801 O O . SER A 1 371 ? -3.164 21.813 -38.996 1.00 52.41 371 SER A O 1
ATOM 2803 N N . TYR A 1 372 ? -4.269 21.038 -37.191 1.00 43.66 372 TYR A N 1
ATOM 2804 C CA . TYR A 1 372 ? -3.378 19.939 -36.785 1.00 43.66 372 TYR A CA 1
ATOM 2805 C C . TYR A 1 372 ? -2.910 19.029 -37.942 1.00 43.66 372 TYR A C 1
ATOM 2807 O O . TYR A 1 372 ? -1.775 18.547 -37.929 1.00 43.66 372 TYR A O 1
ATOM 2815 N N . GLY A 1 373 ? -3.738 18.845 -38.979 1.00 48.44 373 GLY A N 1
ATOM 2816 C CA . GLY A 1 373 ? -3.416 18.017 -40.144 1.00 48.44 373 GLY A CA 1
ATOM 2817 C C . GLY A 1 373 ? -2.212 18.510 -40.954 1.00 48.44 373 GLY A C 1
ATOM 2818 O O . GLY A 1 373 ? -1.460 17.688 -41.467 1.00 48.44 373 GLY A O 1
ATOM 2819 N N . PHE A 1 374 ? -1.962 19.824 -41.018 1.00 50.97 374 PHE A N 1
ATOM 2820 C CA . PHE A 1 374 ? -0.844 20.389 -41.787 1.00 50.97 374 PHE A CA 1
ATOM 2821 C C . PHE A 1 374 ? 0.508 20.203 -41.083 1.00 50.97 374 PHE A C 1
ATOM 2823 O O . PHE A 1 374 ? 1.490 19.823 -41.718 1.00 50.97 374 PHE A O 1
ATOM 2830 N N . LEU A 1 375 ? 0.560 20.403 -39.761 1.00 47.25 375 LEU A N 1
ATOM 2831 C CA . LEU A 1 375 ? 1.769 20.192 -38.950 1.00 47.25 375 LEU A CA 1
ATOM 2832 C C . LEU A 1 375 ? 2.148 18.709 -38.891 1.00 47.25 375 LEU A C 1
ATOM 2834 O O . LEU A 1 375 ? 3.310 18.364 -39.098 1.00 47.25 375 LEU A O 1
ATOM 2838 N N . LYS A 1 376 ? 1.155 17.831 -38.702 1.00 44.47 376 LYS A N 1
ATOM 2839 C CA . LYS A 1 376 ? 1.328 16.377 -38.766 1.00 44.47 376 LYS A CA 1
ATOM 2840 C C . LYS A 1 376 ? 1.807 15.935 -40.153 1.00 44.47 376 LYS A C 1
ATOM 2842 O O . LYS A 1 376 ? 2.783 15.203 -40.237 1.00 44.47 376 LYS A O 1
ATOM 2847 N N . ALA A 1 377 ? 1.198 16.431 -41.234 1.00 48.91 377 ALA A N 1
ATOM 2848 C CA . ALA A 1 377 ? 1.603 16.098 -42.601 1.00 48.91 377 ALA A CA 1
ATOM 2849 C C . ALA A 1 377 ? 2.974 16.669 -43.000 1.00 48.91 377 ALA A C 1
ATOM 2851 O O . ALA A 1 377 ? 3.636 16.065 -43.831 1.00 48.91 377 ALA A O 1
ATOM 2852 N N . THR A 1 378 ? 3.417 17.793 -42.430 1.00 51.94 378 THR A N 1
ATOM 2853 C CA . THR A 1 378 ? 4.714 18.418 -42.762 1.00 51.94 378 THR A CA 1
ATOM 2854 C C . THR A 1 378 ? 5.869 17.798 -41.973 1.00 51.94 378 THR A C 1
ATOM 2856 O O . THR A 1 378 ? 6.933 17.560 -42.536 1.00 51.94 378 THR A O 1
ATOM 2859 N N . VAL A 1 379 ? 5.657 17.478 -40.690 1.00 50.53 379 VAL A N 1
ATOM 2860 C CA . VAL A 1 379 ? 6.676 16.853 -39.828 1.00 50.53 379 VAL A CA 1
ATOM 2861 C C . VAL A 1 379 ? 6.779 15.347 -40.084 1.00 50.53 379 VAL A C 1
ATOM 2863 O O . VAL A 1 379 ? 7.886 14.831 -40.212 1.00 50.53 379 VAL A O 1
ATOM 2866 N N . LEU A 1 380 ? 5.652 14.635 -40.229 1.00 44.75 380 LEU A N 1
ATOM 2867 C CA . LEU A 1 380 ? 5.675 13.190 -40.498 1.00 44.75 380 LEU A CA 1
ATOM 2868 C C . LEU A 1 380 ? 6.028 12.849 -41.951 1.00 44.75 380 LEU A C 1
ATOM 2870 O O . LEU A 1 380 ? 6.538 11.762 -42.171 1.00 44.75 380 LEU A O 1
ATOM 2874 N N . LYS A 1 381 ? 5.846 13.746 -42.939 1.00 48.25 381 LYS A N 1
ATOM 2875 C CA . LYS A 1 381 ? 6.345 13.497 -44.313 1.00 48.25 381 LYS A CA 1
ATOM 2876 C C . LYS A 1 381 ? 7.871 13.435 -44.412 1.00 48.25 381 LYS A C 1
ATOM 2878 O O . LYS A 1 381 ? 8.361 12.904 -45.400 1.00 48.25 381 LYS A O 1
ATOM 2883 N N . LYS A 1 382 ? 8.606 14.006 -43.448 1.00 52.75 382 LYS A N 1
ATOM 2884 C CA . LYS A 1 382 ? 10.080 13.993 -43.425 1.00 52.75 382 LYS A CA 1
ATOM 2885 C C . LYS A 1 382 ? 10.666 12.918 -42.497 1.00 52.75 382 LYS A C 1
ATOM 2887 O O . LYS A 1 382 ? 11.883 12.792 -42.434 1.00 52.75 382 LYS A O 1
ATOM 2892 N N . LEU A 1 383 ? 9.835 12.151 -41.782 1.00 46.81 383 LEU A N 1
ATOM 2893 C CA . LEU A 1 383 ? 10.279 10.948 -41.076 1.00 46.81 383 LEU A CA 1
ATOM 2894 C C . LEU A 1 383 ? 9.868 9.725 -41.906 1.00 46.81 383 LEU A C 1
ATOM 2896 O O . LEU A 1 383 ? 8.700 9.631 -42.281 1.00 46.81 383 LEU A O 1
ATOM 2900 N N . PRO A 1 384 ? 10.771 8.771 -42.167 1.00 64.38 384 PRO A N 1
ATOM 2901 C CA . PRO A 1 384 ? 10.484 7.546 -42.919 1.00 64.38 384 PRO A CA 1
ATOM 2902 C C . PRO A 1 384 ? 9.700 6.536 -42.072 1.00 64.38 384 PRO A C 1
ATOM 2904 O O . PRO A 1 384 ? 10.126 5.402 -41.835 1.00 64.38 384 PRO A O 1
ATOM 2907 N N . ILE A 1 385 ? 8.577 6.973 -41.509 1.00 71.19 385 ILE A N 1
ATOM 2908 C CA . ILE A 1 385 ? 7.709 6.108 -40.728 1.00 71.19 385 ILE A CA 1
ATOM 2909 C C . ILE A 1 385 ? 6.820 5.378 -41.717 1.00 71.19 385 ILE A C 1
ATOM 2911 O O . ILE A 1 385 ? 5.862 5.935 -42.251 1.00 71.19 385 ILE A O 1
ATOM 2915 N N . ASN A 1 386 ? 7.148 4.115 -41.946 1.00 78.88 386 ASN A N 1
ATOM 2916 C CA . ASN A 1 386 ? 6.341 3.239 -42.771 1.00 78.88 386 ASN A CA 1
ATOM 2917 C C . ASN A 1 386 ? 5.398 2.455 -41.858 1.00 78.88 386 ASN A C 1
ATOM 2919 O O . ASN A 1 386 ? 5.852 1.712 -40.983 1.00 78.88 386 ASN A O 1
ATOM 2923 N N . GLU A 1 387 ? 4.086 2.623 -42.044 1.00 84.06 387 GLU A N 1
ATOM 2924 C CA . GLU A 1 387 ? 3.118 1.684 -41.474 1.00 84.06 387 GLU A CA 1
ATOM 2925 C C . GLU A 1 387 ? 3.270 0.341 -42.199 1.00 84.06 387 GLU A C 1
ATOM 2927 O O . GLU A 1 387 ? 3.222 0.265 -43.427 1.00 84.06 387 GLU A O 1
ATOM 2932 N N . ARG A 1 388 ? 3.509 -0.719 -41.430 1.00 83.06 388 ARG A N 1
ATOM 2933 C CA . ARG A 1 388 ? 3.643 -2.088 -41.912 1.00 83.06 388 ARG A CA 1
ATOM 2934 C C . ARG A 1 388 ? 2.507 -2.933 -41.342 1.00 83.06 388 ARG A C 1
ATOM 2936 O O . ARG A 1 388 ? 2.227 -2.893 -40.142 1.00 83.06 388 ARG A O 1
ATOM 2943 N N . HIS A 1 389 ? 1.892 -3.710 -42.223 1.00 87.56 389 HIS A N 1
ATOM 2944 C CA . HIS A 1 389 ? 0.835 -4.675 -41.916 1.00 87.56 389 HIS A CA 1
ATOM 2945 C C . HIS A 1 389 ? 1.374 -6.104 -42.084 1.00 87.56 389 HIS A C 1
ATOM 2947 O O . HIS A 1 389 ? 2.469 -6.300 -42.613 1.00 87.56 389 HIS A O 1
ATOM 2953 N N . GLY A 1 390 ? 0.617 -7.109 -41.654 1.00 83.44 390 GLY A N 1
ATOM 2954 C CA . GLY A 1 390 ? 0.964 -8.526 -41.772 1.00 83.44 390 GLY A CA 1
ATOM 2955 C C . GLY A 1 390 ? 1.620 -9.131 -40.530 1.00 83.44 390 GLY A C 1
ATOM 2956 O O . GLY A 1 390 ? 2.035 -10.291 -40.570 1.00 83.44 390 GLY A O 1
ATOM 2957 N N . ASN A 1 391 ? 1.713 -8.387 -39.422 1.00 89.38 391 ASN A N 1
ATOM 2958 C CA . ASN A 1 391 ? 2.058 -8.971 -38.130 1.00 89.38 391 ASN A CA 1
ATOM 2959 C C . ASN A 1 391 ? 0.794 -9.590 -37.522 1.00 89.38 391 ASN A C 1
ATOM 2961 O O . ASN A 1 391 ? 0.011 -8.909 -36.875 1.00 89.38 391 ASN A O 1
ATOM 2965 N N . ASN A 1 392 ? 0.585 -10.889 -37.696 1.00 90.56 392 ASN A N 1
ATOM 2966 C CA . ASN A 1 392 ? -0.569 -11.621 -37.155 1.00 90.56 392 ASN A CA 1
ATOM 2967 C C . ASN A 1 392 ? -0.547 -11.803 -35.616 1.00 90.56 392 ASN A C 1
ATOM 2969 O O . ASN A 1 392 ? -1.260 -12.656 -35.093 1.00 90.56 392 ASN A O 1
ATOM 2973 N N . GLY A 1 393 ? 0.280 -11.042 -34.891 1.00 87.12 393 GLY A N 1
ATOM 2974 C CA . GLY A 1 393 ? 0.379 -11.083 -33.432 1.00 87.12 393 GLY A CA 1
ATOM 2975 C C . GLY A 1 393 ? 1.261 -12.210 -32.893 1.00 87.12 393 GLY A C 1
ATOM 2976 O O . GLY A 1 393 ? 1.330 -12.388 -31.677 1.00 87.12 393 GLY A O 1
ATOM 2977 N N . THR A 1 394 ? 1.950 -12.969 -33.759 1.00 90.06 394 THR A N 1
ATOM 2978 C CA . THR A 1 394 ? 2.882 -14.029 -33.328 1.00 90.06 394 THR A CA 1
ATOM 2979 C C . THR A 1 394 ? 4.250 -13.497 -32.906 1.00 90.06 394 THR A C 1
ATOM 2981 O O . THR A 1 394 ? 5.005 -14.221 -32.262 1.00 90.06 394 THR A O 1
ATOM 2984 N N . VAL A 1 395 ? 4.586 -12.256 -33.268 1.00 90.94 395 VAL A N 1
ATOM 2985 C CA . VAL A 1 395 ? 5.820 -11.561 -32.872 1.00 90.94 395 VAL A CA 1
ATOM 2986 C C . VAL A 1 395 ? 5.508 -10.114 -32.483 1.00 90.94 395 VAL A C 1
ATOM 2988 O O . VAL A 1 395 ? 4.485 -9.558 -32.885 1.00 90.94 395 VAL A O 1
ATOM 2991 N N . SER A 1 396 ? 6.381 -9.485 -31.698 1.00 91.94 396 SER A N 1
ATOM 2992 C CA . SER A 1 396 ? 6.207 -8.083 -31.302 1.00 91.94 396 SER A CA 1
ATOM 2993 C C . SER A 1 396 ? 6.467 -7.144 -32.481 1.00 91.94 396 SER A C 1
ATOM 2995 O O . SER A 1 396 ? 7.164 -7.516 -33.428 1.00 91.94 396 SER A O 1
ATOM 2997 N N . CYS A 1 397 ? 5.951 -5.913 -32.437 1.00 90.88 397 CYS A N 1
ATOM 2998 C CA . CYS A 1 397 ? 6.271 -4.923 -33.467 1.00 90.88 397 CYS A CA 1
ATOM 2999 C C . CYS A 1 397 ? 7.759 -4.532 -33.475 1.00 90.88 397 CYS A C 1
ATOM 3001 O O . CYS A 1 397 ? 8.271 -4.198 -34.536 1.00 90.88 397 CYS A O 1
ATOM 3003 N N . ASP A 1 398 ? 8.480 -4.650 -32.355 1.00 85.00 398 ASP A N 1
ATOM 3004 C CA . ASP A 1 398 ? 9.945 -4.518 -32.323 1.00 85.00 398 ASP A CA 1
ATOM 3005 C C . ASP A 1 398 ? 10.622 -5.590 -33.179 1.00 85.00 398 ASP A C 1
ATOM 3007 O O . ASP A 1 398 ? 11.445 -5.283 -34.040 1.00 85.00 398 ASP A O 1
ATOM 3011 N N . THR A 1 399 ? 10.222 -6.851 -32.991 1.00 89.00 399 THR A N 1
ATOM 3012 C CA . THR A 1 399 ? 10.751 -7.977 -33.773 1.00 89.00 399 THR A CA 1
ATOM 3013 C C . THR A 1 399 ? 10.378 -7.816 -35.245 1.00 89.00 399 THR A C 1
ATOM 3015 O O . THR A 1 399 ? 11.223 -7.943 -36.124 1.00 89.00 399 THR A O 1
ATOM 3018 N N . PHE A 1 400 ? 9.123 -7.457 -35.515 1.00 90.06 400 PHE A N 1
ATOM 3019 C CA . PHE A 1 400 ? 8.591 -7.278 -36.861 1.00 90.06 400 PHE A CA 1
ATOM 3020 C C . PHE A 1 400 ? 9.247 -6.114 -37.622 1.00 90.06 400 PHE A C 1
ATOM 3022 O O . PHE A 1 400 ? 9.539 -6.233 -38.812 1.00 90.06 400 PHE A O 1
ATOM 3029 N N . CYS A 1 401 ? 9.517 -4.989 -36.954 1.00 88.06 401 CYS A N 1
ATOM 3030 C CA . CYS A 1 401 ? 10.240 -3.864 -37.549 1.00 88.06 401 CYS A CA 1
ATOM 3031 C C . CYS A 1 401 ? 11.727 -4.188 -37.772 1.00 88.06 401 CYS A C 1
ATOM 3033 O O . CYS A 1 401 ? 12.303 -3.709 -38.754 1.00 88.06 401 CYS A O 1
ATOM 3035 N N . ALA A 1 402 ? 12.322 -5.036 -36.926 1.00 83.12 402 ALA A N 1
ATOM 3036 C CA . ALA A 1 402 ? 13.709 -5.480 -37.043 1.00 83.12 402 ALA A CA 1
ATOM 3037 C C . ALA A 1 402 ? 13.933 -6.560 -38.123 1.00 83.12 402 ALA A C 1
ATOM 3039 O O . ALA A 1 402 ? 15.071 -6.806 -38.529 1.00 83.12 402 ALA A O 1
ATOM 3040 N N . GLU A 1 403 ? 12.883 -7.217 -38.620 1.00 82.62 403 GLU A N 1
ATOM 3041 C CA . GLU A 1 403 ? 13.025 -8.227 -39.668 1.00 82.62 403 GLU A CA 1
ATOM 3042 C C . GLU A 1 403 ? 13.466 -7.612 -41.007 1.00 82.62 403 GLU A C 1
ATOM 3044 O O . GLU A 1 403 ? 12.787 -6.770 -41.602 1.00 82.62 403 GLU A O 1
ATOM 3049 N N . ARG A 1 404 ? 14.576 -8.129 -41.549 1.00 69.31 404 ARG A N 1
ATOM 3050 C CA . ARG A 1 404 ? 15.152 -7.707 -42.840 1.00 69.31 404 ARG A CA 1
ATOM 3051 C C . ARG A 1 404 ? 14.300 -8.050 -44.069 1.00 69.31 404 ARG A C 1
ATOM 3053 O O . ARG A 1 404 ? 14.668 -7.712 -45.185 1.00 69.31 404 ARG A O 1
ATOM 3060 N N . ARG A 1 405 ? 13.161 -8.732 -43.905 1.00 67.75 405 ARG A N 1
ATOM 3061 C CA . ARG A 1 405 ? 12.293 -9.102 -45.040 1.00 67.75 405 ARG A CA 1
ATOM 3062 C C . ARG A 1 405 ? 11.583 -7.906 -45.683 1.00 67.75 405 ARG A C 1
ATOM 3064 O O . ARG A 1 405 ? 11.015 -8.055 -46.757 1.00 67.75 405 ARG A O 1
ATOM 3071 N N . PHE A 1 406 ? 11.591 -6.751 -45.018 1.00 58.44 406 PHE A N 1
ATOM 3072 C CA . PHE A 1 406 ? 10.898 -5.543 -45.471 1.00 58.44 406 PHE A CA 1
ATOM 3073 C C . PHE A 1 406 ? 11.847 -4.394 -45.840 1.00 58.44 406 PHE A C 1
ATOM 3075 O O . PHE A 1 406 ? 11.439 -3.499 -46.572 1.00 58.44 406 PHE A O 1
ATOM 3082 N N . THR A 1 407 ? 13.085 -4.410 -45.336 1.00 60.94 407 THR A N 1
ATOM 3083 C CA . THR A 1 407 ? 14.146 -3.424 -45.601 1.00 60.94 407 THR A CA 1
ATOM 3084 C C . THR A 1 407 ? 15.519 -4.075 -45.428 1.00 60.94 407 THR A C 1
ATOM 3086 O O . THR A 1 407 ? 15.675 -4.969 -44.598 1.00 60.94 407 THR A O 1
ATOM 3089 N N . ASP A 1 408 ? 16.539 -3.579 -46.135 1.00 59.03 408 ASP A N 1
ATOM 3090 C CA . ASP A 1 408 ? 17.917 -4.100 -46.048 1.00 59.03 408 ASP A CA 1
ATOM 3091 C C . ASP A 1 408 ? 18.583 -3.875 -44.671 1.00 59.03 408 ASP A C 1
ATOM 3093 O O . ASP A 1 408 ? 19.603 -4.495 -44.358 1.00 59.03 408 ASP A O 1
ATOM 3097 N N . ALA A 1 409 ? 17.989 -3.036 -43.812 1.00 57.81 409 ALA A N 1
ATOM 3098 C CA . ALA A 1 409 ? 18.355 -2.898 -42.405 1.00 57.81 409 ALA A CA 1
ATOM 3099 C C . ALA A 1 409 ? 17.155 -3.104 -41.461 1.00 57.81 409 ALA A C 1
ATOM 3101 O O . ALA A 1 409 ? 16.015 -2.803 -41.838 1.00 57.81 409 ALA A O 1
ATOM 3102 N N . PRO A 1 410 ? 17.405 -3.580 -40.226 1.00 67.06 410 PRO A N 1
ATOM 3103 C CA . PRO A 1 410 ? 16.401 -3.617 -39.167 1.00 67.06 410 PRO A CA 1
ATOM 3104 C C . PRO A 1 410 ? 15.922 -2.196 -38.832 1.00 67.06 410 PRO A C 1
ATOM 3106 O O . PRO A 1 410 ? 16.735 -1.311 -38.571 1.00 67.06 410 PRO A O 1
ATOM 3109 N N . GLY A 1 411 ? 14.607 -1.979 -38.850 1.00 79.00 411 GLY A N 1
ATOM 3110 C CA . GLY A 1 411 ? 13.980 -0.744 -38.380 1.00 79.00 411 GLY A CA 1
ATOM 3111 C C . GLY A 1 411 ? 13.593 -0.829 -36.904 1.00 79.00 411 GLY A C 1
ATOM 3112 O O . GLY A 1 411 ? 13.491 -1.919 -36.340 1.00 79.00 411 GLY A O 1
ATOM 3113 N N . SER A 1 412 ? 13.322 0.320 -36.289 1.00 81.69 412 SER A N 1
ATOM 3114 C CA . SER A 1 412 ? 12.819 0.394 -34.909 1.00 81.69 412 SER A CA 1
ATOM 3115 C C . SER A 1 412 ? 11.323 0.679 -34.903 1.00 81.69 412 SER A C 1
ATOM 3117 O O . SER A 1 412 ? 10.843 1.491 -35.695 1.00 81.69 412 SER A O 1
ATOM 3119 N N . CYS A 1 413 ? 10.571 0.041 -34.009 1.00 89.00 413 CYS A N 1
ATOM 3120 C CA . CYS A 1 413 ? 9.157 0.352 -33.842 1.00 89.00 413 CYS A CA 1
ATOM 3121 C C . CYS A 1 413 ? 8.984 1.710 -33.146 1.00 89.00 413 CYS A C 1
ATOM 3123 O O . CYS A 1 413 ? 9.623 1.997 -32.137 1.00 89.00 413 CYS A O 1
ATOM 3125 N N . VAL A 1 414 ? 8.122 2.557 -33.707 1.00 87.19 414 VAL A N 1
ATOM 3126 C CA . VAL A 1 414 ? 7.759 3.878 -33.166 1.00 87.19 414 VAL A CA 1
ATOM 3127 C C . VAL A 1 414 ? 6.388 3.822 -32.500 1.00 87.19 414 VAL A C 1
ATOM 3129 O O . VAL A 1 414 ? 6.145 4.500 -31.504 1.00 87.19 414 VAL A O 1
ATOM 3132 N N . SER A 1 415 ? 5.483 3.013 -33.047 1.00 87.56 415 SER A N 1
ATOM 3133 C CA . SER A 1 415 ? 4.178 2.738 -32.456 1.00 87.56 415 SER A CA 1
ATOM 3134 C C . SER A 1 415 ? 3.607 1.417 -32.971 1.00 87.56 415 SER A C 1
ATOM 3136 O O . SER A 1 415 ? 3.969 0.934 -34.046 1.00 87.56 415 SER A O 1
ATOM 3138 N N . ALA A 1 416 ? 2.697 0.834 -32.194 1.00 90.38 416 ALA A N 1
ATOM 3139 C CA . ALA A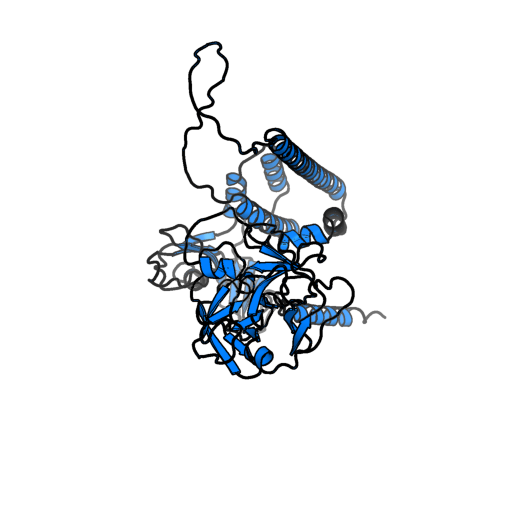 1 416 ? 1.975 -0.380 -32.541 1.00 90.38 416 ALA A CA 1
ATOM 3140 C C . ALA A 1 416 ? 0.495 -0.228 -32.172 1.00 90.38 416 ALA A C 1
ATOM 3142 O O . ALA A 1 416 ? 0.150 0.385 -31.158 1.00 90.38 416 ALA A O 1
ATOM 3143 N N . LYS A 1 417 ? -0.395 -0.774 -33.003 1.00 91.69 417 LYS A N 1
ATOM 3144 C CA . LYS A 1 417 ? -1.841 -0.794 -32.747 1.00 91.69 417 LYS A CA 1
ATOM 3145 C C . LYS A 1 417 ? -2.462 -2.103 -33.220 1.00 91.69 417 LYS A C 1
ATOM 3147 O O . LYS A 1 417 ? -2.028 -2.667 -34.223 1.00 91.69 417 LYS A O 1
ATOM 3152 N N . ILE A 1 418 ? -3.501 -2.563 -32.530 1.00 90.19 418 ILE A N 1
ATOM 3153 C CA . ILE A 1 418 ? -4.314 -3.704 -32.963 1.00 90.19 418 ILE A CA 1
ATOM 3154 C C . ILE A 1 418 ? -5.178 -3.247 -34.142 1.00 90.19 418 ILE A C 1
ATOM 3156 O O . ILE A 1 418 ? -5.993 -2.341 -33.998 1.00 90.19 418 ILE A O 1
ATOM 3160 N N . SER A 1 419 ? -5.016 -3.863 -35.309 1.00 89.19 419 SER A N 1
ATOM 3161 C CA . SER A 1 419 ? -5.619 -3.411 -36.572 1.00 89.19 419 SER A CA 1
ATOM 3162 C C . SER A 1 419 ? -7.147 -3.428 -36.545 1.00 89.19 419 SER A C 1
ATOM 3164 O O . SER A 1 419 ? -7.772 -2.561 -37.143 1.00 89.19 419 SER A O 1
ATOM 3166 N N . THR A 1 420 ? -7.756 -4.371 -35.818 1.00 84.00 420 THR A N 1
ATOM 3167 C CA . THR A 1 420 ? -9.220 -4.504 -35.718 1.00 84.00 420 THR A CA 1
ATOM 3168 C C . THR A 1 420 ? -9.865 -3.476 -34.792 1.00 84.00 420 THR A C 1
ATOM 3170 O O . THR A 1 420 ? -10.991 -3.059 -35.044 1.00 84.00 420 THR A O 1
ATOM 3173 N N . THR A 1 421 ? -9.179 -3.059 -33.725 1.00 85.62 421 THR A N 1
ATOM 3174 C CA . THR A 1 421 ? -9.751 -2.176 -32.689 1.00 85.62 421 THR A CA 1
ATOM 3175 C C . THR A 1 421 ? -9.154 -0.772 -32.693 1.00 85.62 421 THR A C 1
ATOM 3177 O O . THR A 1 421 ? -9.678 0.119 -32.033 1.00 85.62 421 THR A O 1
ATOM 3180 N N . GLY A 1 422 ? -8.029 -0.566 -33.381 1.00 86.12 422 GLY A N 1
ATOM 3181 C CA . GLY A 1 422 ? -7.241 0.664 -33.318 1.00 86.12 422 GLY A CA 1
ATOM 3182 C C . GLY A 1 422 ? -6.562 0.906 -31.964 1.00 86.12 422 GLY A C 1
ATOM 3183 O O . GLY A 1 422 ? -5.893 1.926 -31.803 1.00 86.12 422 GLY A O 1
ATOM 3184 N N . ARG A 1 423 ? -6.703 -0.009 -30.991 1.00 86.06 423 ARG A N 1
ATOM 3185 C CA . ARG A 1 423 ? -6.123 0.124 -29.649 1.00 86.06 423 ARG A CA 1
ATOM 3186 C C . ARG A 1 423 ? -4.599 0.121 -29.740 1.00 86.06 423 ARG A C 1
ATOM 3188 O O . ARG A 1 423 ? -4.015 -0.819 -30.279 1.00 86.06 423 ARG A O 1
ATOM 3195 N N . GLY A 1 424 ? -3.967 1.159 -29.195 1.00 83.31 424 GLY A N 1
ATOM 3196 C CA . GLY A 1 424 ? -2.513 1.230 -29.070 1.00 83.31 424 GLY A CA 1
ATOM 3197 C C . GLY A 1 424 ? -1.983 0.139 -28.139 1.00 83.31 424 GLY A C 1
ATOM 3198 O O . GLY A 1 424 ? -2.567 -0.114 -27.083 1.00 83.31 424 GLY A O 1
ATOM 3199 N N . VAL A 1 425 ? -0.887 -0.494 -28.540 1.00 84.38 425 VAL A N 1
ATOM 3200 C CA . VAL A 1 425 ? -0.155 -1.497 -27.755 1.00 84.38 425 VAL A CA 1
ATOM 3201 C C . VAL A 1 425 ? 1.327 -1.143 -27.742 1.00 84.38 425 VAL A C 1
ATOM 3203 O O . VAL A 1 425 ? 1.801 -0.385 -28.594 1.00 84.38 425 VAL A O 1
ATOM 3206 N N . HIS A 1 426 ? 2.069 -1.645 -26.760 1.00 85.31 426 HIS A N 1
ATOM 3207 C CA . HIS A 1 426 ? 3.502 -1.382 -26.695 1.00 85.31 426 HIS A CA 1
ATOM 3208 C C . HIS A 1 426 ? 4.248 -2.135 -27.813 1.00 85.31 426 HIS A C 1
ATOM 3210 O O . HIS A 1 426 ? 3.882 -3.253 -28.167 1.00 85.31 426 HIS A O 1
ATOM 3216 N N . CYS A 1 427 ? 5.319 -1.557 -28.368 1.00 86.62 427 CYS A N 1
ATOM 3217 C CA . CYS A 1 427 ? 6.066 -2.164 -29.480 1.00 86.62 427 CYS A CA 1
ATOM 3218 C C . CYS A 1 427 ? 6.661 -3.545 -29.149 1.00 86.62 427 CYS A C 1
ATOM 3220 O O . CYS A 1 427 ? 6.797 -4.384 -30.042 1.00 86.62 427 CYS A O 1
ATOM 3222 N N . SER A 1 428 ? 6.951 -3.798 -27.870 1.00 87.56 428 SER A N 1
ATOM 3223 C CA . SER A 1 428 ? 7.479 -5.073 -27.379 1.00 87.56 428 SER A CA 1
ATOM 3224 C C . SER A 1 428 ? 6.400 -6.098 -27.021 1.00 87.56 428 SER A C 1
ATOM 3226 O O . SER A 1 428 ? 6.734 -7.250 -26.745 1.00 87.56 428 SER A O 1
ATOM 3228 N N . GLU A 1 429 ? 5.121 -5.712 -27.007 1.00 85.00 429 GLU A N 1
ATOM 3229 C CA . GLU A 1 429 ? 4.040 -6.637 -26.682 1.00 85.00 429 GLU A CA 1
ATOM 3230 C C . GLU A 1 429 ? 3.854 -7.658 -27.803 1.00 85.00 429 GLU A C 1
ATOM 3232 O O . GLU A 1 429 ? 3.846 -7.335 -28.992 1.00 85.00 429 GLU A O 1
ATOM 3237 N N . VAL A 1 430 ? 3.674 -8.910 -27.390 1.00 85.38 430 VAL A N 1
ATOM 3238 C CA . VAL A 1 430 ? 3.161 -9.990 -28.227 1.00 85.38 430 VAL A CA 1
ATOM 3239 C C . VAL A 1 430 ? 1.781 -10.298 -27.662 1.00 85.38 430 VAL A C 1
ATOM 3241 O O . VAL A 1 430 ? 1.686 -11.064 -26.704 1.00 85.38 430 VAL A O 1
ATOM 3244 N N . PRO A 1 431 ? 0.704 -9.685 -28.183 1.00 69.06 431 PRO A N 1
ATOM 3245 C CA . PRO A 1 431 ? -0.640 -9.901 -27.644 1.00 69.06 431 PRO A CA 1
ATOM 3246 C C . PRO A 1 431 ? -1.059 -11.376 -27.716 1.00 69.06 431 PRO A C 1
ATOM 3248 O O . PRO A 1 431 ? -1.978 -11.810 -27.022 1.00 69.06 431 PRO A O 1
ATOM 3251 N N . GLY A 1 432 ? -0.371 -12.156 -28.559 1.00 64.56 432 GLY A N 1
ATOM 3252 C CA . GLY A 1 432 ? -0.721 -13.527 -28.862 1.00 64.56 432 GLY A CA 1
ATOM 3253 C C . GLY A 1 432 ? -2.094 -13.602 -29.523 1.00 64.56 432 GLY A C 1
ATOM 3254 O O . GLY A 1 432 ? -2.771 -12.605 -29.771 1.00 64.56 432 GLY A O 1
ATOM 3255 N N . PHE A 1 433 ? -2.547 -14.825 -29.771 1.00 57.09 433 PHE A N 1
ATOM 3256 C CA . PHE A 1 433 ? -3.883 -15.097 -30.306 1.00 57.09 433 PHE A CA 1
ATOM 3257 C C . PHE A 1 433 ? -5.036 -14.687 -29.363 1.00 57.09 433 PHE A C 1
ATOM 3259 O O . PHE A 1 433 ? -6.194 -14.890 -29.716 1.00 57.09 433 PHE A O 1
ATOM 3266 N N . VAL A 1 434 ? -4.753 -14.138 -28.176 1.00 47.72 434 VAL A N 1
ATOM 3267 C CA . VAL A 1 434 ? -5.738 -13.960 -27.096 1.00 47.72 434 VAL A CA 1
ATOM 3268 C C . VAL A 1 434 ? -6.715 -12.808 -27.380 1.00 47.72 434 VAL A C 1
ATOM 3270 O O . VAL A 1 434 ? -7.885 -12.927 -27.037 1.00 47.72 434 VAL A O 1
ATOM 3273 N N . ASP A 1 435 ? -6.281 -11.775 -28.116 1.00 58.50 435 ASP A N 1
ATOM 3274 C CA . ASP A 1 435 ? -7.146 -10.682 -28.613 1.00 58.50 435 ASP A CA 1
ATOM 3275 C C . ASP A 1 435 ? -7.433 -10.779 -30.134 1.00 58.50 435 ASP A C 1
ATOM 3277 O O . ASP A 1 435 ? -8.120 -9.930 -30.702 1.00 58.50 435 ASP A O 1
ATOM 3281 N N . GLY A 1 436 ? -6.898 -11.804 -30.815 1.00 61.09 436 GLY A N 1
ATOM 3282 C CA . GLY A 1 436 ? -7.213 -12.176 -32.206 1.00 61.09 436 GLY A CA 1
ATOM 3283 C C . GLY A 1 436 ? -6.890 -11.162 -33.318 1.00 61.09 436 GLY A C 1
ATOM 3284 O O . GLY A 1 436 ? -7.212 -11.421 -34.476 1.00 61.09 436 GLY A O 1
ATOM 3285 N N . GLY A 1 437 ? -6.290 -10.011 -33.012 1.00 74.44 437 GLY A N 1
ATOM 3286 C CA . GLY A 1 437 ? -6.077 -8.940 -33.985 1.00 74.44 437 GLY A CA 1
ATOM 3287 C C . GLY A 1 437 ? -4.659 -8.890 -34.554 1.00 74.44 437 GLY A C 1
ATOM 3288 O O . GLY A 1 437 ? -3.683 -8.860 -33.812 1.00 74.44 437 GLY A O 1
ATOM 3289 N N . GLU A 1 438 ? -4.555 -8.798 -35.880 1.00 90.62 438 GLU A N 1
ATOM 3290 C CA . GLU A 1 438 ? -3.331 -8.399 -36.583 1.00 90.62 438 GLU A CA 1
ATOM 3291 C C . GLU A 1 438 ? -2.812 -7.059 -36.034 1.00 90.62 438 GLU A C 1
ATOM 3293 O O . GLU A 1 438 ? -3.591 -6.132 -35.827 1.00 90.62 438 GLU A O 1
ATOM 3298 N N . LEU A 1 439 ? -1.509 -6.914 -35.819 1.00 90.38 439 LEU A N 1
ATOM 3299 C CA . LEU A 1 439 ? -0.862 -5.664 -35.443 1.00 90.38 439 LEU A CA 1
ATOM 3300 C C . LEU A 1 439 ? -0.486 -4.844 -36.682 1.00 90.38 439 LEU A C 1
ATOM 3302 O O . LEU A 1 439 ? 0.127 -5.348 -37.621 1.00 90.38 439 LEU A O 1
ATOM 3306 N N . THR A 1 440 ? -0.795 -3.550 -36.641 1.00 93.06 440 THR A N 1
ATOM 3307 C CA . THR A 1 440 ? -0.204 -2.550 -37.534 1.00 93.06 440 THR A CA 1
ATOM 3308 C C . THR A 1 440 ? 0.950 -1.880 -36.790 1.00 93.06 440 THR A C 1
ATOM 3310 O O . THR A 1 440 ? 0.738 -1.267 -35.740 1.00 93.06 440 THR A O 1
ATOM 3313 N N . CYS A 1 441 ? 2.164 -2.000 -37.327 1.00 92.38 441 CYS A N 1
ATOM 3314 C CA . CYS A 1 441 ? 3.388 -1.470 -36.727 1.00 92.38 441 CYS A CA 1
ATOM 3315 C C . CYS A 1 441 ? 3.878 -0.257 -37.526 1.00 92.38 441 CYS A C 1
ATOM 3317 O O . CYS A 1 441 ? 4.021 -0.339 -38.742 1.00 92.38 441 CYS A O 1
ATOM 3319 N N . SER A 1 442 ? 4.184 0.860 -36.874 1.00 91.00 442 SER A N 1
ATOM 3320 C CA . SER A 1 442 ? 4.842 2.003 -37.512 1.00 91.00 442 SER A CA 1
ATOM 3321 C C . SER A 1 442 ? 6.347 1.899 -37.282 1.00 91.00 442 SER A C 1
ATOM 3323 O O . SER A 1 442 ? 6.817 2.102 -36.162 1.00 91.00 442 SER A O 1
ATOM 3325 N N . CYS A 1 443 ? 7.105 1.568 -38.325 1.00 88.12 443 CYS A N 1
ATOM 3326 C CA . CYS A 1 443 ? 8.548 1.348 -38.231 1.00 88.12 443 CYS A CA 1
ATOM 3327 C C . CYS A 1 443 ? 9.322 2.567 -38.744 1.00 88.12 443 CYS A C 1
ATOM 3329 O O . CYS A 1 443 ? 9.041 3.061 -39.836 1.00 88.12 443 CYS A O 1
ATOM 3331 N N . LEU A 1 444 ? 10.325 3.013 -37.988 1.00 81.50 444 LEU A N 1
ATOM 3332 C CA . LEU A 1 444 ? 11.327 3.973 -38.440 1.00 81.50 444 LEU A CA 1
ATOM 3333 C C . LEU A 1 444 ? 12.370 3.214 -39.263 1.00 81.50 444 LEU A C 1
ATOM 3335 O O . LEU A 1 444 ? 13.062 2.346 -38.725 1.00 81.50 444 LEU A O 1
ATOM 3339 N N . GLY A 1 445 ? 12.481 3.513 -40.553 1.00 66.31 445 GLY A N 1
ATOM 3340 C CA . GLY A 1 445 ? 13.440 2.826 -41.411 1.00 66.31 445 GLY A CA 1
ATOM 3341 C C . GLY A 1 445 ? 14.009 3.736 -42.478 1.00 66.31 445 GLY A C 1
ATOM 3342 O O . GLY A 1 445 ? 13.379 3.857 -43.511 1.00 66.31 445 GLY A O 1
ATOM 3343 N N . ASP A 1 446 ? 15.201 4.286 -42.230 1.00 63.88 446 ASP A N 1
ATOM 3344 C CA . ASP A 1 446 ? 16.085 4.853 -43.271 1.00 63.88 446 ASP A CA 1
ATOM 3345 C C . ASP A 1 446 ? 17.549 4.421 -43.119 1.00 63.88 446 ASP A C 1
ATOM 3347 O O . ASP A 1 446 ? 18.409 4.862 -43.880 1.00 63.88 446 ASP A O 1
ATOM 3351 N N . GLY A 1 447 ? 17.862 3.562 -42.146 1.00 67.81 447 GLY A N 1
ATOM 3352 C CA . GLY A 1 447 ? 19.183 2.953 -42.082 1.00 67.81 447 GLY A CA 1
ATOM 3353 C C . GLY A 1 447 ? 19.345 1.945 -43.219 1.00 67.81 447 GLY A C 1
ATOM 3354 O O . GLY A 1 447 ? 18.469 1.114 -43.422 1.00 67.81 447 GLY A O 1
ATOM 3355 N N . PHE A 1 448 ? 20.459 1.965 -43.935 1.00 78.00 448 PHE A N 1
ATOM 3356 C CA . PHE A 1 448 ? 20.974 0.830 -44.688 1.00 78.00 448 PHE A CA 1
ATOM 3357 C C . PHE A 1 448 ? 22.279 0.373 -44.033 1.00 78.00 448 PHE A C 1
ATOM 3359 O O . PHE A 1 448 ? 23.089 1.180 -43.569 1.00 78.00 448 PHE A O 1
ATOM 3366 N N . SER A 1 449 ? 22.482 -0.941 -43.944 1.00 82.19 449 SER A N 1
ATOM 3367 C CA . SER A 1 449 ? 23.746 -1.488 -43.453 1.00 82.19 449 SER A CA 1
ATOM 3368 C C . SER A 1 449 ? 24.787 -1.423 -44.566 1.00 82.19 449 SER A C 1
ATOM 3370 O O . SER A 1 449 ? 24.518 -1.840 -45.693 1.00 82.19 449 SER A O 1
ATOM 3372 N N . LYS A 1 450 ? 25.976 -0.908 -44.251 1.00 82.88 450 LYS A N 1
ATOM 3373 C CA . LYS A 1 450 ? 27.111 -0.848 -45.173 1.00 82.88 450 LYS A CA 1
ATOM 3374 C C . LYS A 1 450 ? 28.208 -1.782 -44.643 1.00 82.88 450 LYS A C 1
ATOM 3376 O O . LYS A 1 450 ? 28.965 -1.381 -43.755 1.00 82.88 450 LYS A O 1
ATOM 3381 N N . PRO A 1 451 ? 28.267 -3.045 -45.106 1.00 81.62 451 PRO A N 1
ATOM 3382 C CA . PRO A 1 451 ? 29.289 -3.988 -44.664 1.00 81.62 451 PRO A CA 1
ATOM 3383 C C . PRO A 1 451 ? 30.650 -3.664 -45.302 1.00 81.62 451 PRO A C 1
ATOM 3385 O O . PRO A 1 451 ? 30.728 -2.999 -46.333 1.00 81.62 451 PRO A O 1
ATOM 3388 N N . GLY A 1 452 ? 31.734 -4.175 -44.713 1.00 85.00 452 GLY A N 1
ATOM 3389 C CA . GLY A 1 452 ? 33.071 -4.123 -45.323 1.00 85.00 452 GLY A CA 1
ATOM 3390 C C . GLY A 1 452 ? 33.980 -2.984 -44.855 1.00 85.00 452 GLY A C 1
ATOM 3391 O O . GLY A 1 452 ? 35.072 -2.831 -45.403 1.00 85.00 452 GLY A O 1
ATOM 3392 N N . ASN A 1 453 ? 33.598 -2.222 -43.823 1.00 93.44 453 ASN A N 1
ATOM 3393 C CA . ASN A 1 453 ? 34.551 -1.350 -43.143 1.00 93.44 453 ASN A CA 1
ATOM 3394 C C . ASN A 1 453 ? 35.530 -2.219 -42.340 1.00 93.44 453 ASN A C 1
ATOM 3396 O O . ASN A 1 453 ? 35.187 -2.749 -41.289 1.00 93.44 453 ASN A O 1
ATOM 3400 N N . ASN A 1 454 ? 36.760 -2.367 -42.828 1.00 95.69 454 ASN A N 1
ATOM 3401 C CA . ASN A 1 454 ? 37.826 -3.127 -42.166 1.00 95.69 454 ASN A CA 1
ATOM 3402 C C . ASN A 1 454 ? 38.456 -2.388 -40.961 1.00 95.69 454 ASN A C 1
ATOM 3404 O O . ASN A 1 454 ? 39.438 -2.872 -40.398 1.00 95.69 454 ASN A O 1
ATOM 3408 N N . GLY A 1 455 ? 37.913 -1.226 -40.581 1.00 94.38 455 GLY A N 1
ATOM 3409 C CA . GLY A 1 455 ? 38.335 -0.419 -39.439 1.00 94.38 455 GLY A CA 1
ATOM 3410 C C . GLY A 1 455 ? 39.411 0.616 -39.740 1.00 94.38 455 GLY A C 1
ATOM 3411 O O . GLY A 1 455 ? 39.856 1.286 -38.807 1.00 94.38 455 GLY A O 1
ATOM 3412 N N . THR A 1 456 ? 39.839 0.767 -41.000 1.00 96.31 456 THR A N 1
ATOM 3413 C CA . THR A 1 456 ? 40.824 1.795 -41.383 1.00 96.31 456 THR A CA 1
ATOM 3414 C C . THR A 1 456 ? 40.228 3.202 -41.441 1.00 96.31 456 THR A C 1
ATOM 3416 O O . THR A 1 456 ? 40.980 4.171 -41.422 1.00 96.31 456 THR A O 1
ATOM 3419 N N . VAL A 1 457 ? 38.898 3.323 -41.516 1.00 96.69 457 VAL A N 1
ATOM 3420 C CA . VAL A 1 457 ? 38.161 4.597 -41.500 1.00 96.69 457 VAL A CA 1
ATOM 3421 C C . VAL A 1 457 ? 37.003 4.539 -40.503 1.00 96.69 457 VAL A C 1
ATOM 3423 O O . VAL A 1 457 ? 36.502 3.459 -40.175 1.00 96.69 457 VAL A O 1
ATOM 3426 N N . SER A 1 458 ? 36.567 5.698 -40.012 1.00 96.75 458 SER A N 1
ATOM 3427 C CA . SER A 1 458 ? 35.409 5.795 -39.119 1.00 96.75 458 SER A CA 1
ATOM 3428 C C . SER A 1 458 ? 34.116 5.386 -39.843 1.00 96.75 458 SER A C 1
ATOM 3430 O O . SER A 1 458 ? 34.047 5.444 -41.072 1.00 96.75 458 SER A O 1
ATOM 3432 N N . CYS A 1 459 ? 33.071 4.967 -39.119 1.00 95.06 459 CYS A N 1
ATOM 3433 C CA . CYS A 1 459 ? 31.780 4.703 -39.767 1.00 95.06 459 CYS A CA 1
ATOM 3434 C C . CYS A 1 459 ? 31.138 5.979 -40.330 1.00 95.06 459 CYS A C 1
ATOM 3436 O O . CYS A 1 459 ? 30.392 5.887 -41.300 1.00 95.06 459 CYS A O 1
ATOM 3438 N N . ARG A 1 460 ? 31.466 7.167 -39.800 1.00 95.31 460 ARG A N 1
ATOM 3439 C CA . ARG A 1 460 ? 31.083 8.452 -40.401 1.00 95.31 460 ARG A CA 1
ATOM 3440 C C . ARG A 1 460 ? 31.666 8.598 -41.803 1.00 95.31 460 ARG A C 1
ATOM 3442 O O . ARG A 1 460 ? 30.906 8.761 -42.754 1.00 95.31 460 ARG A O 1
ATOM 3449 N N . ASP A 1 461 ? 32.984 8.472 -41.935 1.00 96.06 461 ASP A N 1
ATOM 3450 C CA . ASP A 1 461 ? 33.663 8.608 -43.231 1.00 96.06 461 ASP A CA 1
ATOM 3451 C C . ASP A 1 461 ? 33.237 7.497 -44.193 1.00 96.06 461 ASP A C 1
ATOM 3453 O O . ASP A 1 461 ? 33.024 7.732 -45.381 1.00 96.06 461 ASP A O 1
ATOM 3457 N N . PHE A 1 462 ? 33.050 6.284 -43.669 1.00 95.75 462 PHE A N 1
ATOM 3458 C CA . PHE A 1 462 ? 32.602 5.137 -44.449 1.00 95.75 462 PHE A CA 1
ATOM 3459 C C . PHE A 1 462 ? 31.182 5.319 -45.002 1.00 95.75 462 PHE A C 1
ATOM 3461 O O . PHE A 1 462 ? 30.924 5.003 -46.166 1.00 95.75 462 PHE A O 1
ATOM 3468 N N . CYS A 1 463 ? 30.260 5.856 -44.198 1.00 93.88 463 CYS A N 1
ATOM 3469 C CA . CYS A 1 463 ? 28.906 6.172 -44.643 1.00 93.88 463 CYS A CA 1
ATOM 3470 C C . CYS A 1 463 ? 28.881 7.347 -45.637 1.00 93.88 463 CYS A C 1
ATOM 3472 O O . CYS A 1 463 ? 28.059 7.330 -46.549 1.00 93.88 463 CYS A O 1
ATOM 3474 N N . TRP A 1 464 ? 29.810 8.305 -45.543 1.00 94.00 464 TRP A N 1
ATOM 3475 C CA . TRP A 1 464 ? 29.935 9.414 -46.500 1.00 94.00 464 TRP A CA 1
ATOM 3476 C C . TRP A 1 464 ? 30.635 9.053 -47.817 1.00 94.00 464 TRP A C 1
ATOM 3478 O O . TRP A 1 464 ? 30.363 9.689 -48.832 1.00 94.00 464 TRP A O 1
ATOM 3488 N N . GLY A 1 465 ? 31.525 8.059 -47.838 1.00 94.06 465 GLY A N 1
ATOM 3489 C CA . GLY A 1 465 ? 32.293 7.732 -49.042 1.00 94.06 465 GLY A CA 1
ATOM 3490 C C . GLY A 1 465 ? 31.507 6.936 -50.087 1.00 94.06 465 GLY A C 1
ATOM 3491 O O . GLY A 1 465 ? 31.103 5.792 -49.846 1.00 94.06 465 GLY A O 1
ATOM 3492 N N . GLU A 1 466 ? 31.355 7.515 -51.279 1.00 90.44 466 GLU A N 1
ATOM 3493 C CA . GLU A 1 466 ? 30.713 6.890 -52.448 1.00 90.44 466 GLU A CA 1
ATOM 3494 C C . GLU A 1 466 ? 31.458 5.644 -52.944 1.00 90.44 466 GLU A C 1
ATOM 3496 O O . GLU A 1 466 ? 30.846 4.709 -53.458 1.00 90.44 466 GLU A O 1
ATOM 3501 N N . GLN A 1 467 ? 32.777 5.572 -52.733 1.00 84.88 467 GLN A N 1
ATOM 3502 C CA . GLN A 1 467 ? 33.606 4.438 -53.153 1.00 84.88 467 GLN A CA 1
ATOM 3503 C C . GLN A 1 467 ? 33.225 3.105 -52.483 1.00 84.88 467 GLN A C 1
ATOM 3505 O O . GLN A 1 467 ? 33.703 2.051 -52.897 1.00 84.88 467 GLN A O 1
ATOM 3510 N N . TRP A 1 468 ? 32.372 3.142 -51.456 1.00 84.19 468 TRP A N 1
ATOM 3511 C CA . TRP A 1 468 ? 31.875 1.965 -50.742 1.00 84.19 468 TRP A CA 1
ATOM 3512 C C . TRP A 1 468 ? 30.379 1.695 -50.991 1.00 84.19 468 TRP A C 1
ATOM 3514 O O . TRP A 1 468 ? 29.778 0.895 -50.277 1.00 84.19 468 TRP A O 1
ATOM 3524 N N . GLY A 1 469 ? 29.760 2.357 -51.974 1.00 88.12 469 GLY A N 1
ATOM 3525 C CA . GLY A 1 469 ? 28.343 2.205 -52.322 1.00 88.12 469 GLY A CA 1
ATOM 3526 C C . GLY A 1 469 ? 27.492 3.394 -51.877 1.00 88.12 469 GLY A C 1
ATOM 3527 O O . GLY A 1 469 ? 27.966 4.528 -51.869 1.00 88.12 469 GLY A O 1
ATOM 3528 N N . ALA A 1 470 ? 26.233 3.137 -51.506 1.00 83.56 470 ALA A N 1
ATOM 3529 C CA . ALA A 1 470 ? 25.290 4.180 -51.102 1.00 83.56 470 ALA A CA 1
ATOM 3530 C C . ALA A 1 470 ? 25.853 5.070 -49.977 1.00 83.56 470 ALA A C 1
ATOM 3532 O O . ALA A 1 470 ? 26.567 4.601 -49.078 1.00 83.56 470 ALA A O 1
ATOM 3533 N N . VAL A 1 471 ? 25.537 6.364 -50.051 1.00 87.94 471 VAL A N 1
ATOM 3534 C CA . VAL A 1 471 ? 26.022 7.385 -49.117 1.00 87.94 471 VAL A CA 1
ATOM 3535 C C . VAL A 1 471 ? 24.934 7.845 -48.158 1.00 87.94 471 VAL A C 1
ATOM 3537 O O . VAL A 1 471 ? 23.753 7.871 -48.500 1.00 87.94 471 VAL A O 1
ATOM 3540 N N . GLY A 1 472 ? 25.340 8.196 -46.943 1.00 89.56 472 GLY A N 1
ATOM 3541 C CA . GLY A 1 472 ? 24.434 8.615 -45.884 1.00 89.56 472 GLY A CA 1
ATOM 3542 C C . GLY A 1 472 ? 25.158 9.044 -44.612 1.00 89.56 472 GLY A C 1
ATOM 3543 O O . GLY A 1 472 ? 26.373 8.925 -44.504 1.00 89.56 472 GLY A O 1
ATOM 3544 N N . ASN A 1 473 ? 24.420 9.521 -43.618 1.00 88.12 473 ASN A N 1
ATOM 3545 C CA . ASN A 1 473 ? 24.959 9.847 -42.301 1.00 88.12 473 ASN A CA 1
AT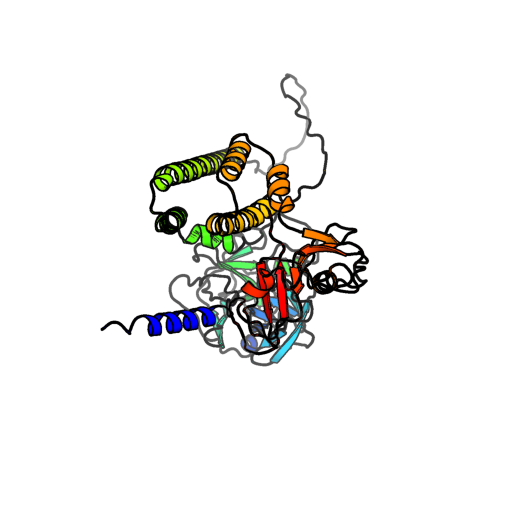OM 3546 C C . ASN A 1 473 ? 25.112 8.584 -41.452 1.00 88.12 473 ASN A C 1
ATOM 3548 O O . ASN A 1 473 ? 24.234 7.730 -41.455 1.00 88.12 473 ASN A O 1
ATOM 3552 N N . CYS A 1 474 ? 26.194 8.457 -40.686 1.00 92.31 474 CYS A N 1
ATOM 3553 C CA . CYS A 1 474 ? 26.314 7.338 -39.752 1.00 92.31 474 CYS A CA 1
ATOM 3554 C C . CYS A 1 474 ? 25.263 7.460 -38.640 1.00 92.31 474 CYS A C 1
ATOM 3556 O O . CYS A 1 474 ? 25.247 8.449 -37.910 1.00 92.31 474 CYS A O 1
ATOM 3558 N N . LEU A 1 475 ? 24.395 6.455 -38.530 1.00 87.75 475 LEU A N 1
ATOM 3559 C CA . LEU A 1 475 ? 23.395 6.334 -37.469 1.00 87.75 475 LEU A CA 1
ATOM 3560 C C . LEU A 1 475 ? 23.925 5.493 -36.306 1.00 87.75 475 LEU A C 1
ATOM 3562 O O . LEU A 1 475 ? 23.619 5.779 -35.152 1.00 87.75 475 LEU A O 1
ATOM 3566 N N . ALA A 1 476 ? 24.713 4.457 -36.611 1.00 86.25 476 ALA A N 1
ATOM 3567 C CA . ALA A 1 476 ? 25.321 3.581 -35.617 1.00 86.25 476 ALA A CA 1
ATOM 3568 C C . ALA A 1 476 ? 26.573 2.873 -36.162 1.00 86.25 476 ALA A C 1
ATOM 3570 O O . ALA A 1 476 ? 26.720 2.677 -37.372 1.00 86.25 476 ALA A O 1
ATOM 3571 N N . ALA A 1 477 ? 27.453 2.462 -35.248 1.00 91.19 477 ALA A N 1
ATOM 3572 C CA . ALA A 1 477 ? 28.678 1.723 -35.533 1.00 91.19 477 ALA A CA 1
ATOM 3573 C C . ALA A 1 477 ? 28.882 0.608 -34.496 1.00 91.19 477 ALA A C 1
ATOM 3575 O O . ALA A 1 477 ? 28.675 0.835 -33.302 1.00 91.19 477 ALA A O 1
ATOM 3576 N N . TYR A 1 478 ? 29.313 -0.579 -34.935 1.00 88.62 478 TYR A N 1
ATOM 3577 C CA . TYR A 1 478 ? 29.452 -1.756 -34.070 1.00 88.62 478 TYR A CA 1
ATOM 3578 C C . TYR A 1 478 ? 30.770 -2.507 -34.286 1.00 88.62 478 TYR A C 1
ATOM 3580 O O . TYR A 1 478 ? 31.185 -2.740 -35.420 1.00 88.62 478 TYR A O 1
ATOM 3588 N N . LYS A 1 479 ? 31.391 -2.954 -33.188 1.00 87.81 479 LYS A N 1
ATOM 3589 C CA . LYS A 1 479 ? 32.539 -3.877 -33.153 1.00 87.81 479 LYS A CA 1
ATOM 3590 C C . LYS A 1 479 ? 32.364 -4.837 -31.974 1.00 87.81 479 LYS A C 1
ATOM 3592 O O . LYS A 1 479 ? 32.953 -4.645 -30.912 1.00 87.81 479 LYS A O 1
ATOM 3597 N N . GLY A 1 480 ? 31.484 -5.823 -32.130 1.00 85.88 480 GLY A N 1
ATOM 3598 C CA . GLY A 1 480 ? 30.989 -6.651 -31.020 1.00 85.88 480 GLY A CA 1
ATOM 3599 C C . GLY A 1 480 ? 29.999 -5.895 -30.125 1.00 85.88 480 GLY A C 1
ATOM 3600 O O . GLY A 1 480 ? 28.896 -6.381 -29.913 1.00 85.88 480 GLY A O 1
ATOM 3601 N N . ASP A 1 481 ? 30.356 -4.673 -29.724 1.00 80.31 481 ASP A N 1
ATOM 3602 C CA . ASP A 1 481 ? 29.521 -3.711 -29.001 1.00 80.31 481 ASP A CA 1
ATOM 3603 C C . ASP A 1 481 ? 29.355 -2.399 -29.790 1.00 80.31 481 ASP A C 1
ATOM 3605 O O . ASP A 1 481 ? 30.059 -2.150 -30.776 1.00 80.31 481 ASP A O 1
ATOM 3609 N N . SER A 1 482 ? 28.427 -1.540 -29.353 1.00 83.44 482 SER A N 1
ATOM 3610 C CA . SER A 1 482 ? 28.226 -0.203 -29.930 1.00 83.44 482 SER A CA 1
ATOM 3611 C C . SER A 1 482 ? 29.454 0.681 -29.702 1.00 83.44 482 SER A C 1
ATOM 3613 O O . SER A 1 482 ? 29.910 0.850 -28.571 1.00 83.44 482 SER A O 1
ATOM 3615 N N . ILE A 1 483 ? 29.948 1.308 -30.768 1.00 91.44 483 ILE A N 1
ATOM 3616 C CA . ILE A 1 483 ? 31.053 2.273 -30.735 1.00 91.44 483 ILE A CA 1
ATOM 3617 C C . ILE A 1 483 ? 30.617 3.608 -31.349 1.00 91.44 483 ILE A C 1
ATOM 3619 O O . ILE A 1 483 ? 29.580 3.706 -32.002 1.00 91.44 483 ILE A O 1
ATOM 3623 N N . SER A 1 484 ? 31.403 4.663 -31.129 1.00 92.88 484 SER A N 1
ATOM 3624 C CA . SER A 1 484 ? 31.139 5.960 -31.758 1.00 92.88 484 SER A CA 1
ATOM 3625 C C . SER A 1 484 ? 31.347 5.884 -33.274 1.00 92.88 484 SER A C 1
ATOM 3627 O O . SER A 1 484 ? 32.339 5.316 -33.737 1.00 92.88 484 SER A O 1
ATOM 3629 N N . CYS A 1 485 ? 30.463 6.536 -34.039 1.00 94.81 485 CYS A N 1
ATOM 3630 C CA . CYS A 1 485 ? 30.585 6.697 -35.491 1.00 94.81 485 CYS A CA 1
ATOM 3631 C C . CYS A 1 485 ? 31.919 7.324 -35.931 1.00 94.81 485 CYS A C 1
ATOM 3633 O O . CYS A 1 485 ? 32.335 7.106 -37.066 1.00 94.81 485 CYS A O 1
ATOM 3635 N N . ASP A 1 486 ? 32.604 8.043 -35.038 1.00 96.56 486 ASP A N 1
ATOM 3636 C CA . ASP A 1 486 ? 33.874 8.733 -35.308 1.00 96.56 486 ASP A CA 1
ATOM 3637 C C . ASP A 1 486 ? 35.107 7.864 -35.051 1.00 96.56 486 ASP A C 1
ATOM 3639 O O . ASP A 1 486 ? 36.238 8.282 -35.292 1.00 96.56 486 ASP A O 1
ATOM 3643 N N . THR A 1 487 ? 34.916 6.642 -34.552 1.00 94.00 487 THR A N 1
ATOM 3644 C CA . THR A 1 487 ? 36.026 5.759 -34.194 1.00 94.00 487 THR A CA 1
ATOM 3645 C C . THR A 1 487 ? 36.439 4.900 -35.388 1.00 94.00 487 THR A C 1
ATOM 3647 O O . THR A 1 487 ? 35.655 4.101 -35.901 1.00 94.00 487 THR A O 1
ATOM 3650 N N . ALA A 1 488 ? 37.697 5.026 -35.813 1.00 94.50 488 ALA A N 1
ATOM 3651 C CA . ALA A 1 488 ? 38.361 4.036 -36.657 1.00 94.50 488 ALA A CA 1
ATOM 3652 C C . ALA A 1 488 ? 38.972 2.965 -35.743 1.00 94.50 488 ALA A C 1
ATOM 3654 O O . ALA A 1 488 ? 39.908 3.236 -34.992 1.00 94.50 488 ALA A O 1
ATOM 3655 N N . SER A 1 489 ? 38.399 1.762 -35.736 1.00 90.88 489 SER A N 1
ATOM 3656 C CA . SER A 1 489 ? 38.723 0.755 -34.718 1.00 90.88 489 SER A CA 1
ATOM 3657 C C . SER A 1 489 ? 39.936 -0.129 -35.039 1.00 90.88 489 SER A C 1
ATOM 3659 O O . SER A 1 489 ? 40.295 -0.978 -34.215 1.00 90.88 489 SER A O 1
ATOM 3661 N N . GLY A 1 490 ? 40.546 0.031 -36.221 1.00 92.81 490 GLY A N 1
ATOM 3662 C CA . GLY A 1 490 ? 41.670 -0.786 -36.694 1.00 92.81 490 GLY A CA 1
ATOM 3663 C C . GLY A 1 490 ? 41.317 -2.254 -36.975 1.00 92.81 490 GLY A C 1
ATOM 3664 O O . GLY A 1 490 ? 42.211 -3.078 -37.145 1.00 92.81 490 GLY A O 1
ATOM 3665 N N . SER A 1 491 ? 40.029 -2.598 -36.983 1.00 92.50 491 SER A N 1
ATOM 3666 C CA . SER A 1 491 ? 39.498 -3.942 -37.235 1.00 92.50 491 SER A CA 1
ATOM 3667 C C . SER A 1 491 ? 38.107 -3.862 -37.874 1.00 92.50 491 SER A C 1
ATOM 3669 O O . SER A 1 491 ? 37.461 -2.825 -37.729 1.00 92.50 491 SER A O 1
ATOM 3671 N N . PRO A 1 492 ? 37.588 -4.943 -38.483 1.00 95.88 492 PRO A N 1
ATOM 3672 C CA . PRO A 1 492 ? 36.257 -4.934 -39.083 1.00 95.88 492 PRO A CA 1
ATOM 3673 C C . PRO A 1 492 ? 35.160 -4.415 -38.141 1.00 95.88 492 PRO A C 1
ATOM 3675 O O . PRO A 1 492 ? 35.109 -4.809 -36.974 1.00 95.88 492 PRO A O 1
ATOM 3678 N N . GLN A 1 493 ? 34.307 -3.530 -38.657 1.00 92.88 493 GLN A N 1
ATOM 3679 C CA . GLN A 1 493 ? 33.172 -2.940 -37.949 1.00 92.88 493 GLN A CA 1
ATOM 3680 C C . GLN A 1 493 ? 31.959 -2.811 -38.877 1.00 92.88 493 GLN A C 1
ATOM 3682 O O . GLN A 1 493 ? 32.109 -2.557 -40.074 1.00 92.88 493 GLN A O 1
ATOM 3687 N N . ASP A 1 494 ? 30.762 -2.964 -38.315 1.00 90.81 494 ASP A N 1
ATOM 3688 C CA . ASP A 1 494 ? 29.504 -2.819 -39.045 1.00 90.81 494 ASP A CA 1
ATOM 3689 C C . ASP A 1 494 ? 28.981 -1.391 -38.895 1.00 90.81 494 ASP A C 1
ATOM 3691 O O . ASP A 1 494 ? 28.807 -0.892 -37.780 1.00 90.81 494 ASP A O 1
ATOM 3695 N N . CYS A 1 495 ? 28.719 -0.731 -40.023 1.00 90.69 495 CYS A N 1
ATOM 3696 C CA . CYS A 1 495 ? 28.185 0.626 -40.055 1.00 90.69 495 CYS A CA 1
ATOM 3697 C C . CYS A 1 495 ? 26.722 0.611 -40.516 1.00 90.69 495 CYS A C 1
ATOM 3699 O O . CYS A 1 495 ? 26.372 -0.056 -41.496 1.00 90.69 495 CYS A O 1
ATOM 3701 N N . VAL A 1 496 ? 25.870 1.375 -39.832 1.00 90.56 496 VAL A N 1
ATOM 3702 C CA . VAL A 1 496 ? 24.491 1.650 -40.254 1.00 90.56 496 VAL A CA 1
ATOM 3703 C C . VAL A 1 496 ? 24.420 3.105 -40.695 1.00 90.56 496 VAL A C 1
ATOM 3705 O O . VAL A 1 496 ? 24.678 4.010 -39.901 1.00 90.56 496 VAL A O 1
ATOM 3708 N N . CYS A 1 497 ? 24.087 3.325 -41.963 1.00 91.06 497 CYS A N 1
ATOM 3709 C CA . CYS A 1 497 ? 24.066 4.635 -42.601 1.00 91.06 497 CYS A CA 1
ATOM 3710 C C . CYS A 1 497 ? 22.620 5.046 -42.895 1.00 91.06 497 CYS A C 1
ATOM 3712 O O . CYS A 1 497 ? 21.860 4.242 -43.406 1.00 91.06 497 CYS A O 1
ATOM 3714 N N . GLY A 1 498 ? 22.225 6.275 -42.591 1.00 86.31 498 GLY A N 1
ATOM 3715 C CA . GLY A 1 498 ? 20.921 6.842 -42.922 1.00 86.31 498 GLY A CA 1
ATOM 3716 C C . GLY A 1 498 ? 21.012 7.695 -44.175 1.00 86.31 498 GLY A C 1
ATOM 3717 O O . GLY A 1 498 ? 21.951 8.482 -44.279 1.00 86.31 498 GLY A O 1
ATOM 3718 N N . GLY A 1 499 ? 20.073 7.569 -45.113 1.00 79.44 499 GLY A N 1
ATOM 3719 C CA . GLY A 1 499 ? 20.058 8.410 -46.316 1.00 79.44 499 GLY A CA 1
ATOM 3720 C C . GLY A 1 499 ? 20.171 9.908 -45.991 1.00 79.44 499 GLY A C 1
ATOM 3721 O O . GLY A 1 499 ? 19.701 10.370 -44.949 1.00 79.44 499 GLY A O 1
ATOM 3722 N N . PHE A 1 500 ? 20.810 10.683 -46.872 1.00 62.84 500 PHE A N 1
ATOM 3723 C CA . PHE A 1 500 ? 20.736 12.139 -46.774 1.00 62.84 500 PHE A CA 1
ATOM 3724 C C . PHE A 1 500 ? 19.296 12.562 -47.059 1.00 62.84 500 PHE A C 1
ATOM 3726 O O . PHE A 1 500 ? 18.817 12.429 -48.185 1.00 62.84 500 PHE A O 1
ATOM 3733 N N . THR A 1 501 ? 18.595 13.065 -46.048 1.00 50.50 501 THR A N 1
ATOM 3734 C CA . THR A 1 501 ? 17.358 13.811 -46.277 1.00 50.50 501 THR A CA 1
ATOM 3735 C C . THR A 1 501 ? 17.741 15.091 -47.018 1.00 50.50 501 THR A C 1
ATOM 3737 O O . THR A 1 501 ? 18.358 15.966 -46.409 1.00 50.50 501 THR A O 1
ATOM 3740 N N . GLN A 1 502 ? 17.469 15.149 -48.327 1.00 38.91 502 GLN A N 1
ATOM 3741 C CA . GLN A 1 502 ? 17.593 16.379 -49.121 1.00 38.91 502 GLN A CA 1
ATOM 3742 C C . GLN A 1 502 ? 16.633 17.462 -48.630 1.00 38.91 502 GLN A C 1
ATOM 3744 O O . GLN A 1 502 ? 15.498 17.115 -48.216 1.00 38.91 502 GLN A O 1
#

pLDDT: mean 70.51, std 23.24, range [23.84, 98.31]